Protein AF-A0A7G6YKD0-F1 (afdb_monomer)

Foldseek 3Di:
DDEAAEQELPDFQALVNVVVVLVDLHAHDYPDDFDQPDDQPPPLDLVLLVVQLPADDDWDPLQLQLQLLVNLLNQCSNVRAGPLQSRVSSVCSSQSFGFGAHLPRAQLNRLSSSCQLLQQQHWTQHPNDIDRSVVVCVVVVHHRDDSSRGPSVSSSADHSNLLSLLSLLLLQLVLLQVLLQLLVQLLVCLLVVNQDGDRDSPLVQLVVLSVQLSVLSRCRRPPRDDDPPDDPDPSFDDPSLLSNLVSLLSNLVSLLVSLVVLLVSLVSLLVPDDPLCVVVNVLSVVLNVLSVVLNVPQDDCPAPPGGSSSVSSVSSSSNSLSSLLSSLSSLLSSLVSDDPDHDPSNQLSVVLPVQADHDDPPDDCVSRSVSSSVCSSPDDDPPDDD

Secondary structure (DSSP, 8-state):
-PPPEEE-TTS---HHHHHHHHHS-PPEEE-------S---TT--SHHHHHH---EEEEPPHHHHHHHHHHHHHHHHHTT--HHHHHHHHHHHHHT-EE--EEESHHHHHHHHHHGGGGT-SEEEETTEEEEHHHHHHHTTPPPPPGGGS-HHHHH-S-HHHHHHHHHHHHHHHHHHHHHHHHHHHHHHHHHT-S--------HHHHHHHHHHHHHHHHHHHPPPPPTTS----TT--HHHHHHHHHHHHHHHHHHHHHHHHHHHHHHHTTSS-GGGGGGHHHHHHHHHHHHHHHHTPPPS--SSS-THHHHHHHHHHHHHHHHHHHHHHHHHHHHHS-SS--GGGHHHHHHHHHSPPP-TTS-SHHHHHHHHHHHHH---TT---

Radius of gyration: 23.03 Å; Cα contacts (8 Å, |Δi|>4): 558; chains: 1; bounding box: 63×35×62 Å

pLDDT: mean 83.5, std 16.26, range [29.84, 98.44]

Structure (mmCIF, N/CA/C/O backbone):
data_AF-A0A7G6YKD0-F1
#
_entry.id   AF-A0A7G6YKD0-F1
#
loop_
_atom_site.group_PDB
_atom_site.id
_atom_site.type_symbol
_atom_site.label_atom_id
_atom_site.label_alt_id
_atom_site.label_comp_id
_atom_site.label_asym_id
_atom_site.label_entity_id
_atom_site.label_seq_id
_atom_site.pdbx_PDB_ins_code
_atom_site.Cartn_x
_atom_site.Cartn_y
_atom_site.Cartn_z
_atom_site.occupancy
_atom_site.B_iso_or_equiv
_atom_site.auth_seq_id
_atom_site.auth_comp_id
_atom_site.auth_asym_id
_atom_site.auth_atom_id
_atom_site.pdbx_PDB_model_num
ATOM 1 N N . MET A 1 1 ? -12.327 16.069 -19.522 1.00 48.56 1 MET A N 1
ATOM 2 C CA . MET A 1 1 ? -11.137 15.218 -19.723 1.00 48.56 1 MET A CA 1
ATOM 3 C C . MET A 1 1 ? -10.046 15.844 -18.882 1.00 48.56 1 MET A C 1
ATOM 5 O O . MET A 1 1 ? -9.895 17.054 -18.992 1.00 48.56 1 MET A O 1
ATOM 9 N N . ALA A 1 2 ? -9.425 15.097 -17.969 1.00 61.38 2 ALA A N 1
ATOM 10 C CA . ALA A 1 2 ? -8.309 15.627 -17.186 1.00 61.38 2 ALA A CA 1
ATOM 11 C C . ALA A 1 2 ? -7.170 16.009 -18.145 1.00 61.38 2 ALA A C 1
ATOM 13 O O . ALA A 1 2 ? -6.974 15.318 -19.145 1.00 61.38 2 ALA A O 1
ATOM 14 N N . GLU A 1 3 ? -6.488 17.124 -17.890 1.00 78.88 3 GLU A N 1
ATOM 15 C CA . GLU A 1 3 ? -5.301 17.497 -18.663 1.00 78.88 3 GLU A CA 1
ATOM 16 C C . GLU A 1 3 ? -4.190 16.463 -18.437 1.00 78.88 3 GLU A C 1
ATOM 18 O O . GLU A 1 3 ? -4.022 15.954 -17.326 1.00 78.88 3 GLU A O 1
ATOM 23 N N . ASP A 1 4 ? -3.453 16.136 -19.500 1.00 86.81 4 ASP A N 1
ATOM 24 C CA . ASP A 1 4 ? -2.315 15.225 -19.411 1.00 86.81 4 ASP A CA 1
ATOM 25 C C . ASP A 1 4 ? -1.205 15.869 -18.564 1.00 86.81 4 ASP A C 1
ATOM 27 O O . ASP A 1 4 ? -0.845 17.034 -18.753 1.00 86.81 4 ASP A O 1
ATOM 31 N N . PHE A 1 5 ? -0.626 15.105 -17.640 1.00 89.62 5 PHE A N 1
ATOM 32 C CA . PHE A 1 5 ? 0.506 15.552 -16.839 1.00 89.62 5 PHE A CA 1
ATOM 33 C C . PHE A 1 5 ? 1.813 15.346 -17.606 1.00 89.62 5 PHE A C 1
ATOM 35 O O . PHE A 1 5 ? 2.155 14.223 -17.984 1.00 89.62 5 PHE A O 1
ATOM 42 N N . LEU A 1 6 ? 2.569 16.426 -17.803 1.00 89.94 6 LEU A N 1
ATOM 43 C CA . LEU A 1 6 ? 3.853 16.384 -18.492 1.00 89.94 6 LEU A CA 1
ATOM 44 C C . LEU A 1 6 ? 5.003 16.118 -17.511 1.00 89.94 6 LEU A C 1
ATOM 46 O O . LEU A 1 6 ? 5.374 16.976 -16.712 1.00 89.94 6 LEU A O 1
ATOM 50 N N . LEU A 1 7 ? 5.605 14.937 -17.616 1.00 88.19 7 LEU A N 1
ATOM 51 C CA . LEU A 1 7 ? 6.843 14.578 -16.940 1.00 88.19 7 LEU A CA 1
ATOM 52 C C . LEU A 1 7 ? 8.030 15.195 -17.691 1.00 88.19 7 LEU A C 1
ATOM 54 O O . LEU A 1 7 ? 8.284 14.841 -18.845 1.00 88.19 7 LEU A O 1
ATOM 58 N N . THR A 1 8 ? 8.766 16.093 -17.032 1.00 84.44 8 THR A N 1
ATOM 59 C CA . THR A 1 8 ? 9.942 16.775 -17.598 1.00 84.44 8 THR A CA 1
ATOM 60 C C . THR A 1 8 ? 11.226 16.371 -16.861 1.00 84.44 8 THR A C 1
ATOM 62 O O . THR A 1 8 ? 11.172 16.020 -15.680 1.00 84.44 8 THR A O 1
ATOM 65 N N . PRO A 1 9 ? 12.413 16.424 -17.501 1.00 76.56 9 PRO A N 1
ATOM 66 C CA . PRO A 1 9 ? 13.666 16.008 -16.860 1.00 76.56 9 PRO A CA 1
ATOM 67 C C . PRO A 1 9 ? 14.081 16.919 -15.698 1.00 76.56 9 PRO A C 1
ATOM 69 O O . PRO A 1 9 ? 14.801 16.499 -14.797 1.00 76.56 9 PRO A O 1
ATOM 72 N N . THR A 1 10 ? 13.641 18.177 -15.726 1.00 74.00 10 THR A N 1
ATOM 73 C CA . THR A 1 10 ? 14.023 19.222 -14.769 1.00 74.00 10 THR A CA 1
ATOM 74 C C . THR A 1 10 ? 13.069 19.335 -13.585 1.00 74.00 10 THR A C 1
ATOM 76 O O . THR A 1 10 ? 13.417 19.973 -12.594 1.00 74.00 10 THR A O 1
ATOM 79 N N . THR A 1 11 ? 11.886 18.717 -13.663 1.00 75.94 11 THR A N 1
ATOM 80 C CA . THR A 1 11 ? 10.864 18.809 -12.615 1.00 75.94 11 THR A CA 1
ATOM 81 C C . THR A 1 11 ? 10.668 17.437 -11.971 1.00 75.94 11 THR A C 1
ATOM 83 O O . THR A 1 11 ? 10.076 16.551 -12.590 1.00 75.94 11 THR A O 1
ATOM 86 N N . PRO A 1 12 ? 11.169 17.212 -10.742 1.00 75.75 12 PRO A N 1
ATOM 87 C CA . PRO A 1 12 ? 10.992 15.936 -10.065 1.00 75.75 12 PRO A CA 1
ATOM 88 C C . PRO A 1 12 ? 9.520 15.712 -9.699 1.00 75.75 12 PRO A C 1
ATOM 90 O O . PRO A 1 12 ? 8.773 16.655 -9.432 1.00 75.75 12 PRO A O 1
ATOM 93 N N . LEU A 1 13 ? 9.112 14.443 -9.645 1.00 87.31 13 LEU A N 1
ATOM 94 C CA . LEU A 1 13 ? 7.823 14.069 -9.067 1.00 87.31 13 LEU A CA 1
ATOM 95 C C . LEU A 1 13 ? 7.823 14.451 -7.583 1.00 87.31 13 LEU A C 1
ATOM 97 O O . LEU A 1 13 ? 8.719 14.058 -6.841 1.00 87.31 13 LEU A O 1
ATOM 101 N N . THR A 1 14 ? 6.820 15.212 -7.154 1.00 90.19 14 THR A N 1
ATOM 102 C CA . THR A 1 14 ? 6.641 15.624 -5.756 1.00 90.19 14 THR A CA 1
ATOM 103 C C . THR A 1 14 ? 5.464 14.882 -5.130 1.00 90.19 14 THR A C 1
ATOM 105 O O . THR A 1 14 ? 4.611 14.341 -5.836 1.00 90.19 14 THR A O 1
ATOM 108 N N . LEU A 1 15 ? 5.381 14.865 -3.798 1.00 90.56 15 LEU A N 1
ATOM 109 C CA . LEU A 1 15 ? 4.252 14.244 -3.099 1.00 90.56 15 LEU A CA 1
ATOM 110 C C . LEU A 1 15 ? 2.886 14.856 -3.465 1.00 90.56 15 LEU A C 1
ATOM 112 O O . LEU A 1 15 ? 1.966 14.071 -3.706 1.00 90.56 15 LEU A O 1
ATOM 116 N N . PRO A 1 16 ? 2.726 16.193 -3.586 1.00 90.38 16 PRO A N 1
ATOM 117 C CA . PRO A 1 16 ? 1.488 16.784 -4.094 1.00 90.38 16 PRO A CA 1
ATOM 118 C C . PRO A 1 16 ? 1.128 16.288 -5.498 1.00 90.38 16 PRO A C 1
ATOM 120 O O . PRO A 1 16 ? 0.006 15.846 -5.724 1.00 90.38 16 PRO A O 1
ATOM 123 N N . THR A 1 17 ? 2.096 16.259 -6.419 1.00 90.06 17 THR A N 1
ATOM 124 C CA . THR A 1 17 ? 1.874 15.753 -7.781 1.00 90.06 17 THR A CA 1
ATOM 125 C C . THR A 1 17 ? 1.440 14.288 -7.773 1.00 90.06 17 THR A C 1
ATOM 127 O O . THR A 1 17 ? 0.480 13.918 -8.447 1.00 90.06 17 THR A O 1
ATOM 130 N N . LEU A 1 18 ? 2.118 13.443 -6.991 1.00 92.25 18 LEU A N 1
ATOM 131 C CA . LEU A 1 18 ? 1.768 12.030 -6.860 1.00 92.25 18 LEU A CA 1
ATOM 132 C C . LEU A 1 18 ? 0.367 11.849 -6.266 1.00 92.25 18 LEU A C 1
ATOM 134 O O . LEU A 1 18 ? -0.373 10.993 -6.738 1.00 92.25 18 LEU A O 1
ATOM 138 N N . ARG A 1 19 ? -0.026 12.664 -5.280 1.00 90.00 19 ARG A N 1
ATOM 139 C CA . ARG A 1 19 ? -1.382 12.648 -4.712 1.00 90.00 19 ARG A CA 1
ATOM 140 C C . ARG A 1 19 ? -2.430 12.921 -5.788 1.00 90.00 19 ARG A C 1
ATOM 142 O O . ARG A 1 19 ? -3.342 12.115 -5.955 1.00 90.00 19 ARG A O 1
ATOM 149 N N . THR A 1 20 ? -2.257 13.993 -6.561 1.00 89.50 20 THR A N 1
ATOM 150 C CA . THR A 1 20 ? -3.180 14.365 -7.642 1.00 89.50 20 THR A CA 1
ATOM 151 C C . THR A 1 20 ? -3.257 13.287 -8.726 1.00 89.50 20 THR A C 1
ATOM 153 O O . THR A 1 20 ? -4.349 12.925 -9.163 1.00 89.50 20 THR A O 1
ATOM 156 N N . LEU A 1 21 ? -2.120 12.720 -9.140 1.00 90.12 21 LEU A N 1
ATOM 157 C CA . LEU A 1 21 ? -2.075 11.659 -10.154 1.00 90.12 21 LEU A CA 1
ATOM 158 C C . LEU A 1 21 ? -2.687 10.340 -9.673 1.00 90.12 21 LEU A C 1
ATOM 160 O O . LEU A 1 21 ? -3.289 9.616 -10.455 1.00 90.12 21 LEU A O 1
ATOM 164 N N . LEU A 1 22 ? -2.547 10.007 -8.390 1.00 87.12 22 LEU A N 1
ATOM 165 C CA . LEU A 1 22 ? -3.155 8.801 -7.822 1.00 87.12 22 LEU A CA 1
ATOM 166 C C . LEU A 1 22 ? -4.663 8.956 -7.582 1.00 87.12 22 LEU A C 1
ATOM 168 O O . LEU A 1 22 ? -5.360 7.946 -7.507 1.00 87.12 22 LEU A O 1
ATOM 172 N N . ALA A 1 23 ? -5.154 10.190 -7.454 1.00 85.19 23 ALA A N 1
ATOM 173 C CA . ALA A 1 23 ? -6.570 10.504 -7.282 1.00 85.19 23 ALA A CA 1
ATOM 174 C C . ALA A 1 23 ? -7.311 10.778 -8.605 1.00 85.19 23 ALA A C 1
ATOM 176 O O . ALA A 1 23 ? -8.533 10.927 -8.593 1.00 85.19 23 ALA A O 1
ATOM 177 N N . SER A 1 24 ? -6.599 10.858 -9.732 1.00 86.00 24 SER A N 1
ATOM 178 C CA . SER A 1 24 ? -7.167 11.172 -11.044 1.00 86.00 24 SER A CA 1
ATOM 179 C C . SER A 1 24 ? -6.846 10.104 -12.089 1.00 86.00 24 SER A C 1
ATOM 181 O O . SER A 1 24 ? -5.888 9.345 -11.962 1.00 86.00 24 SER A O 1
ATOM 183 N N . ASP A 1 25 ? -7.624 10.101 -13.171 1.00 81.69 25 ASP A N 1
ATOM 184 C CA . ASP A 1 25 ? -7.345 9.315 -14.380 1.00 81.69 25 ASP A CA 1
ATOM 185 C C . ASP A 1 25 ? -6.466 10.097 -15.378 1.00 81.69 25 ASP A C 1
ATOM 187 O O . ASP A 1 25 ? -6.505 9.857 -16.588 1.00 81.69 25 ASP A O 1
ATOM 191 N N . ALA A 1 26 ? -5.712 11.092 -14.894 1.00 87.12 26 ALA A N 1
ATOM 192 C CA . ALA A 1 26 ? -4.827 11.886 -15.734 1.00 87.12 26 ALA A CA 1
ATOM 193 C C . ALA A 1 26 ? -3.726 10.995 -16.317 1.00 87.12 26 ALA A C 1
ATOM 195 O O . ALA A 1 26 ? -3.064 10.233 -15.605 1.00 87.12 26 ALA A O 1
ATOM 196 N N . ARG A 1 27 ? -3.513 11.100 -17.630 1.00 90.81 27 ARG A N 1
ATOM 197 C CA . ARG A 1 27 ? -2.414 10.393 -18.284 1.00 90.81 27 ARG A CA 1
ATOM 198 C C . ARG A 1 27 ? -1.118 11.135 -18.017 1.00 90.81 27 ARG A C 1
ATOM 200 O O . ARG A 1 27 ? -1.093 12.361 -17.998 1.00 90.81 27 ARG A O 1
ATOM 207 N N . VAL A 1 28 ? -0.034 10.388 -17.865 1.00 91.94 28 VAL A N 1
ATOM 208 C CA . VAL A 1 28 ? 1.311 10.953 -17.748 1.00 91.94 28 VAL A CA 1
ATOM 209 C C . VAL A 1 28 ? 2.028 10.791 -19.080 1.00 91.94 28 VAL A C 1
ATOM 211 O O . VAL A 1 28 ? 2.142 9.683 -19.606 1.00 91.94 28 VAL A O 1
ATOM 214 N N . VAL A 1 29 ? 2.509 11.898 -19.631 1.00 91.31 29 VAL A N 1
ATOM 215 C CA . VAL A 1 29 ? 3.249 11.963 -20.897 1.00 91.31 29 VAL A CA 1
ATOM 216 C C . VAL A 1 29 ? 4.632 12.560 -20.654 1.00 91.31 29 VAL A C 1
ATOM 218 O O . VAL A 1 29 ? 4.867 13.180 -19.626 1.00 91.31 29 VAL A O 1
ATOM 221 N N . THR A 1 30 ? 5.568 12.368 -21.580 1.00 88.25 30 THR A N 1
ATOM 222 C CA . THR A 1 30 ? 6.936 12.905 -21.473 1.00 88.25 30 THR A CA 1
ATOM 223 C C . THR A 1 30 ? 7.279 13.728 -22.709 1.00 88.25 30 THR A C 1
ATOM 225 O O . THR A 1 30 ? 6.933 13.341 -23.828 1.00 88.25 30 THR A O 1
ATOM 228 N N . ASP A 1 31 ? 7.967 14.853 -22.511 1.00 80.62 31 ASP A N 1
ATOM 229 C CA . ASP A 1 31 ? 8.511 15.698 -23.581 1.00 80.62 31 ASP A CA 1
ATOM 230 C C . ASP A 1 31 ? 9.888 15.239 -24.065 1.00 80.62 31 ASP A C 1
ATOM 232 O O . ASP A 1 31 ? 10.434 15.872 -24.968 1.00 80.62 31 ASP A O 1
ATOM 236 N N . ALA A 1 32 ? 10.444 14.158 -23.494 1.00 65.25 32 ALA A N 1
ATOM 237 C CA . ALA A 1 32 ? 11.788 13.676 -23.788 1.00 65.25 32 ALA A CA 1
ATOM 238 C C . ALA A 1 32 ? 12.030 13.615 -25.309 1.00 65.25 32 ALA A C 1
ATOM 240 O O . ALA A 1 32 ? 11.539 12.725 -26.019 1.00 65.25 32 ALA A O 1
ATOM 241 N N . GLY A 1 33 ? 12.758 14.619 -25.807 1.00 55.47 33 GLY A N 1
ATOM 242 C CA . GLY A 1 33 ? 13.236 14.716 -27.176 1.00 55.47 33 GLY A CA 1
ATOM 243 C C . GLY A 1 33 ? 14.372 13.722 -27.355 1.00 55.47 33 GLY A C 1
ATOM 244 O O . GLY A 1 33 ? 15.272 13.650 -26.524 1.00 55.47 33 GLY A O 1
ATOM 245 N N . GLY A 1 34 ? 14.302 12.909 -28.407 1.00 48.50 34 GLY A N 1
ATOM 246 C CA . GLY A 1 34 ? 15.271 11.848 -28.647 1.00 48.50 34 GLY A CA 1
ATOM 247 C C . GLY A 1 34 ? 16.663 12.406 -28.920 1.00 48.50 34 GLY A C 1
ATOM 248 O O . GLY A 1 34 ? 16.960 12.780 -30.049 1.00 48.50 34 GLY A O 1
ATOM 249 N N . VAL A 1 35 ? 17.523 12.407 -27.906 1.00 40.72 35 VAL A N 1
ATOM 250 C CA . VAL A 1 35 ? 18.971 12.332 -28.094 1.00 40.72 35 VAL A CA 1
ATOM 251 C C . VAL A 1 35 ? 19.488 11.285 -27.107 1.00 40.72 35 VAL A C 1
ATOM 253 O O . VAL A 1 35 ? 19.464 11.541 -25.905 1.00 40.72 35 VAL A O 1
ATOM 256 N N . PRO A 1 36 ? 19.897 10.090 -27.567 1.00 45.00 36 PRO A N 1
ATOM 257 C CA . PRO A 1 36 ? 20.584 9.137 -26.705 1.00 45.00 36 PRO A CA 1
ATOM 258 C C . PRO A 1 36 ? 21.924 9.749 -26.277 1.00 45.00 36 PRO A C 1
ATOM 260 O O . PRO A 1 36 ? 22.740 10.118 -27.121 1.00 45.00 36 PRO A O 1
ATOM 263 N N . THR A 1 37 ? 22.134 9.914 -24.971 1.00 43.75 37 THR A N 1
ATOM 264 C CA . THR A 1 37 ? 23.365 10.497 -24.410 1.00 43.75 37 THR A CA 1
ATOM 265 C C . THR A 1 37 ? 24.449 9.468 -24.095 1.00 43.75 37 THR A C 1
ATOM 267 O O . THR A 1 37 ? 25.536 9.857 -23.679 1.00 43.75 37 THR A O 1
ATOM 270 N N . SER A 1 38 ? 24.212 8.178 -24.335 1.00 46.53 38 SER A N 1
ATOM 271 C CA . SER A 1 38 ? 25.247 7.145 -24.273 1.00 46.53 38 SER A CA 1
ATOM 272 C C . SER A 1 38 ? 25.600 6.650 -25.676 1.00 46.53 38 SER A C 1
ATOM 274 O O . SER A 1 38 ? 24.738 6.438 -26.531 1.00 46.53 38 SER A O 1
ATOM 276 N N . SER A 1 39 ? 26.899 6.493 -25.936 1.00 40.84 39 SER A N 1
ATOM 277 C CA . SER A 1 39 ? 27.377 5.734 -27.090 1.00 40.84 39 SER A CA 1
ATOM 278 C C . SER A 1 39 ? 26.784 4.321 -27.029 1.00 40.84 39 SER A C 1
ATOM 280 O O . SER A 1 39 ? 26.802 3.736 -25.947 1.00 40.84 39 SER A O 1
ATOM 282 N N . PRO A 1 40 ? 26.273 3.758 -28.139 1.00 42.41 40 PRO A N 1
ATOM 283 C CA . PRO A 1 40 ? 25.706 2.417 -28.132 1.00 42.41 40 PRO A CA 1
ATOM 284 C C . PRO A 1 40 ? 26.811 1.404 -27.823 1.00 42.41 40 PRO A C 1
ATOM 286 O O . PRO A 1 40 ? 27.604 1.048 -28.698 1.00 42.41 40 PRO A O 1
ATOM 289 N N . ASP A 1 41 ? 26.867 0.940 -26.577 1.00 42.66 41 ASP A N 1
ATOM 290 C CA . ASP A 1 41 ? 27.654 -0.234 -26.233 1.00 42.66 41 ASP A CA 1
ATOM 291 C C . ASP A 1 41 ? 26.999 -1.441 -26.907 1.00 42.66 41 ASP A C 1
ATOM 293 O O . ASP A 1 41 ? 25.866 -1.840 -26.634 1.00 42.66 41 ASP A O 1
ATOM 297 N N . THR A 1 42 ? 27.732 -2.021 -27.852 1.00 42.34 42 THR A N 1
ATOM 298 C CA . THR A 1 42 ? 27.298 -3.093 -28.763 1.00 42.34 42 THR A CA 1
ATOM 299 C C . THR A 1 42 ? 27.133 -4.458 -28.075 1.00 42.34 42 THR A C 1
ATOM 301 O O . THR A 1 42 ? 26.986 -5.481 -28.739 1.00 42.34 42 THR A O 1
ATOM 304 N N . THR A 1 43 ? 27.120 -4.484 -26.741 1.00 48.38 43 THR A N 1
ATOM 305 C CA . THR A 1 43 ? 26.997 -5.672 -25.883 1.00 48.38 43 THR A CA 1
ATOM 306 C C . THR A 1 43 ? 25.784 -5.612 -24.950 1.00 48.38 43 THR A C 1
ATOM 308 O O . THR A 1 43 ? 25.713 -6.382 -23.990 1.00 48.38 43 THR A O 1
ATOM 311 N N . ALA A 1 44 ? 24.819 -4.723 -25.207 1.00 58.81 44 ALA A N 1
ATOM 312 C CA . ALA A 1 44 ? 23.602 -4.639 -24.408 1.00 58.81 44 ALA A CA 1
ATOM 313 C C . ALA A 1 44 ? 22.825 -5.968 -24.464 1.00 58.81 44 ALA A C 1
ATOM 315 O O . ALA A 1 44 ? 22.318 -6.372 -25.508 1.00 58.81 44 ALA A O 1
ATOM 316 N N . SER A 1 45 ? 22.775 -6.662 -23.328 1.00 71.88 45 SER A N 1
ATOM 317 C CA . SER A 1 45 ? 22.132 -7.963 -23.145 1.00 71.88 45 SER A CA 1
ATOM 318 C C . SER A 1 45 ? 21.134 -7.871 -21.999 1.00 71.88 45 SER A C 1
ATOM 320 O O . SER A 1 45 ? 21.428 -7.269 -20.969 1.00 71.88 45 SER A O 1
ATOM 322 N N . ALA A 1 46 ? 19.977 -8.524 -22.130 1.00 79.31 46 ALA A N 1
ATOM 323 C CA . ALA A 1 46 ? 19.005 -8.652 -21.039 1.00 79.31 46 ALA A CA 1
ATOM 324 C C . ALA A 1 46 ? 19.450 -9.633 -19.928 1.00 79.31 46 ALA A C 1
ATOM 326 O O . ALA A 1 46 ? 18.745 -9.798 -18.932 1.00 79.31 46 ALA A O 1
ATOM 327 N N . ALA A 1 47 ? 20.610 -10.288 -20.064 1.00 85.81 47 ALA A N 1
ATOM 328 C CA . ALA A 1 47 ? 21.109 -11.265 -19.094 1.00 85.81 47 ALA A CA 1
ATOM 329 C C . ALA A 1 47 ? 21.204 -10.743 -17.641 1.00 85.81 47 ALA A C 1
ATOM 331 O O . ALA A 1 47 ? 20.810 -11.489 -16.742 1.00 85.81 47 ALA A O 1
ATOM 332 N N . PRO A 1 48 ? 21.643 -9.495 -17.362 1.00 88.00 48 PRO A N 1
ATOM 333 C CA . PRO A 1 48 ? 21.657 -8.964 -16.000 1.00 88.00 48 PRO A CA 1
ATOM 334 C C . PRO A 1 48 ? 20.255 -8.835 -15.394 1.00 88.00 48 PRO A C 1
ATOM 336 O O . PRO A 1 48 ? 20.084 -9.123 -14.214 1.00 88.00 48 PRO A O 1
ATOM 339 N N . LEU A 1 49 ? 19.241 -8.468 -16.193 1.00 88.00 49 LEU A N 1
ATOM 340 C CA . LEU A 1 49 ? 17.844 -8.424 -15.734 1.00 88.00 49 LEU A CA 1
ATOM 341 C C . LEU A 1 49 ? 17.353 -9.817 -15.364 1.00 88.00 49 LEU A C 1
ATOM 343 O O . LEU A 1 49 ? 16.784 -9.999 -14.295 1.00 88.00 49 LEU A O 1
ATOM 347 N N . LEU A 1 50 ? 17.609 -10.804 -16.226 1.00 91.69 50 LEU A N 1
ATOM 348 C CA . LEU A 1 50 ? 17.220 -12.193 -15.978 1.00 91.69 50 LEU A CA 1
ATOM 349 C C . LEU A 1 50 ? 17.882 -12.749 -14.712 1.00 91.69 50 LEU A C 1
ATOM 351 O O . LEU A 1 50 ? 17.220 -13.404 -13.914 1.00 91.69 50 LEU A O 1
ATOM 355 N N . ALA A 1 51 ? 19.167 -12.457 -14.504 1.00 90.62 51 ALA A N 1
ATOM 356 C CA . ALA A 1 51 ? 19.892 -12.878 -13.309 1.00 90.62 51 ALA A CA 1
ATOM 357 C C . ALA A 1 51 ? 19.396 -12.172 -12.034 1.00 90.62 51 ALA A C 1
ATOM 359 O O . ALA A 1 51 ? 19.376 -12.779 -10.964 1.00 90.62 51 ALA A O 1
ATOM 360 N N . ALA A 1 52 ? 18.993 -10.903 -12.144 1.00 91.25 52 ALA A N 1
ATOM 361 C CA . ALA A 1 52 ? 18.497 -10.103 -11.027 1.00 91.25 52 ALA A CA 1
ATOM 362 C C . ALA A 1 52 ? 17.012 -10.341 -10.705 1.00 91.25 52 ALA A C 1
ATOM 364 O O . ALA A 1 52 ? 16.577 -10.004 -9.607 1.00 91.25 52 ALA A O 1
ATOM 365 N N . ALA A 1 53 ? 16.228 -10.932 -11.612 1.00 92.81 53 ALA A N 1
ATOM 366 C CA . ALA A 1 53 ? 14.803 -11.230 -11.433 1.00 92.81 53 ALA A CA 1
ATOM 367 C C . ALA A 1 53 ? 14.554 -12.433 -10.497 1.00 92.81 53 ALA A C 1
ATOM 369 O O . ALA A 1 53 ? 13.805 -13.358 -10.804 1.00 92.81 53 ALA A O 1
ATOM 370 N N . CYS A 1 54 ? 15.186 -12.417 -9.326 1.00 93.12 54 CYS A N 1
ATOM 371 C CA . CYS A 1 54 ? 15.142 -13.459 -8.303 1.00 93.12 54 CYS A CA 1
ATOM 372 C C . CYS A 1 54 ? 14.204 -13.115 -7.132 1.00 93.12 54 CYS A C 1
ATOM 374 O O . CYS A 1 54 ? 14.338 -13.672 -6.045 1.00 93.12 54 CYS A O 1
ATOM 376 N N . GLY A 1 55 ? 13.259 -12.191 -7.345 1.00 91.62 55 GLY A N 1
ATOM 377 C CA . GLY A 1 55 ? 12.240 -11.847 -6.350 1.00 91.62 55 GLY A CA 1
ATOM 378 C C . GLY A 1 55 ? 11.347 -13.040 -5.989 1.00 91.62 55 GLY A C 1
ATOM 379 O O . GLY A 1 55 ? 11.026 -13.857 -6.851 1.00 91.62 55 GLY A O 1
ATOM 380 N N . VAL A 1 56 ? 10.950 -13.132 -4.718 1.00 94.06 56 VAL A N 1
ATOM 381 C CA . VAL A 1 56 ? 10.180 -14.255 -4.152 1.00 94.06 56 VAL A CA 1
ATOM 382 C C . VAL A 1 56 ? 9.059 -13.774 -3.222 1.00 94.06 56 VAL A C 1
ATOM 384 O O . VAL A 1 56 ? 8.944 -12.590 -2.900 1.00 94.06 56 VAL A O 1
ATOM 387 N N . GLY A 1 57 ? 8.223 -14.707 -2.765 1.00 93.44 57 GLY A N 1
ATOM 388 C CA . GLY A 1 57 ? 7.116 -14.425 -1.853 1.00 93.44 57 GLY A CA 1
ATOM 389 C C . GLY A 1 57 ? 5.838 -14.017 -2.585 1.00 93.44 57 GLY A C 1
ATOM 390 O O . GLY A 1 57 ? 5.582 -14.459 -3.702 1.00 93.44 57 GLY A O 1
ATOM 391 N N . ALA A 1 58 ? 5.003 -13.213 -1.926 1.00 95.06 58 ALA A N 1
ATOM 392 C CA . ALA A 1 58 ? 3.752 -12.729 -2.504 1.00 95.06 58 ALA A CA 1
ATOM 393 C C . ALA A 1 58 ? 4.001 -11.693 -3.611 1.00 95.06 58 ALA A C 1
ATOM 395 O O . ALA A 1 58 ? 5.013 -10.991 -3.596 1.00 95.06 58 ALA A O 1
ATOM 396 N N . GLU A 1 59 ? 3.050 -11.558 -4.535 1.00 96.00 59 GLU A N 1
ATOM 397 C CA . GLU A 1 59 ? 3.053 -10.468 -5.513 1.00 96.00 59 GLU A CA 1
ATOM 398 C C . GLU A 1 59 ? 2.867 -9.109 -4.809 1.00 96.00 59 GLU A C 1
ATOM 400 O O . GLU A 1 59 ? 2.142 -8.970 -3.814 1.00 96.00 59 GLU A O 1
ATOM 405 N N . ALA A 1 60 ? 3.553 -8.085 -5.308 1.00 96.12 60 ALA A N 1
ATOM 406 C CA . ALA A 1 60 ? 3.342 -6.709 -4.898 1.00 96.12 60 ALA A CA 1
ATOM 407 C C . ALA A 1 60 ? 1.950 -6.249 -5.378 1.00 96.12 60 ALA A C 1
ATOM 409 O O . ALA A 1 60 ? 1.582 -6.509 -6.526 1.00 96.12 60 ALA A O 1
ATOM 410 N N . PRO A 1 61 ? 1.163 -5.554 -4.536 1.00 95.62 61 PRO A N 1
ATOM 411 C CA . PRO A 1 61 ? -0.124 -4.997 -4.935 1.00 95.62 61 PRO A CA 1
ATOM 412 C C . PRO A 1 61 ? -0.024 -4.168 -6.220 1.00 95.62 61 PRO A C 1
ATOM 414 O O . PRO A 1 61 ? 0.870 -3.331 -6.351 1.00 95.62 61 PRO A O 1
ATOM 417 N N . GLY A 1 62 ? -0.981 -4.336 -7.137 1.00 96.06 62 GLY A N 1
ATOM 418 C CA . GLY A 1 62 ? -0.976 -3.630 -8.424 1.00 96.06 62 GLY A CA 1
ATOM 419 C C . GLY A 1 62 ? -0.919 -2.102 -8.292 1.00 96.06 62 GLY A C 1
ATOM 420 O O . GLY A 1 62 ? -0.230 -1.445 -9.065 1.00 96.06 62 GLY A O 1
ATOM 421 N N . GLU A 1 63 ? -1.547 -1.534 -7.255 1.00 94.00 63 GLU A N 1
ATOM 422 C CA . GLU A 1 63 ? -1.453 -0.097 -6.945 1.00 94.00 63 GLU A CA 1
ATOM 423 C C . GLU A 1 63 ? -0.011 0.367 -6.678 1.00 94.00 63 GLU A C 1
ATOM 425 O O . GLU A 1 63 ? 0.364 1.478 -7.053 1.00 94.00 63 GLU A O 1
ATOM 430 N N . LEU A 1 64 ? 0.809 -0.492 -6.064 1.00 96.50 64 LEU A N 1
ATOM 431 C CA . LEU A 1 64 ? 2.212 -0.210 -5.790 1.00 96.50 64 LEU A CA 1
ATOM 432 C C . LEU A 1 64 ? 3.046 -0.404 -7.049 1.00 96.50 64 LEU A C 1
ATOM 434 O O . LEU A 1 64 ? 3.864 0.457 -7.339 1.00 96.50 64 LEU A O 1
ATOM 438 N N . VAL A 1 65 ? 2.798 -1.454 -7.840 1.00 97.88 65 VAL A N 1
ATOM 439 C CA . VAL A 1 65 ? 3.473 -1.659 -9.137 1.00 97.88 65 VAL A CA 1
ATOM 440 C C . VAL A 1 65 ? 3.212 -0.485 -10.087 1.00 97.88 65 VAL A C 1
ATOM 442 O O . VAL A 1 65 ? 4.140 0.022 -10.715 1.00 97.88 65 VAL A O 1
ATOM 445 N N . ARG A 1 66 ? 1.971 0.014 -10.147 1.00 96.94 66 ARG A N 1
ATOM 446 C CA . ARG A 1 66 ? 1.621 1.211 -10.924 1.00 96.94 66 ARG A CA 1
ATOM 447 C C . ARG A 1 66 ? 2.439 2.419 -10.461 1.00 96.94 66 ARG A C 1
ATOM 449 O O . ARG A 1 66 ? 3.019 3.122 -11.282 1.00 96.94 66 ARG A O 1
ATOM 456 N N . LEU A 1 67 ? 2.550 2.641 -9.152 1.00 96.38 67 LEU A N 1
ATOM 457 C CA . LEU A 1 67 ? 3.379 3.719 -8.610 1.00 96.38 67 LEU A CA 1
ATOM 458 C C . LEU A 1 67 ? 4.882 3.505 -8.880 1.00 96.38 67 LEU A C 1
ATOM 460 O O . LEU A 1 67 ? 5.579 4.467 -9.199 1.00 96.38 67 LEU A O 1
ATOM 464 N N . MET A 1 68 ? 5.375 2.263 -8.828 1.00 96.94 68 MET A N 1
ATOM 465 C CA . MET A 1 68 ? 6.756 1.913 -9.182 1.00 96.94 68 MET A CA 1
ATOM 466 C C . MET A 1 68 ? 7.072 2.288 -10.630 1.00 96.94 68 MET A C 1
ATOM 468 O O . MET A 1 68 ? 8.127 2.867 -10.866 1.00 96.94 68 MET A O 1
ATOM 472 N N . LEU A 1 69 ? 6.168 2.021 -11.583 1.00 97.50 69 LEU A N 1
ATOM 473 C CA . LEU A 1 69 ? 6.340 2.409 -12.991 1.00 97.50 69 LEU A CA 1
ATOM 474 C C . LEU A 1 69 ? 6.513 3.924 -13.148 1.00 97.50 69 LEU A C 1
ATOM 476 O O . LEU A 1 69 ? 7.429 4.367 -13.838 1.00 97.50 69 LEU A O 1
ATOM 480 N N . LEU A 1 70 ? 5.669 4.717 -12.480 1.00 95.94 70 LEU A N 1
ATOM 481 C CA . LEU A 1 70 ? 5.729 6.179 -12.542 1.00 95.94 70 LEU A CA 1
ATOM 482 C C . LEU A 1 70 ? 7.019 6.729 -11.918 1.00 95.94 70 LEU A C 1
ATOM 484 O O . LEU A 1 70 ? 7.699 7.562 -12.519 1.00 95.94 70 LEU A O 1
ATOM 488 N N . LEU A 1 71 ? 7.377 6.243 -10.727 1.00 94.38 71 LEU A N 1
ATOM 489 C CA . LEU A 1 71 ? 8.612 6.636 -10.047 1.00 94.38 71 LEU A CA 1
ATOM 490 C C . LEU A 1 71 ? 9.844 6.236 -10.864 1.00 94.38 71 LEU A C 1
ATOM 492 O O . LEU A 1 71 ? 10.760 7.045 -11.019 1.00 94.38 71 LEU A O 1
ATOM 496 N N . GLN A 1 72 ? 9.838 5.033 -11.443 1.00 93.69 72 GLN A N 1
ATOM 497 C CA . GLN A 1 72 ? 10.903 4.557 -12.315 1.00 93.69 72 GLN A CA 1
ATOM 498 C C . GLN A 1 72 ? 11.012 5.432 -13.563 1.00 93.69 72 GLN A C 1
ATOM 500 O O . GLN A 1 72 ? 12.112 5.868 -13.878 1.00 93.69 72 GLN A O 1
ATOM 505 N N . ALA A 1 73 ? 9.904 5.768 -14.230 1.00 93.81 73 ALA A N 1
ATOM 506 C CA . ALA A 1 73 ? 9.916 6.667 -15.385 1.00 93.81 73 ALA A CA 1
ATOM 507 C C . ALA A 1 73 ? 10.549 8.028 -15.044 1.00 93.81 73 ALA A C 1
ATOM 509 O O . ALA A 1 73 ? 11.430 8.491 -15.766 1.00 93.81 73 ALA A O 1
ATOM 510 N N . GLY A 1 74 ? 10.177 8.625 -13.905 1.00 91.31 74 GLY A N 1
ATOM 511 C CA . GLY A 1 74 ? 10.769 9.878 -13.426 1.00 91.31 74 GLY A CA 1
ATOM 512 C C . GLY A 1 74 ? 12.261 9.766 -13.099 1.00 91.31 74 GLY A C 1
ATOM 513 O O . GLY A 1 74 ? 13.038 10.660 -13.434 1.00 91.31 74 GLY A O 1
ATOM 514 N N . GLN A 1 75 ? 12.699 8.669 -12.474 1.00 87.75 75 GLN A N 1
ATOM 515 C CA . GLN A 1 75 ? 14.121 8.430 -12.201 1.00 87.75 75 GLN A CA 1
ATOM 516 C C . GLN A 1 75 ? 14.926 8.212 -13.488 1.00 87.75 75 GLN A C 1
ATOM 518 O O . GLN A 1 75 ? 15.995 8.798 -13.636 1.00 87.75 75 GLN A O 1
ATOM 523 N N . GLN A 1 76 ? 14.406 7.420 -14.428 1.00 87.69 76 GLN A N 1
ATOM 524 C CA . GLN A 1 76 ? 15.047 7.159 -15.718 1.00 87.69 76 GLN A CA 1
ATOM 525 C C . GLN A 1 76 ? 15.161 8.433 -16.558 1.00 87.69 76 GLN A C 1
ATOM 527 O O . GLN A 1 76 ? 16.219 8.714 -17.115 1.00 87.69 76 GLN A O 1
ATOM 532 N N . GLN A 1 77 ? 14.112 9.258 -16.586 1.00 87.81 77 GLN A N 1
ATOM 533 C CA . GLN A 1 77 ? 14.138 10.527 -17.309 1.00 87.81 77 GLN A CA 1
ATOM 534 C C . GLN A 1 77 ? 15.187 11.493 -16.739 1.00 87.81 77 GLN A C 1
ATOM 536 O O . GLN A 1 77 ? 15.911 12.126 -17.505 1.00 87.81 77 GLN A O 1
ATOM 541 N N . ARG A 1 78 ? 15.337 11.563 -15.408 1.00 84.88 78 ARG A N 1
ATOM 542 C CA . ARG A 1 78 ? 16.390 12.369 -14.759 1.00 84.88 78 ARG A CA 1
ATOM 543 C C . ARG A 1 78 ? 17.804 11.834 -14.999 1.00 84.88 78 ARG A C 1
ATOM 545 O O . ARG A 1 78 ? 18.740 12.623 -15.034 1.00 84.88 78 ARG A O 1
ATOM 552 N N . ARG A 1 79 ? 17.956 10.519 -15.185 1.00 83.06 79 ARG A N 1
ATOM 553 C CA . ARG A 1 79 ? 19.228 9.869 -15.557 1.00 83.06 79 ARG A CA 1
ATOM 554 C C . ARG A 1 79 ? 19.584 10.022 -17.037 1.00 83.06 79 ARG A C 1
ATOM 556 O O . ARG A 1 79 ? 20.649 9.574 -17.440 1.00 83.06 79 ARG A O 1
ATOM 563 N N . GLY A 1 80 ? 18.716 10.630 -17.848 1.00 82.38 80 GLY A N 1
ATOM 564 C CA . GLY A 1 80 ? 18.945 10.767 -19.287 1.00 82.38 80 GLY A CA 1
ATOM 565 C C . GLY A 1 80 ? 18.750 9.464 -20.065 1.00 82.38 80 GLY A C 1
ATOM 566 O O . GLY A 1 80 ? 19.353 9.285 -21.120 1.00 82.38 80 GLY A O 1
ATOM 567 N N . ALA A 1 81 ? 17.918 8.543 -19.563 1.00 84.56 81 ALA A N 1
ATOM 568 C CA . ALA A 1 81 ? 17.564 7.336 -20.303 1.00 84.56 81 ALA A CA 1
ATOM 569 C C . ALA A 1 81 ? 16.875 7.674 -21.638 1.00 84.56 81 ALA A C 1
ATOM 571 O O . ALA A 1 81 ? 16.254 8.729 -21.797 1.00 84.56 81 ALA A O 1
ATOM 572 N N . SER A 1 82 ? 16.927 6.734 -22.588 1.00 85.94 82 SER A N 1
ATOM 573 C CA . SER A 1 82 ? 16.259 6.874 -23.884 1.00 85.94 82 SER A CA 1
ATOM 574 C C . SER A 1 82 ? 14.777 7.233 -23.729 1.00 85.94 82 SER A C 1
ATOM 576 O O . SER A 1 82 ? 14.046 6.640 -22.928 1.00 85.94 82 SER A O 1
ATOM 578 N N . ALA A 1 83 ? 14.305 8.157 -24.571 1.00 87.69 83 ALA A N 1
ATOM 579 C CA . ALA A 1 83 ? 12.898 8.539 -24.628 1.00 87.69 83 ALA A CA 1
ATOM 580 C C . ALA A 1 83 ? 11.978 7.330 -24.878 1.00 87.69 83 ALA A C 1
ATOM 582 O O . ALA A 1 83 ? 10.848 7.315 -24.396 1.00 87.69 83 ALA A O 1
ATOM 583 N N . ALA A 1 84 ? 12.451 6.303 -25.595 1.00 89.88 84 ALA A N 1
ATOM 584 C CA . ALA A 1 84 ? 11.692 5.073 -25.820 1.00 89.88 84 ALA A CA 1
ATOM 585 C C . ALA A 1 84 ? 11.431 4.309 -24.509 1.00 89.88 84 ALA A C 1
ATOM 587 O O . ALA A 1 84 ? 10.305 3.873 -24.266 1.00 89.88 84 ALA A O 1
ATOM 588 N N . THR A 1 85 ? 12.440 4.218 -23.638 1.00 91.44 85 THR A N 1
ATOM 589 C CA . THR A 1 85 ? 12.347 3.570 -22.322 1.00 91.44 85 THR A CA 1
ATOM 590 C C . THR A 1 85 ? 11.362 4.294 -21.416 1.00 91.44 85 THR A C 1
ATOM 592 O O . THR A 1 85 ? 10.449 3.674 -20.871 1.00 91.44 85 THR A O 1
ATOM 595 N N . VAL A 1 86 ? 11.496 5.619 -21.301 1.00 92.69 86 VAL A N 1
ATOM 596 C CA . VAL A 1 86 ? 10.594 6.435 -20.474 1.00 92.69 86 VAL A CA 1
ATOM 597 C C . VAL A 1 86 ? 9.158 6.349 -20.994 1.00 92.69 86 VAL A C 1
ATOM 599 O O . VAL A 1 86 ? 8.241 6.101 -20.215 1.00 92.69 86 VAL A O 1
ATOM 602 N N . ARG A 1 87 ? 8.948 6.472 -22.313 1.00 93.50 87 ARG A N 1
ATOM 603 C CA . ARG A 1 87 ? 7.612 6.349 -22.918 1.00 93.50 87 ARG A CA 1
ATOM 604 C C . ARG A 1 87 ? 6.992 4.982 -22.662 1.00 93.50 87 ARG A C 1
ATOM 606 O O . ARG A 1 87 ? 5.835 4.941 -22.272 1.00 93.50 87 ARG A O 1
ATOM 613 N N . ARG A 1 88 ? 7.744 3.881 -22.791 1.00 94.75 88 ARG A N 1
ATOM 614 C CA . ARG A 1 88 ? 7.196 2.539 -22.541 1.00 94.75 88 ARG A CA 1
ATOM 615 C C . ARG A 1 88 ? 6.800 2.329 -21.078 1.00 94.75 88 ARG A C 1
ATOM 617 O O . ARG A 1 88 ? 5.752 1.743 -20.821 1.00 94.75 88 ARG A O 1
ATOM 624 N N . LEU A 1 89 ? 7.592 2.828 -20.127 1.00 96.19 89 LEU A N 1
ATOM 625 C CA . LEU A 1 89 ? 7.219 2.807 -18.706 1.00 96.19 89 LEU A CA 1
ATOM 626 C C . LEU A 1 89 ? 5.906 3.570 -18.466 1.00 96.19 89 LEU A C 1
ATOM 628 O O . LEU A 1 89 ? 5.025 3.083 -17.755 1.00 96.19 89 LEU A O 1
ATOM 632 N N . LEU A 1 90 ? 5.749 4.736 -19.101 1.00 96.00 90 LEU A N 1
ATOM 633 C CA . LEU A 1 90 ? 4.522 5.530 -19.021 1.00 96.00 90 LEU A CA 1
ATOM 634 C C . LEU A 1 90 ? 3.342 4.885 -19.760 1.00 96.00 90 LEU A C 1
ATOM 636 O O . LEU A 1 90 ? 2.210 4.995 -19.299 1.00 96.00 90 LEU A O 1
ATOM 640 N N . ASP A 1 91 ? 3.568 4.181 -20.867 1.00 96.50 91 ASP A N 1
ATOM 641 C CA . ASP A 1 91 ? 2.529 3.423 -21.569 1.00 96.50 91 ASP A CA 1
ATOM 642 C C . ASP A 1 91 ? 1.969 2.311 -20.677 1.00 96.50 91 ASP A C 1
ATOM 644 O O . ASP A 1 91 ? 0.749 2.180 -20.556 1.00 96.50 91 ASP A O 1
ATOM 648 N N . PHE A 1 92 ? 2.842 1.565 -19.991 1.00 97.88 92 PHE A N 1
ATOM 649 C CA . PHE A 1 92 ? 2.438 0.569 -18.997 1.00 97.88 92 PHE A CA 1
ATOM 650 C C . PHE A 1 92 ? 1.674 1.197 -17.828 1.00 97.88 92 PHE A C 1
ATOM 652 O O . PHE A 1 92 ? 0.616 0.693 -17.455 1.00 97.88 92 PHE A O 1
ATOM 659 N N . TYR A 1 93 ? 2.145 2.334 -17.306 1.00 97.19 93 TYR A N 1
ATOM 660 C CA . TYR A 1 93 ? 1.455 3.082 -16.250 1.00 97.19 93 TYR A CA 1
ATOM 661 C C . TYR A 1 93 ? 0.049 3.540 -16.675 1.00 97.19 93 TYR A C 1
ATOM 663 O O . TYR A 1 93 ? -0.923 3.326 -15.950 1.00 97.19 93 TYR A O 1
ATOM 671 N N . ASN A 1 94 ? -0.063 4.152 -17.857 1.00 96.50 94 ASN A N 1
ATOM 672 C CA . ASN A 1 94 ? -1.298 4.742 -18.375 1.00 96.50 94 ASN A CA 1
ATOM 673 C C . ASN A 1 94 ? -2.330 3.693 -18.803 1.00 96.50 94 ASN A C 1
ATOM 675 O O . ASN A 1 94 ? -3.522 3.989 -18.843 1.00 96.50 94 ASN A O 1
ATOM 679 N N . ARG A 1 95 ? -1.880 2.498 -19.200 1.00 96.00 95 ARG A N 1
ATOM 680 C CA . ARG A 1 95 ? -2.749 1.390 -19.627 1.00 96.00 95 ARG A CA 1
ATOM 681 C C . ARG A 1 95 ? -2.961 0.341 -18.545 1.00 96.00 95 ARG A C 1
ATOM 683 O O . ARG A 1 95 ? -3.636 -0.644 -18.822 1.00 96.00 95 ARG A O 1
ATOM 690 N N . GLU A 1 96 ? -2.393 0.546 -17.359 1.00 96.25 96 GLU A N 1
ATOM 691 C CA . GLU A 1 96 ? -2.431 -0.410 -16.249 1.00 96.25 96 GLU A CA 1
ATOM 692 C C . GLU A 1 96 ? -1.977 -1.815 -16.677 1.00 96.25 96 GLU A C 1
ATOM 694 O O . GLU A 1 96 ? -2.554 -2.834 -16.300 1.00 96.25 96 GLU A O 1
ATOM 699 N N . VAL A 1 97 ? -0.924 -1.861 -17.495 1.00 98.00 97 VAL A N 1
ATOM 700 C CA . VAL A 1 97 ? -0.181 -3.089 -17.787 1.00 98.00 97 VAL A CA 1
ATOM 701 C C . VAL A 1 97 ? 0.866 -3.213 -16.693 1.00 98.00 97 VAL A C 1
ATOM 703 O O . VAL A 1 97 ? 1.881 -2.521 -16.724 1.00 98.00 97 VAL A O 1
ATOM 706 N N . LEU A 1 98 ? 0.587 -4.023 -15.676 1.00 98.38 98 LEU A N 1
ATOM 707 C CA . LEU A 1 98 ? 1.352 -4.026 -14.432 1.00 98.38 98 LEU A CA 1
ATOM 708 C C . LEU A 1 98 ? 2.311 -5.221 -14.402 1.00 98.38 98 LEU A C 1
ATOM 710 O O . LEU A 1 98 ? 1.835 -6.347 -14.293 1.00 98.38 98 LEU A O 1
ATOM 714 N N . PRO A 1 99 ? 3.641 -5.031 -14.467 1.00 98.44 99 PRO A N 1
ATOM 715 C CA . PRO A 1 99 ? 4.598 -6.123 -14.293 1.00 98.44 99 PRO A CA 1
ATOM 716 C C . PRO A 1 99 ? 4.342 -6.955 -13.033 1.00 98.44 99 PRO A C 1
ATOM 718 O O . PRO A 1 99 ? 4.035 -6.410 -11.971 1.00 98.44 99 PRO A O 1
ATOM 721 N N . VAL A 1 100 ? 4.493 -8.276 -13.131 1.00 98.25 100 VAL A N 1
ATOM 722 C CA . VAL A 1 100 ? 4.419 -9.154 -11.955 1.00 98.25 100 VAL A CA 1
ATOM 723 C C . VAL A 1 100 ? 5.697 -8.979 -11.136 1.00 98.25 100 VAL A C 1
ATOM 725 O O . VAL A 1 100 ? 6.752 -9.498 -11.484 1.00 98.25 100 VAL A O 1
ATOM 728 N N . VAL A 1 101 ? 5.597 -8.227 -10.041 1.00 97.69 101 VAL A N 1
ATOM 729 C CA . VAL A 1 101 ? 6.698 -7.951 -9.108 1.00 97.69 101 VAL A CA 1
ATOM 730 C C . VAL A 1 101 ? 6.435 -8.678 -7.794 1.00 97.69 101 VAL A C 1
ATOM 732 O O . VAL A 1 101 ? 5.297 -8.723 -7.339 1.00 97.69 101 VAL A O 1
ATOM 735 N N . TYR A 1 102 ? 7.474 -9.214 -7.154 1.00 96.38 102 TYR A N 1
ATOM 736 C CA . TYR A 1 102 ? 7.361 -9.908 -5.867 1.00 96.38 102 TYR A CA 1
ATOM 737 C C . TYR A 1 102 ? 7.871 -9.051 -4.706 1.00 96.38 102 TYR A C 1
ATOM 739 O O . TYR A 1 102 ? 8.736 -8.196 -4.884 1.00 96.38 102 TYR A O 1
ATOM 747 N N . GLN A 1 103 ? 7.323 -9.275 -3.512 1.00 92.75 103 GLN A N 1
ATOM 748 C CA . GLN A 1 103 ? 7.600 -8.443 -2.340 1.00 92.75 103 GLN A CA 1
ATOM 749 C C . GLN A 1 103 ? 8.997 -8.667 -1.744 1.00 92.75 103 GLN A C 1
ATOM 751 O O . GLN A 1 103 ? 9.568 -7.741 -1.181 1.00 92.75 103 GLN A O 1
ATOM 756 N N . GLN A 1 104 ? 9.567 -9.871 -1.834 1.00 88.56 104 GLN A N 1
ATOM 757 C CA . GLN A 1 104 ? 10.875 -10.171 -1.243 1.00 88.56 104 GLN A CA 1
ATOM 758 C C . GLN A 1 104 ? 11.968 -10.169 -2.316 1.00 88.56 104 GLN A C 1
ATOM 760 O O . GLN A 1 104 ? 11.745 -10.637 -3.430 1.00 88.56 104 GLN A O 1
ATOM 765 N N . GLY A 1 105 ? 13.160 -9.669 -1.972 1.00 84.38 105 GLY A N 1
ATOM 766 C CA . GLY A 1 105 ? 14.304 -9.544 -2.892 1.00 84.38 105 GLY A CA 1
ATOM 767 C C . GLY A 1 105 ? 14.858 -8.120 -3.038 1.00 84.38 105 GLY A C 1
ATOM 768 O O . GLY A 1 105 ? 15.883 -7.925 -3.686 1.00 84.38 105 GLY A O 1
ATOM 769 N N . GLY A 1 106 ? 14.217 -7.129 -2.410 1.00 85.50 106 GLY A N 1
ATOM 770 C CA . GLY A 1 106 ? 14.681 -5.739 -2.392 1.00 85.50 106 GLY A CA 1
ATOM 771 C C . GLY A 1 106 ? 14.476 -4.992 -3.713 1.00 85.50 106 GLY A C 1
ATOM 772 O O . GLY A 1 106 ? 13.876 -5.507 -4.657 1.00 85.50 106 GLY A O 1
ATOM 773 N N . ASP A 1 107 ? 14.983 -3.756 -3.775 1.00 88.31 107 ASP A N 1
ATOM 774 C CA . ASP A 1 107 ? 14.787 -2.873 -4.931 1.00 88.31 107 ASP A CA 1
ATOM 775 C C . ASP A 1 107 ? 15.323 -3.481 -6.232 1.00 88.31 107 ASP A C 1
ATOM 777 O O . ASP A 1 107 ? 14.634 -3.443 -7.244 1.00 88.31 107 ASP A O 1
ATOM 781 N N . GLN A 1 108 ? 16.505 -4.103 -6.215 1.00 88.38 108 GLN A N 1
ATOM 782 C CA . GLN A 1 108 ? 17.114 -4.652 -7.430 1.00 88.38 108 GLN A CA 1
ATOM 783 C C . GLN A 1 108 ? 16.251 -5.752 -8.066 1.00 88.38 108 GLN A C 1
ATOM 785 O O . GLN A 1 108 ? 15.995 -5.711 -9.270 1.00 88.38 108 GLN A O 1
ATOM 790 N N . ALA A 1 109 ? 15.768 -6.711 -7.269 1.00 91.75 109 ALA A N 1
ATOM 791 C CA . ALA A 1 109 ? 14.898 -7.767 -7.777 1.00 91.75 109 ALA A CA 1
ATOM 792 C C . ALA A 1 109 ? 13.542 -7.212 -8.228 1.00 91.75 109 ALA A C 1
ATOM 794 O O . ALA A 1 109 ? 13.021 -7.616 -9.269 1.00 91.75 109 ALA A O 1
ATOM 795 N N . GLY A 1 110 ? 12.992 -6.252 -7.477 1.00 94.06 110 GLY A N 1
ATOM 796 C CA . GLY A 1 110 ? 11.752 -5.574 -7.839 1.00 94.06 110 GLY A CA 1
ATOM 797 C C . GLY A 1 110 ? 11.857 -4.832 -9.174 1.00 94.06 110 GLY A C 1
ATOM 798 O O . GLY A 1 110 ? 11.001 -4.992 -10.039 1.00 94.06 110 GLY A O 1
ATOM 799 N N . LEU A 1 111 ? 12.938 -4.076 -9.375 1.00 93.88 111 LEU A N 1
ATOM 800 C CA . LEU A 1 111 ? 13.222 -3.336 -10.605 1.00 93.88 111 LEU A CA 1
ATOM 801 C C . LEU A 1 111 ? 13.522 -4.254 -11.793 1.00 93.88 111 LEU A C 1
ATOM 803 O O . LEU A 1 111 ? 13.134 -3.932 -12.917 1.00 93.88 111 LEU A O 1
ATOM 807 N N . ALA A 1 112 ? 14.162 -5.403 -11.560 1.00 94.62 112 ALA A N 1
ATOM 808 C CA . ALA A 1 112 ? 14.367 -6.418 -12.587 1.00 94.62 112 ALA A CA 1
ATOM 809 C C . ALA A 1 112 ? 13.023 -6.952 -13.102 1.00 94.62 112 ALA A C 1
ATOM 811 O O . ALA A 1 112 ? 12.753 -6.874 -14.301 1.00 94.62 112 ALA A O 1
ATOM 812 N N . HIS A 1 113 ? 12.148 -7.399 -12.193 1.00 97.06 113 HIS A N 1
ATOM 813 C CA . HIS A 1 113 ? 10.788 -7.844 -12.525 1.00 97.06 113 HIS A CA 1
ATOM 814 C C . HIS A 1 113 ? 9.963 -6.741 -13.201 1.00 97.06 113 HIS A C 1
ATOM 816 O O . HIS A 1 113 ? 9.278 -7.003 -14.185 1.00 97.06 113 HIS A O 1
ATOM 822 N N . LEU A 1 114 ? 10.089 -5.492 -12.740 1.00 97.31 114 LEU A N 1
ATOM 823 C CA . LEU A 1 114 ? 9.429 -4.326 -13.336 1.00 97.31 114 LEU A CA 1
ATOM 824 C C . LEU A 1 114 ? 9.883 -4.061 -14.784 1.00 97.31 114 LEU A C 1
ATOM 826 O O . LEU A 1 114 ? 9.099 -3.582 -15.601 1.00 97.31 114 LEU A O 1
ATOM 830 N N . SER A 1 115 ? 11.148 -4.354 -15.097 1.00 95.69 115 SER A N 1
ATOM 831 C CA . SER A 1 115 ? 11.788 -3.976 -16.363 1.00 95.69 115 SER A CA 1
ATOM 832 C C . SER A 1 115 ? 11.790 -5.086 -17.416 1.00 95.69 115 SER A C 1
ATOM 834 O O . SER A 1 115 ? 11.854 -4.776 -18.604 1.00 95.69 115 SER A O 1
ATOM 836 N N . LEU A 1 116 ? 11.696 -6.367 -17.031 1.00 95.38 116 LEU A N 1
ATOM 837 C CA . LEU A 1 116 ? 11.618 -7.490 -17.981 1.00 95.38 116 LEU A CA 1
ATOM 838 C C . LEU A 1 116 ? 10.527 -7.292 -19.055 1.00 95.38 116 LEU A C 1
ATOM 840 O O . LEU A 1 116 ? 10.830 -7.498 -20.239 1.00 95.38 116 LEU A O 1
ATOM 844 N N . PRO A 1 117 ? 9.315 -6.803 -18.712 1.00 96.81 117 PRO A N 1
ATOM 845 C CA . PRO A 1 117 ? 8.269 -6.599 -19.705 1.00 96.81 117 PRO A CA 1
ATOM 846 C C . PRO A 1 117 ? 8.591 -5.558 -20.788 1.00 96.81 117 PRO A C 1
ATOM 848 O O . PRO A 1 117 ? 8.037 -5.608 -21.887 1.00 96.81 117 PRO A O 1
ATOM 851 N N . LEU A 1 118 ? 9.537 -4.646 -20.541 1.00 95.00 118 LEU A N 1
ATOM 852 C CA . LEU A 1 118 ? 9.993 -3.685 -21.553 1.00 95.00 118 LEU A CA 1
ATOM 853 C C . LEU A 1 118 ? 10.631 -4.383 -22.767 1.00 95.00 118 LEU A C 1
ATOM 855 O O . LEU A 1 118 ? 10.561 -3.874 -23.886 1.00 95.00 118 LEU A O 1
ATOM 859 N N . PHE A 1 119 ? 11.197 -5.572 -22.550 1.00 93.94 119 PHE A N 1
ATOM 860 C CA . PHE A 1 119 ? 11.877 -6.388 -23.557 1.00 93.94 119 PHE A CA 1
ATOM 861 C C . PHE A 1 119 ? 11.025 -7.561 -24.055 1.00 93.94 119 PHE A C 1
ATOM 863 O O . PHE A 1 119 ? 11.544 -8.450 -24.725 1.00 93.94 119 PHE A O 1
ATOM 870 N N . GLY A 1 120 ? 9.726 -7.590 -23.737 1.00 94.31 120 GLY A N 1
ATOM 871 C CA . GLY A 1 120 ? 8.854 -8.704 -24.120 1.00 94.31 120 GLY A CA 1
ATOM 872 C C . GLY A 1 120 ? 9.020 -9.955 -23.256 1.00 94.31 120 GLY A C 1
ATOM 873 O O . GLY A 1 120 ? 8.552 -11.020 -23.646 1.00 94.31 120 GLY A O 1
ATOM 874 N N . LEU A 1 121 ? 9.688 -9.845 -22.104 1.00 95.06 121 LEU A N 1
ATOM 875 C CA . LEU A 1 121 ? 9.976 -10.964 -21.209 1.00 95.06 121 LEU A CA 1
ATOM 876 C C . LEU A 1 121 ? 9.104 -10.915 -19.951 1.00 95.06 121 LEU A C 1
ATOM 878 O O . LEU A 1 121 ? 8.586 -9.865 -19.571 1.00 95.06 121 LEU A O 1
ATOM 882 N N . GLY A 1 122 ? 8.985 -12.054 -19.273 1.00 95.31 122 GLY A N 1
ATOM 883 C CA . GLY A 1 122 ? 8.234 -12.162 -18.026 1.00 95.31 122 GLY A CA 1
ATOM 884 C C . GLY A 1 122 ? 6.726 -12.024 -18.220 1.00 95.31 122 GLY A C 1
ATOM 885 O O . GLY A 1 122 ? 6.186 -12.291 -19.295 1.00 95.31 122 GLY A O 1
ATOM 886 N N . GLU A 1 123 ? 6.053 -11.615 -17.152 1.00 97.69 123 GLU A N 1
ATOM 887 C CA . GLU A 1 123 ? 4.597 -11.585 -17.074 1.00 97.69 123 GLU A CA 1
ATOM 888 C C . GLU A 1 123 ? 4.100 -10.237 -16.563 1.00 97.69 123 GLU A C 1
ATOM 890 O O . GLU A 1 123 ? 4.773 -9.533 -15.803 1.00 97.69 123 GLU A O 1
ATOM 895 N N . VAL A 1 124 ? 2.877 -9.907 -16.961 1.00 98.38 124 VAL A N 1
ATOM 896 C CA . VAL A 1 124 ? 2.160 -8.710 -16.536 1.00 98.38 124 VAL A CA 1
ATOM 897 C C . VAL A 1 124 ? 0.748 -9.093 -16.103 1.00 98.38 124 VAL A C 1
ATOM 899 O O . VAL A 1 124 ? 0.120 -9.984 -16.670 1.00 98.38 124 VAL A O 1
ATOM 902 N N . ASN A 1 125 ? 0.230 -8.392 -15.107 1.00 98.00 125 ASN A N 1
ATOM 903 C CA . ASN A 1 125 ? -1.175 -8.380 -14.755 1.00 98.00 125 ASN A CA 1
ATOM 904 C C . ASN A 1 125 ? -1.867 -7.273 -15.563 1.00 98.00 125 ASN A C 1
ATOM 906 O O . ASN A 1 125 ? -1.525 -6.096 -15.439 1.00 98.00 125 ASN A O 1
ATOM 910 N N . TYR A 1 126 ? -2.849 -7.646 -16.380 1.00 97.19 126 TYR A N 1
ATOM 911 C CA . TYR A 1 126 ? -3.669 -6.725 -17.164 1.00 97.19 126 TYR A CA 1
ATOM 912 C C . TYR A 1 126 ? -5.150 -7.059 -16.965 1.00 97.19 126 TYR A C 1
ATOM 914 O O . TYR A 1 126 ? -5.571 -8.197 -17.163 1.00 97.19 126 TYR A O 1
ATOM 922 N N . GLN A 1 127 ? -5.941 -6.076 -16.522 1.00 93.62 127 GLN A N 1
ATOM 923 C CA . GLN A 1 127 ? -7.378 -6.238 -16.228 1.00 93.62 127 GLN A CA 1
ATOM 924 C C . GLN A 1 127 ? -7.706 -7.416 -15.285 1.00 93.62 127 GLN A C 1
ATOM 926 O O . GLN A 1 127 ? -8.748 -8.056 -15.404 1.00 93.62 127 GLN A O 1
ATOM 931 N N . GLY A 1 128 ? -6.809 -7.710 -14.339 1.00 92.94 128 GLY A N 1
ATOM 932 C CA . GLY A 1 128 ? -6.962 -8.810 -13.381 1.00 92.94 128 GLY A CA 1
ATOM 933 C C . GLY A 1 128 ? -6.511 -10.184 -13.890 1.00 92.94 128 GLY A C 1
ATOM 934 O O . GLY A 1 128 ? -6.591 -11.150 -13.135 1.00 92.94 128 GLY A O 1
ATOM 935 N N . TYR A 1 129 ? -6.005 -10.279 -15.122 1.00 95.69 129 TYR A N 1
ATOM 936 C CA . TYR A 1 129 ? -5.458 -11.510 -15.687 1.00 95.69 129 TYR A CA 1
ATOM 937 C C . TYR A 1 129 ? -3.937 -11.441 -15.779 1.00 95.69 129 TYR A C 1
ATOM 939 O O . TYR A 1 129 ? -3.382 -10.454 -16.263 1.00 95.69 129 TYR A O 1
ATOM 947 N N . ARG A 1 130 ? -3.272 -12.515 -15.351 1.00 97.12 130 ARG A N 1
ATOM 948 C CA . ARG A 1 130 ? -1.833 -12.704 -15.536 1.00 97.12 130 ARG A CA 1
ATOM 949 C C . ARG A 1 130 ? -1.576 -13.225 -16.944 1.00 97.12 130 ARG A C 1
ATOM 951 O O . ARG A 1 130 ? -2.093 -14.278 -17.312 1.00 97.12 130 ARG A O 1
ATOM 958 N N . LEU A 1 131 ? -0.805 -12.475 -17.718 1.00 97.62 131 LEU A N 1
ATOM 959 C CA . LEU A 1 131 ? -0.523 -12.736 -19.125 1.00 97.62 131 LEU A CA 1
ATOM 960 C C . LEU A 1 131 ? 0.987 -12.723 -19.366 1.00 97.62 131 LEU A C 1
ATOM 962 O O . LEU A 1 131 ? 1.731 -12.020 -18.675 1.00 97.62 131 LEU A O 1
ATOM 966 N N . GLN A 1 132 ? 1.439 -13.469 -20.375 1.00 98.06 132 GLN A N 1
ATOM 967 C CA . GLN A 1 132 ? 2.805 -13.324 -20.868 1.00 98.06 132 GLN A CA 1
ATOM 968 C C . GLN A 1 132 ? 2.963 -11.934 -21.479 1.00 98.06 132 GLN A C 1
ATOM 970 O O . GLN A 1 132 ? 2.078 -11.446 -22.186 1.00 98.06 132 GLN A O 1
ATOM 975 N N . THR A 1 133 ? 4.102 -11.291 -21.224 1.00 97.31 133 THR A N 1
ATOM 976 C CA . THR A 1 133 ? 4.360 -9.953 -21.762 1.00 97.31 133 THR A CA 1
ATOM 977 C C . THR A 1 133 ? 4.238 -9.929 -23.287 1.00 97.31 133 THR A C 1
ATOM 979 O O . THR A 1 133 ? 3.688 -8.972 -23.828 1.00 97.31 133 THR A O 1
ATOM 982 N N . 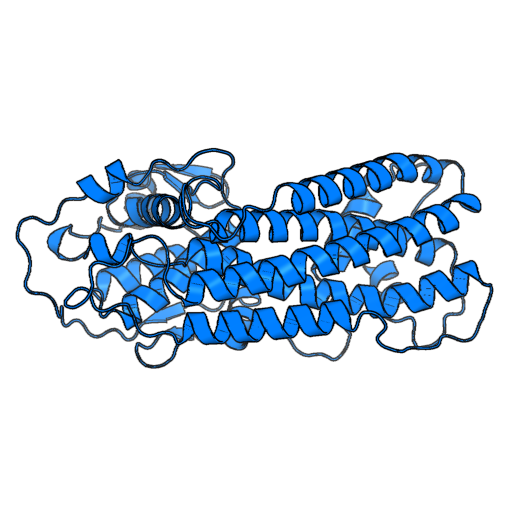SER A 1 134 ? 4.722 -10.965 -23.984 1.00 96.56 134 SER A N 1
ATOM 983 C CA . SER A 1 134 ? 4.649 -11.076 -25.449 1.00 96.56 134 SER A CA 1
ATOM 984 C C . SER A 1 134 ? 3.238 -10.847 -25.985 1.00 96.56 134 SER A C 1
ATOM 986 O O . SER A 1 134 ? 3.055 -10.067 -26.917 1.00 96.56 134 SER A O 1
ATOM 988 N N . ASP A 1 135 ? 2.251 -11.461 -25.340 1.00 96.75 135 ASP A N 1
ATOM 989 C CA . ASP A 1 135 ? 0.856 -11.447 -25.775 1.00 96.75 135 ASP A CA 1
ATOM 990 C C . ASP A 1 135 ? 0.245 -10.059 -25.557 1.00 96.75 135 ASP A C 1
ATOM 992 O O . ASP A 1 135 ? -0.525 -9.561 -26.376 1.00 96.75 135 ASP A O 1
ATOM 996 N N . VAL A 1 136 ? 0.630 -9.391 -24.465 1.00 96.94 136 VAL A N 1
ATOM 997 C CA . VAL A 1 136 ? 0.182 -8.026 -24.168 1.00 96.94 136 VAL A CA 1
ATOM 998 C C . VAL A 1 136 ? 0.824 -7.011 -25.108 1.00 96.94 136 VAL A C 1
ATOM 1000 O O . VAL A 1 136 ? 0.155 -6.081 -25.557 1.00 96.94 136 VAL A O 1
ATOM 1003 N N . LEU A 1 137 ? 2.101 -7.184 -25.450 1.00 95.69 137 LEU A N 1
ATOM 1004 C CA . LEU A 1 137 ? 2.746 -6.344 -26.454 1.00 95.69 137 LEU A CA 1
ATOM 1005 C C . LEU A 1 137 ? 2.063 -6.498 -27.819 1.00 95.69 137 LEU A C 1
ATOM 1007 O O . LEU A 1 137 ? 1.762 -5.487 -28.452 1.00 95.69 137 LEU A O 1
ATOM 1011 N N . GLU A 1 138 ? 1.743 -7.725 -28.234 1.00 96.25 138 GLU A N 1
ATOM 1012 C CA . GLU A 1 138 ? 0.985 -7.982 -29.463 1.00 96.25 138 GLU A CA 1
ATOM 1013 C C . GLU A 1 138 ? -0.413 -7.345 -29.415 1.00 96.25 138 GLU A C 1
ATOM 1015 O O . GLU A 1 138 ? -0.790 -6.632 -30.348 1.00 96.25 138 GLU A O 1
ATOM 1020 N N . LEU A 1 139 ? -1.138 -7.501 -28.299 1.00 95.88 139 LEU A N 1
ATOM 1021 C CA . LEU A 1 139 ? -2.468 -6.918 -28.082 1.00 95.88 139 LEU A CA 1
ATOM 1022 C C . LEU A 1 139 ? -2.489 -5.396 -28.288 1.00 95.88 139 LEU A C 1
ATOM 1024 O O . LEU A 1 139 ? -3.449 -4.855 -28.838 1.00 95.88 139 LEU A O 1
ATOM 1028 N N . PHE A 1 140 ? -1.438 -4.698 -27.855 1.00 95.19 140 PHE A N 1
ATOM 1029 C CA . PHE A 1 140 ? -1.317 -3.246 -28.009 1.00 95.19 140 PHE A CA 1
ATOM 1030 C C . PHE A 1 140 ? -0.575 -2.805 -29.280 1.00 95.19 140 PHE A C 1
ATOM 1032 O O . PHE A 1 140 ? -0.427 -1.601 -29.504 1.00 95.19 140 PHE A O 1
ATOM 1039 N N . GLY A 1 141 ? -0.120 -3.743 -30.118 1.00 95.50 141 GLY A N 1
ATOM 1040 C CA . GLY A 1 141 ? 0.685 -3.448 -31.305 1.00 95.50 141 GLY A CA 1
ATOM 1041 C C . GLY A 1 141 ? 2.049 -2.834 -30.969 1.00 95.50 141 GLY A C 1
ATOM 1042 O O . GLY A 1 141 ? 2.579 -2.022 -31.729 1.00 95.50 141 GLY A O 1
ATOM 1043 N N . TRP A 1 142 ? 2.605 -3.168 -29.806 1.00 95.44 142 TRP A N 1
ATOM 1044 C CA . TRP A 1 142 ? 3.885 -2.670 -29.320 1.00 95.44 142 TRP A CA 1
ATOM 1045 C C . TRP A 1 142 ? 5.020 -3.634 -29.660 1.00 95.44 142 TRP A C 1
ATOM 1047 O O . TRP A 1 142 ? 4.939 -4.830 -29.411 1.00 95.44 142 TRP A O 1
ATOM 1057 N N . ALA A 1 143 ? 6.136 -3.103 -30.157 1.00 92.69 143 ALA A N 1
ATOM 1058 C CA . ALA A 1 143 ? 7.372 -3.874 -30.262 1.00 92.69 143 ALA A CA 1
ATOM 1059 C C . ALA A 1 143 ? 8.110 -3.904 -28.906 1.00 92.69 143 ALA A C 1
ATOM 1061 O O . ALA A 1 143 ? 8.054 -2.910 -28.169 1.00 92.69 143 ALA A O 1
ATOM 1062 N N . PRO A 1 144 ? 8.829 -4.986 -28.560 1.00 92.94 144 PRO A N 1
ATOM 1063 C CA . PRO A 1 144 ? 9.825 -4.960 -27.489 1.00 92.94 144 PRO A CA 1
ATOM 1064 C C . PRO A 1 144 ? 10.845 -3.834 -27.700 1.00 92.94 144 PRO A C 1
ATOM 1066 O O . PRO A 1 144 ? 11.178 -3.512 -28.843 1.00 92.94 144 PRO A O 1
ATOM 1069 N N . LEU A 1 145 ? 11.350 -3.234 -26.618 1.00 89.69 145 LEU A N 1
ATOM 1070 C CA . LEU A 1 145 ? 12.417 -2.242 -26.739 1.00 89.69 145 LEU A CA 1
ATOM 1071 C C . LEU A 1 145 ? 13.707 -2.901 -27.256 1.00 89.69 145 LEU A C 1
ATOM 1073 O O . LEU A 1 145 ? 14.069 -3.984 -26.779 1.00 89.69 145 LEU A O 1
ATOM 1077 N N . PRO A 1 146 ? 14.430 -2.265 -28.196 1.00 82.06 146 PRO A N 1
ATOM 1078 C CA . PRO A 1 146 ? 15.745 -2.738 -28.601 1.00 82.06 146 PRO A CA 1
ATOM 1079 C C . PRO A 1 146 ? 16.693 -2.728 -27.402 1.00 82.06 146 PRO A C 1
ATOM 1081 O O . PRO A 1 146 ? 16.771 -1.741 -26.676 1.00 82.06 146 PRO A O 1
ATOM 1084 N N . GLN A 1 147 ? 17.448 -3.811 -27.203 1.00 72.38 147 GLN A N 1
ATOM 1085 C CA . GLN A 1 147 ? 18.388 -3.897 -26.077 1.00 72.38 147 GLN A CA 1
ATOM 1086 C C . GLN A 1 147 ? 19.456 -2.795 -26.142 1.00 72.38 147 GLN A C 1
ATOM 1088 O O . GLN A 1 147 ? 19.828 -2.262 -25.108 1.00 72.38 147 GLN A O 1
ATOM 1093 N N . ALA A 1 148 ? 19.868 -2.390 -27.347 1.00 65.06 148 ALA A N 1
ATOM 1094 C CA . ALA A 1 148 ? 20.808 -1.289 -27.563 1.00 65.06 148 ALA A CA 1
ATOM 1095 C C . ALA A 1 148 ? 20.280 0.090 -27.115 1.00 65.06 148 ALA A C 1
ATOM 1097 O O . ALA A 1 148 ? 21.080 0.978 -26.840 1.00 65.06 148 ALA A O 1
ATOM 1098 N N . ASP A 1 149 ? 18.957 0.267 -27.026 1.00 61.59 149 ASP A N 1
ATOM 1099 C CA . ASP A 1 149 ? 18.328 1.541 -26.649 1.00 61.59 149 ASP A CA 1
ATOM 1100 C C . ASP A 1 149 ? 18.055 1.640 -25.141 1.00 61.59 149 ASP A C 1
ATOM 1102 O O . ASP A 1 149 ? 17.645 2.695 -24.646 1.00 61.59 149 ASP A O 1
ATOM 1106 N N . ALA A 1 150 ? 18.246 0.541 -24.407 1.00 65.50 150 ALA A N 1
ATOM 1107 C CA . ALA A 1 150 ? 17.964 0.463 -22.989 1.00 65.50 150 ALA A CA 1
ATOM 1108 C C . ALA A 1 150 ? 19.252 0.248 -22.199 1.00 65.50 150 ALA A C 1
ATOM 1110 O O . ALA A 1 150 ? 19.889 -0.802 -22.271 1.00 65.50 150 ALA A O 1
ATOM 1111 N N . ASP A 1 151 ? 19.592 1.231 -21.376 1.00 77.06 151 ASP A N 1
ATOM 1112 C CA . ASP A 1 151 ? 20.651 1.081 -20.394 1.00 77.06 151 ASP A CA 1
ATOM 1113 C C . ASP A 1 151 ? 20.152 0.182 -19.246 1.00 77.06 151 ASP A C 1
ATOM 1115 O O . ASP A 1 151 ? 19.519 0.620 -18.283 1.00 77.06 151 ASP A O 1
ATOM 1119 N N . VAL A 1 152 ? 20.386 -1.124 -19.390 1.00 81.19 152 VAL A N 1
ATOM 1120 C CA . VAL A 1 152 ? 19.969 -2.157 -18.431 1.00 81.19 152 VAL A CA 1
ATOM 1121 C C . VAL A 1 152 ? 20.507 -1.883 -17.021 1.00 81.19 152 VAL A C 1
ATOM 1123 O O . VAL A 1 152 ? 19.802 -2.143 -16.042 1.00 81.19 152 VAL A O 1
ATOM 1126 N N . ALA A 1 153 ? 21.720 -1.337 -16.900 1.00 81.00 153 ALA A N 1
ATOM 1127 C CA . ALA A 1 153 ? 22.304 -1.004 -15.606 1.00 81.00 153 ALA A CA 1
ATOM 1128 C C . ALA A 1 153 ? 21.506 0.114 -14.921 1.00 81.00 153 ALA A C 1
ATOM 1130 O O . ALA A 1 153 ? 21.167 0.005 -13.736 1.00 81.00 153 ALA A O 1
ATOM 1131 N N . THR A 1 154 ? 21.090 1.133 -15.679 1.00 83.88 154 THR A N 1
ATOM 1132 C CA . THR A 1 154 ? 20.238 2.200 -15.131 1.00 83.88 154 THR A CA 1
ATOM 1133 C C . THR A 1 154 ? 18.856 1.697 -14.725 1.00 83.88 154 THR A C 1
ATOM 1135 O O . THR A 1 154 ? 18.323 2.169 -13.720 1.00 83.88 154 THR A O 1
ATOM 1138 N N . LEU A 1 155 ? 18.275 0.729 -15.447 1.00 88.12 155 LEU A N 1
ATOM 1139 C CA . LEU A 1 155 ? 16.972 0.134 -15.117 1.00 88.12 155 LEU A CA 1
ATOM 1140 C C . LEU A 1 155 ? 17.004 -0.660 -13.805 1.00 88.12 155 LEU A C 1
ATOM 1142 O O . LEU A 1 155 ? 16.030 -0.629 -13.054 1.00 88.12 155 LEU A O 1
ATOM 1146 N N . LEU A 1 156 ? 18.125 -1.319 -13.509 1.00 87.88 156 LEU A N 1
ATOM 1147 C CA . LEU A 1 156 ? 18.351 -2.054 -12.260 1.00 87.88 156 LEU A CA 1
ATOM 1148 C C . LEU A 1 156 ? 18.744 -1.160 -11.078 1.00 87.88 156 LEU A C 1
ATOM 1150 O O . LEU A 1 156 ? 18.736 -1.617 -9.935 1.00 87.88 156 LEU A O 1
ATOM 1154 N N . THR A 1 157 ? 19.079 0.102 -11.340 1.00 83.50 157 THR A N 1
ATOM 1155 C CA . THR A 1 157 ? 19.531 1.050 -10.323 1.00 83.50 157 THR A CA 1
ATOM 1156 C C . THR A 1 157 ? 18.384 1.944 -9.871 1.00 83.50 157 THR A C 1
ATOM 1158 O O . THR A 1 157 ? 17.705 2.584 -10.674 1.00 83.50 157 THR A O 1
ATOM 1161 N N . GLY A 1 158 ? 18.185 2.056 -8.560 1.00 81.50 158 GLY A N 1
ATOM 1162 C CA . GLY A 1 158 ? 17.202 2.962 -7.976 1.00 81.50 158 GLY A CA 1
ATOM 1163 C C . GLY A 1 158 ? 16.470 2.356 -6.792 1.00 81.50 158 GLY A C 1
ATOM 1164 O O . GLY A 1 158 ? 16.773 1.257 -6.340 1.00 81.50 158 GLY A O 1
ATOM 1165 N N . THR A 1 159 ? 15.502 3.114 -6.293 1.00 86.94 159 THR A N 1
ATOM 1166 C CA . THR A 1 159 ? 14.729 2.788 -5.086 1.00 86.94 159 THR A CA 1
ATOM 1167 C C . THR A 1 159 ? 13.224 2.866 -5.333 1.00 86.94 159 THR A C 1
ATOM 1169 O O . THR A 1 159 ? 12.446 3.056 -4.402 1.00 86.94 159 THR A O 1
ATOM 1172 N N . SER A 1 160 ? 12.783 2.775 -6.595 1.00 91.19 160 SER A N 1
ATOM 1173 C CA . SER A 1 160 ? 11.371 2.948 -6.971 1.00 91.19 160 SER A CA 1
ATOM 1174 C C . SER A 1 160 ? 10.447 1.954 -6.262 1.00 91.19 160 SER A C 1
ATOM 1176 O O . SER A 1 160 ? 9.307 2.308 -5.968 1.00 91.19 160 SER A O 1
ATOM 1178 N N . PHE A 1 161 ? 10.933 0.750 -5.929 1.00 92.12 161 PHE A N 1
ATOM 1179 C CA . PHE A 1 161 ? 10.179 -0.226 -5.142 1.00 92.12 161 PHE A CA 1
ATOM 1180 C C . PHE A 1 161 ? 9.971 0.275 -3.707 1.00 92.12 161 PHE A C 1
ATOM 1182 O O . PHE A 1 161 ? 8.829 0.437 -3.275 1.00 92.12 161 PHE A O 1
ATOM 1189 N N . THR A 1 162 ? 11.053 0.601 -2.992 1.00 91.31 162 THR A N 1
ATOM 1190 C CA . THR A 1 162 ? 10.997 1.149 -1.628 1.00 91.31 162 THR A CA 1
ATOM 1191 C C . THR A 1 162 ? 10.154 2.429 -1.586 1.00 91.31 162 THR A C 1
ATOM 1193 O O . THR A 1 162 ? 9.280 2.574 -0.731 1.00 91.31 162 THR A O 1
ATOM 1196 N N . LEU A 1 163 ? 10.368 3.348 -2.532 1.00 92.44 163 LEU A N 1
ATOM 1197 C CA . LEU A 1 163 ? 9.658 4.624 -2.606 1.00 92.44 163 LEU A CA 1
ATOM 1198 C C . LEU A 1 163 ? 8.162 4.445 -2.871 1.00 92.44 163 LEU A C 1
ATOM 1200 O O . LEU A 1 163 ? 7.367 5.164 -2.275 1.00 92.44 163 LEU A O 1
ATOM 1204 N N . ALA A 1 164 ? 7.751 3.483 -3.702 1.00 94.94 164 ALA A N 1
ATOM 1205 C CA . ALA A 1 164 ? 6.331 3.226 -3.935 1.00 94.94 164 ALA A CA 1
ATOM 1206 C C . ALA A 1 164 ? 5.614 2.815 -2.640 1.00 94.94 164 ALA A C 1
ATOM 1208 O O . ALA A 1 164 ? 4.569 3.376 -2.300 1.00 94.94 164 ALA A O 1
ATOM 1209 N N . TYR A 1 165 ? 6.203 1.891 -1.875 1.00 95.06 165 TYR A N 1
ATOM 1210 C CA . TYR A 1 165 ? 5.685 1.517 -0.558 1.00 95.06 165 TYR A CA 1
ATOM 1211 C C . TYR A 1 165 ? 5.684 2.705 0.409 1.00 95.06 165 TYR A C 1
ATOM 1213 O O . TYR A 1 165 ? 4.694 2.929 1.102 1.00 95.06 165 TYR A O 1
ATOM 1221 N N . ALA A 1 166 ? 6.760 3.491 0.428 1.00 93.75 166 ALA A N 1
ATOM 1222 C CA . ALA A 1 166 ? 6.921 4.620 1.334 1.00 93.75 166 ALA A CA 1
ATOM 1223 C C . ALA A 1 166 ? 5.899 5.743 1.083 1.00 93.75 166 ALA A C 1
ATOM 1225 O O . ALA A 1 166 ? 5.250 6.208 2.017 1.00 93.75 166 ALA A O 1
ATOM 1226 N N . VAL A 1 167 ? 5.696 6.133 -0.179 1.00 94.81 167 VAL A N 1
ATOM 1227 C CA . VAL A 1 167 ? 4.680 7.118 -0.587 1.00 94.81 167 VAL A CA 1
ATOM 1228 C C . VAL A 1 167 ? 3.287 6.633 -0.219 1.00 94.81 167 VAL A C 1
ATOM 1230 O O . VAL A 1 167 ? 2.486 7.390 0.327 1.00 94.81 167 VAL A O 1
ATOM 1233 N N . ARG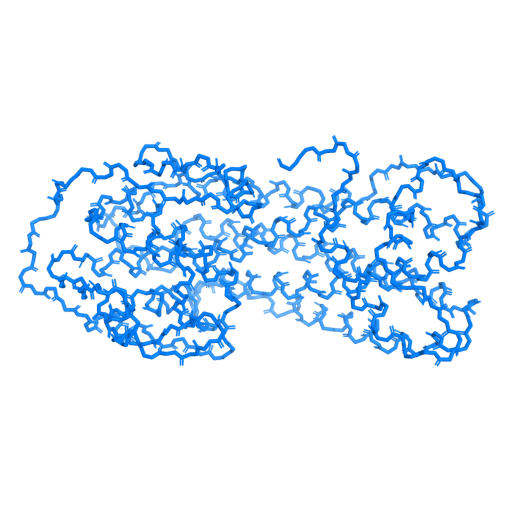 A 1 168 ? 2.985 5.359 -0.496 1.00 94.44 168 ARG A N 1
ATOM 1234 C CA . ARG A 1 168 ? 1.677 4.793 -0.168 1.00 94.44 168 ARG A CA 1
ATOM 1235 C C . ARG A 1 168 ? 1.456 4.727 1.340 1.00 94.44 168 ARG A C 1
ATOM 1237 O O . ARG A 1 168 ? 0.354 5.026 1.789 1.00 94.44 168 ARG A O 1
ATOM 1244 N N . ALA A 1 169 ? 2.483 4.374 2.110 1.00 94.25 169 ALA A N 1
ATOM 1245 C CA . ALA A 1 169 ? 2.436 4.386 3.566 1.00 94.25 169 ALA A CA 1
ATOM 1246 C C . ALA A 1 169 ? 2.201 5.803 4.108 1.00 94.25 169 ALA A C 1
ATOM 1248 O O . ALA A 1 169 ? 1.342 5.985 4.964 1.00 94.25 169 ALA A O 1
ATOM 1249 N N . TRP A 1 170 ? 2.891 6.808 3.563 1.00 94.62 170 TRP A N 1
ATOM 1250 C CA . TRP A 1 170 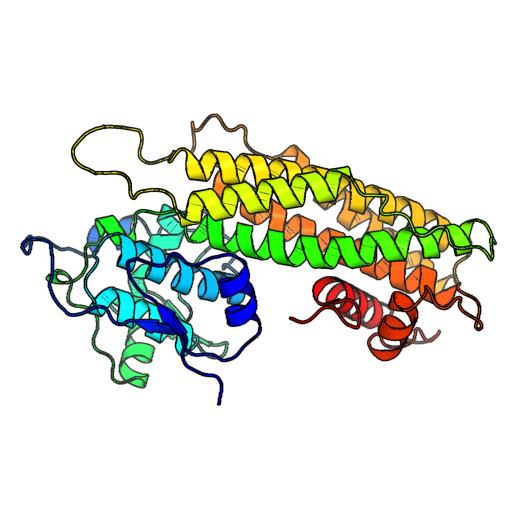? 2.711 8.213 3.934 1.00 94.62 170 TRP A CA 1
ATOM 1251 C C . TRP A 1 170 ? 1.281 8.710 3.669 1.00 94.62 170 TRP A C 1
ATOM 1253 O O . TRP A 1 170 ? 0.628 9.187 4.594 1.00 94.62 170 TRP A O 1
ATOM 1263 N N . LEU A 1 171 ? 0.748 8.508 2.455 1.00 93.00 171 LEU A N 1
ATOM 1264 C CA . LEU A 1 171 ? -0.630 8.898 2.107 1.00 93.00 171 LEU A CA 1
ATOM 1265 C C . LEU A 1 171 ? -1.668 8.231 3.021 1.00 93.00 171 LEU A C 1
ATOM 1267 O O . LEU A 1 171 ? -2.620 8.860 3.473 1.00 93.00 171 LEU A O 1
ATOM 1271 N N . ARG A 1 172 ? -1.489 6.939 3.312 1.00 93.44 172 ARG A N 1
ATOM 1272 C CA . ARG A 1 172 ? -2.411 6.198 4.183 1.00 93.44 172 ARG A CA 1
ATOM 1273 C C . ARG A 1 172 ? -2.311 6.642 5.638 1.00 93.44 172 ARG A C 1
ATOM 1275 O O . ARG A 1 172 ? -3.335 6.755 6.303 1.00 93.44 172 ARG A O 1
ATOM 1282 N N . ALA A 1 173 ? -1.103 6.908 6.130 1.00 93.94 173 ALA A N 1
ATOM 1283 C CA . ALA A 1 173 ? -0.884 7.384 7.490 1.00 93.94 173 ALA A CA 1
ATOM 1284 C C . ALA A 1 173 ? -1.492 8.776 7.723 1.00 93.94 173 ALA A C 1
ATOM 1286 O O . ALA A 1 173 ? -2.007 9.035 8.806 1.00 93.94 173 ALA A O 1
ATOM 1287 N N . GLU A 1 174 ? -1.496 9.649 6.715 1.00 91.62 174 GLU A N 1
ATOM 1288 C CA . GLU A 1 174 ? -2.175 10.946 6.786 1.00 91.62 174 GLU A CA 1
ATOM 1289 C C . GLU A 1 174 ? -3.688 10.784 7.014 1.00 91.62 174 GLU A C 1
ATOM 1291 O O . GLU A 1 174 ? -4.224 11.320 7.985 1.00 91.62 174 GLU A O 1
ATOM 1296 N N . HIS A 1 175 ? -4.370 9.975 6.192 1.00 91.06 175 HIS A N 1
ATOM 1297 C CA . HIS A 1 175 ? -5.798 9.679 6.382 1.00 91.06 175 HIS A CA 1
ATOM 1298 C C . HIS A 1 175 ? -6.069 9.003 7.732 1.00 91.06 175 HIS A C 1
ATOM 1300 O O . HIS A 1 175 ? -7.006 9.367 8.446 1.00 91.06 175 HIS A O 1
ATOM 1306 N N . LEU A 1 176 ? -5.216 8.046 8.113 1.00 94.25 176 LEU A N 1
ATOM 1307 C CA . LEU A 1 176 ? -5.299 7.355 9.395 1.00 94.25 176 LEU A CA 1
ATOM 1308 C C . LEU A 1 176 ? -5.262 8.346 10.568 1.00 94.25 176 LEU A C 1
ATOM 1310 O O . LEU A 1 176 ? -6.052 8.204 11.500 1.00 94.25 176 LEU A O 1
ATOM 1314 N N . LEU A 1 177 ? -4.377 9.349 10.532 1.00 91.94 177 LEU A N 1
ATOM 1315 C CA . LEU A 1 177 ? -4.249 10.334 11.610 1.00 91.94 177 LEU A CA 1
ATOM 1316 C C . LEU A 1 177 ? -5.440 11.287 11.694 1.00 91.94 177 LEU A C 1
ATOM 1318 O O . LEU A 1 177 ? -5.884 11.583 12.804 1.00 91.94 177 LEU A O 1
ATOM 1322 N N . LEU A 1 178 ? -6.016 11.689 10.556 1.00 88.62 178 LEU A N 1
ATOM 1323 C CA . LEU A 1 178 ? -7.255 12.478 10.536 1.00 88.62 178 LEU A CA 1
ATOM 1324 C C . LEU A 1 178 ? -8.397 11.753 11.261 1.00 88.62 178 LEU A C 1
ATOM 1326 O O . LEU A 1 178 ? -9.136 12.356 12.049 1.00 88.62 178 LEU A O 1
ATOM 1330 N N . VAL A 1 179 ? -8.522 10.445 11.021 1.00 91.31 179 VAL A N 1
ATOM 1331 C CA . VAL A 1 179 ? -9.492 9.599 11.721 1.00 91.31 179 VAL A CA 1
ATOM 1332 C C . VAL A 1 179 ? -9.111 9.449 13.188 1.00 91.31 179 VAL A C 1
ATOM 1334 O O . VAL A 1 179 ? -9.966 9.645 14.044 1.00 91.31 179 VAL A O 1
ATOM 1337 N N . ALA A 1 180 ? -7.852 9.130 13.494 1.00 92.25 180 ALA A N 1
ATOM 1338 C CA . ALA A 1 180 ? -7.377 8.872 14.852 1.00 92.25 180 ALA A CA 1
ATOM 1339 C C . ALA A 1 180 ? -7.630 10.043 15.810 1.00 92.25 180 ALA A C 1
ATOM 1341 O O . ALA A 1 180 ? -8.138 9.836 16.914 1.00 92.25 180 ALA A O 1
ATOM 1342 N N . ASP A 1 181 ? -7.286 11.264 15.390 1.00 89.19 181 ASP A N 1
ATOM 1343 C CA . ASP A 1 181 ? -7.443 12.477 16.200 1.00 89.19 181 ASP A CA 1
ATOM 1344 C C . ASP A 1 181 ? -8.914 12.818 16.453 1.00 89.19 181 ASP A C 1
ATOM 1346 O O . ASP A 1 181 ? -9.273 13.282 17.535 1.00 89.19 181 ASP A O 1
ATOM 1350 N N . SER A 1 182 ? -9.786 12.537 15.487 1.00 86.25 182 SER A N 1
ATOM 1351 C CA . SER A 1 182 ? -11.226 12.734 15.660 1.00 86.25 182 SER A CA 1
ATOM 1352 C C . SER A 1 182 ? -11.818 11.633 16.552 1.00 86.25 182 SER A C 1
ATOM 1354 O O . SER A 1 182 ? -12.549 11.907 17.505 1.00 86.25 182 SER A O 1
ATOM 1356 N N . LEU A 1 183 ? -11.457 10.377 16.285 1.00 89.56 183 LEU A N 1
ATOM 1357 C CA . LEU A 1 183 ? -12.013 9.192 16.930 1.00 89.56 183 LEU A CA 1
ATOM 1358 C C . LEU A 1 183 ? -11.668 9.102 18.416 1.00 89.56 183 LEU A C 1
ATOM 1360 O O . LEU A 1 183 ? -12.527 8.709 19.197 1.00 89.56 183 LEU A O 1
ATOM 1364 N N . ILE A 1 184 ? -10.460 9.500 18.830 1.00 88.50 184 ILE A N 1
ATOM 1365 C CA . ILE A 1 184 ? -10.068 9.456 20.247 1.00 88.50 184 ILE A CA 1
ATOM 1366 C C . ILE A 1 184 ? -10.959 10.340 21.127 1.00 88.50 184 ILE A C 1
ATOM 1368 O O . ILE A 1 184 ? -11.318 9.937 22.231 1.00 88.50 184 ILE A O 1
ATOM 1372 N N . SER A 1 185 ? -11.346 11.526 20.648 1.00 84.62 185 SER A N 1
ATOM 1373 C CA . SER A 1 185 ? -12.234 12.417 21.405 1.00 84.62 185 SER A CA 1
ATOM 1374 C C . SER A 1 185 ? -13.619 11.786 21.589 1.00 84.62 185 SER A C 1
ATOM 1376 O O . SER A 1 185 ? -14.154 11.759 22.697 1.00 84.62 185 SER A O 1
ATOM 1378 N N . LEU A 1 186 ? -14.147 11.181 20.522 1.00 86.88 186 LEU A N 1
ATOM 1379 C CA . LEU A 1 186 ? -15.453 10.530 20.496 1.00 86.88 186 LEU A CA 1
ATOM 1380 C C . LEU A 1 186 ? -15.487 9.268 21.363 1.00 86.88 186 LEU A C 1
ATOM 1382 O O . LEU A 1 186 ? -16.426 9.071 22.132 1.00 86.88 186 LEU A O 1
ATOM 1386 N N . SER A 1 187 ? -14.463 8.417 21.269 1.00 89.25 187 SER A N 1
ATOM 1387 C CA . SER A 1 187 ? -14.389 7.190 22.061 1.00 89.25 187 SER A CA 1
ATOM 1388 C C . SER A 1 187 ? -14.222 7.488 23.548 1.00 89.25 187 SER A C 1
ATOM 1390 O O . SER A 1 187 ? -14.846 6.823 24.373 1.00 89.25 187 SER A O 1
ATOM 1392 N N . LEU A 1 188 ? -13.453 8.519 23.912 1.00 87.31 188 LEU A N 1
ATOM 1393 C CA . LEU A 1 188 ? -13.336 8.959 25.302 1.00 87.31 188 LEU A CA 1
ATOM 1394 C C . LEU A 1 188 ? -14.636 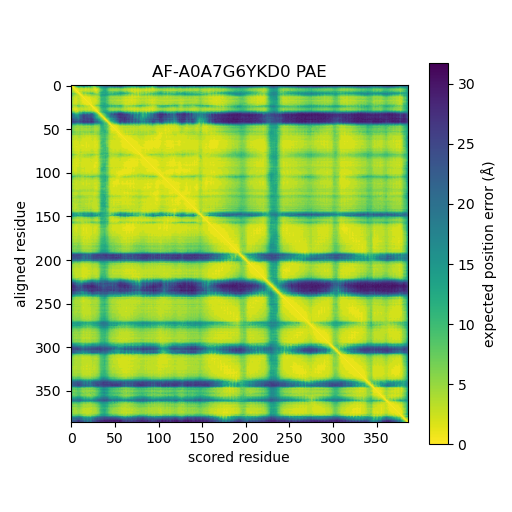9.557 25.844 1.00 87.31 188 LEU A C 1
ATOM 1396 O O . LEU A 1 188 ? -14.977 9.254 26.985 1.00 87.31 188 LEU A O 1
ATOM 1400 N N . ALA A 1 189 ? -15.369 10.342 25.050 1.00 84.44 189 ALA A N 1
ATOM 1401 C CA . ALA A 1 189 ? -16.677 10.864 25.448 1.00 84.44 189 ALA A CA 1
ATOM 1402 C C . ALA A 1 189 ? -17.653 9.724 25.780 1.00 84.44 189 ALA A C 1
ATOM 1404 O O . ALA A 1 189 ? -18.241 9.711 26.860 1.00 84.44 189 ALA A O 1
ATOM 1405 N N . VAL A 1 190 ? -17.729 8.700 24.919 1.00 86.81 190 VAL A N 1
ATOM 1406 C CA . VAL A 1 190 ? -18.529 7.488 25.177 1.00 86.81 190 VAL A CA 1
ATOM 1407 C C . VAL A 1 190 ? -18.086 6.778 26.459 1.00 86.81 190 VAL A C 1
ATOM 1409 O O . VAL A 1 190 ? -18.920 6.389 27.271 1.00 86.81 190 VAL A O 1
ATOM 1412 N N . LEU A 1 191 ? -16.777 6.604 26.658 1.00 87.69 191 LEU A N 1
ATOM 1413 C CA . LEU A 1 191 ? -16.240 5.869 27.808 1.00 87.69 191 LEU A CA 1
ATOM 1414 C C . LEU A 1 191 ? -16.402 6.609 29.142 1.00 87.69 191 LEU A C 1
ATOM 1416 O O . LEU A 1 191 ? -16.493 5.957 30.183 1.00 87.69 191 LEU A O 1
ATOM 1420 N N . ARG A 1 192 ? -16.399 7.945 29.131 1.00 85.38 192 ARG A N 1
ATOM 1421 C CA . ARG A 1 192 ? -16.545 8.782 30.333 1.00 85.38 192 ARG A CA 1
ATOM 1422 C C . ARG A 1 192 ? -17.989 9.186 30.616 1.00 85.38 192 ARG A C 1
ATOM 1424 O O . ARG A 1 192 ? -18.303 9.491 31.761 1.00 85.38 192 ARG A O 1
ATOM 1431 N N . GLY A 1 193 ? -18.854 9.151 29.603 1.00 77.44 193 GLY A N 1
ATOM 1432 C CA . GLY A 1 193 ? -20.196 9.726 29.676 1.00 77.44 193 GLY A CA 1
ATOM 1433 C C . GLY A 1 193 ? -20.192 11.258 29.633 1.00 77.44 193 GLY A C 1
ATOM 1434 O O . GLY A 1 193 ? -21.142 11.872 30.111 1.00 77.44 193 GLY A O 1
ATOM 1435 N N . ASP A 1 194 ? -19.131 11.865 29.093 1.00 70.31 194 ASP A N 1
ATOM 1436 C CA . ASP A 1 194 ? -18.986 13.320 28.991 1.00 70.31 194 ASP A CA 1
ATOM 1437 C C . ASP A 1 194 ? -19.680 13.834 27.713 1.00 70.31 194 ASP A C 1
ATOM 1439 O O . ASP A 1 194 ? -19.489 13.276 26.631 1.00 70.31 194 ASP A O 1
ATOM 1443 N N . GLU A 1 195 ? -20.448 14.925 27.812 1.00 59.59 195 GLU A N 1
ATOM 1444 C CA . GLU A 1 195 ? -21.067 15.592 26.648 1.00 59.59 195 GLU A CA 1
ATOM 1445 C C . GLU A 1 195 ? -20.114 16.583 25.946 1.00 59.59 195 GLU A C 1
ATOM 1447 O O . GLU A 1 195 ? -20.348 16.975 24.800 1.00 59.59 195 GLU A O 1
ATOM 1452 N N . GLU A 1 196 ? -19.021 16.983 26.607 1.00 57.56 196 GLU A N 1
ATOM 1453 C CA . GLU A 1 196 ? -18.088 18.002 26.116 1.00 57.56 196 GLU A CA 1
ATOM 1454 C C . GLU A 1 196 ? -16.862 17.371 25.432 1.00 57.56 196 GLU A C 1
ATOM 1456 O O . GLU A 1 196 ? -16.013 16.734 26.059 1.00 57.56 196 GLU A O 1
ATOM 1461 N N . LEU A 1 197 ? -16.762 17.552 24.111 1.00 60.75 197 LEU A N 1
ATOM 1462 C CA . LEU A 1 197 ? -15.641 17.069 23.303 1.00 60.75 197 LEU A CA 1
ATOM 1463 C C . LEU A 1 197 ? -14.489 18.079 23.326 1.00 60.75 197 LEU A C 1
ATOM 1465 O O . LEU A 1 197 ? -14.590 19.162 22.750 1.00 60.75 197 LEU A O 1
ATOM 1469 N N . VAL A 1 198 ? -13.351 17.699 23.909 1.00 55.50 198 VAL A N 1
ATOM 1470 C CA . VAL A 1 198 ? -12.103 18.462 23.761 1.00 55.50 198 VAL A CA 1
ATOM 1471 C C . VAL A 1 198 ? -11.380 17.981 22.504 1.00 55.50 198 VAL A C 1
ATOM 1473 O O . VAL A 1 198 ? -10.752 16.922 22.497 1.00 55.50 198 VAL A O 1
ATOM 1476 N N . ALA A 1 199 ? -11.476 18.762 21.429 1.00 54.72 199 ALA A N 1
ATOM 1477 C CA . ALA A 1 199 ? -10.752 18.518 20.189 1.00 54.72 199 ALA A CA 1
ATOM 1478 C C . ALA A 1 199 ? -9.340 19.117 20.285 1.00 54.72 199 ALA A C 1
ATOM 1480 O O . ALA A 1 199 ? -9.141 20.313 20.081 1.00 54.72 199 ALA A O 1
ATOM 1481 N N . SER A 1 200 ? -8.345 18.291 20.599 1.00 56.56 200 SER A N 1
ATOM 1482 C CA . SER A 1 200 ? -6.943 18.641 20.374 1.00 56.56 200 SER A CA 1
ATOM 1483 C C . SER A 1 200 ? -6.223 17.484 19.681 1.00 56.56 200 SER A C 1
ATOM 1485 O O . SER A 1 200 ? -6.501 16.321 19.990 1.00 56.56 200 SER A O 1
ATOM 1487 N N . PRO A 1 201 ? -5.317 17.766 18.724 1.00 61.78 201 PRO A N 1
ATOM 1488 C CA . PRO A 1 201 ? -4.509 16.722 18.110 1.00 61.78 201 PRO A CA 1
ATOM 1489 C C . PRO A 1 201 ? -3.634 16.094 19.197 1.00 61.78 201 PRO A C 1
ATOM 1491 O O . PRO A 1 201 ? -2.754 16.736 19.772 1.00 61.78 201 PRO A O 1
ATOM 1494 N N . THR A 1 202 ? -3.914 14.834 19.517 1.00 73.38 202 THR A N 1
ATOM 1495 C CA . THR A 1 202 ? -3.283 14.118 20.639 1.00 73.38 202 THR A CA 1
ATOM 1496 C C . THR A 1 202 ? -2.154 13.206 20.169 1.00 73.38 202 THR A C 1
ATOM 1498 O O . THR A 1 202 ? -1.283 12.841 20.960 1.00 73.38 202 THR A O 1
ATOM 1501 N N . HIS A 1 203 ? -2.095 12.885 18.873 1.00 83.50 203 HIS A N 1
ATOM 1502 C CA . HIS A 1 203 ? -1.092 11.991 18.290 1.00 83.50 203 HIS A CA 1
ATOM 1503 C C . HIS A 1 203 ? 0.143 12.736 17.751 1.00 83.50 203 HIS A C 1
ATOM 1505 O O . HIS A 1 203 ? 0.634 12.447 16.660 1.00 83.50 203 HIS A O 1
ATOM 1511 N N . THR A 1 204 ? 0.685 13.683 18.525 1.00 85.25 204 THR A N 1
ATOM 1512 C CA . THR A 1 204 ? 1.806 14.560 18.115 1.00 85.25 204 THR A CA 1
ATOM 1513 C C . THR A 1 204 ? 3.043 13.801 17.625 1.00 85.25 204 THR A C 1
ATOM 1515 O O . THR A 1 204 ? 3.662 14.206 16.645 1.00 85.25 204 THR A O 1
ATOM 1518 N N . ALA A 1 205 ? 3.378 12.668 18.251 1.00 87.88 205 ALA A N 1
ATOM 1519 C CA . ALA A 1 205 ? 4.498 11.824 17.829 1.00 87.88 205 ALA A CA 1
ATOM 1520 C C . ALA A 1 205 ? 4.291 11.210 16.432 1.00 87.88 205 ALA A C 1
ATOM 1522 O O . ALA A 1 205 ? 5.240 11.133 15.656 1.00 87.88 205 ALA A O 1
ATOM 1523 N N . CYS A 1 206 ? 3.060 10.808 16.093 1.00 89.94 206 CYS A N 1
ATOM 1524 C CA . CYS A 1 206 ? 2.754 10.283 14.761 1.00 89.94 206 CYS A CA 1
ATOM 1525 C C . CYS A 1 206 ? 2.800 11.392 13.705 1.00 89.94 206 CYS A C 1
ATOM 1527 O O . CYS A 1 206 ? 3.355 11.179 12.633 1.00 89.94 206 CYS A O 1
ATOM 1529 N N . HIS A 1 207 ? 2.282 12.586 14.020 1.00 90.56 207 HIS A N 1
ATOM 1530 C CA . HIS A 1 207 ? 2.384 13.758 13.139 1.00 90.56 207 HIS A CA 1
ATOM 1531 C C . HIS A 1 207 ? 3.841 14.134 12.851 1.00 90.56 207 HIS A C 1
ATOM 1533 O O . HIS A 1 207 ? 4.207 14.360 11.701 1.00 90.56 207 HIS A O 1
ATOM 1539 N N . ALA A 1 208 ? 4.700 14.127 13.876 1.00 91.19 208 ALA A N 1
ATOM 1540 C CA . ALA A 1 208 ? 6.132 14.364 13.704 1.00 91.19 208 ALA A CA 1
ATOM 1541 C C . ALA A 1 208 ? 6.799 13.286 12.831 1.00 91.19 208 ALA A C 1
ATOM 1543 O O . ALA A 1 208 ? 7.604 13.608 11.958 1.00 91.19 208 ALA A O 1
ATOM 1544 N N . ALA A 1 209 ? 6.441 12.012 13.023 1.00 91.38 209 ALA A N 1
ATOM 1545 C CA . ALA A 1 209 ? 6.945 10.919 12.195 1.00 91.38 209 ALA A CA 1
ATOM 1546 C C . ALA A 1 209 ? 6.482 11.031 10.732 1.00 91.38 209 ALA A C 1
ATOM 1548 O O . ALA A 1 209 ? 7.275 10.804 9.821 1.00 91.38 209 ALA A O 1
ATOM 1549 N N . LEU A 1 210 ? 5.227 11.429 10.498 1.00 91.94 210 LEU A N 1
ATOM 1550 C CA . LEU A 1 210 ? 4.687 11.658 9.158 1.00 91.94 210 LEU A CA 1
ATOM 1551 C C . LEU A 1 210 ? 5.436 12.789 8.438 1.00 91.94 210 LEU A C 1
ATOM 1553 O O . LEU A 1 210 ? 5.815 12.627 7.279 1.00 91.94 210 LEU A O 1
ATOM 1557 N N . ALA A 1 211 ? 5.699 13.898 9.136 1.00 91.88 211 ALA A N 1
ATOM 1558 C CA . ALA A 1 211 ? 6.488 15.010 8.608 1.00 91.88 211 ALA A CA 1
ATOM 1559 C C . ALA A 1 211 ? 7.934 14.590 8.292 1.00 91.88 211 ALA A C 1
ATOM 1561 O O . ALA A 1 211 ? 8.482 14.979 7.262 1.00 91.88 211 ALA A O 1
ATOM 1562 N N . TYR A 1 212 ? 8.540 13.744 9.131 1.00 92.19 212 TYR A N 1
ATOM 1563 C CA . TYR A 1 212 ? 9.878 13.216 8.867 1.00 92.19 212 TYR A CA 1
ATOM 1564 C C . TYR A 1 212 ? 9.912 12.326 7.613 1.00 92.19 212 TYR A C 1
ATOM 1566 O O . TYR A 1 212 ? 10.804 12.469 6.778 1.00 92.19 212 TYR A O 1
ATOM 1574 N N . VAL A 1 213 ? 8.909 11.460 7.425 1.00 91.38 213 VAL A N 1
ATOM 1575 C CA . VAL A 1 213 ? 8.768 10.659 6.196 1.00 91.38 213 VAL A CA 1
ATOM 1576 C C . VAL A 1 213 ? 8.575 11.549 4.973 1.00 91.38 213 VAL A C 1
ATOM 1578 O O . VAL A 1 213 ? 9.207 11.301 3.949 1.00 91.38 213 VAL A O 1
ATOM 1581 N N . GLN A 1 214 ? 7.756 12.599 5.076 1.00 92.62 214 GLN A N 1
ATOM 1582 C CA . GLN A 1 214 ? 7.571 13.565 3.993 1.00 92.62 214 GLN A CA 1
ATOM 1583 C C . GLN A 1 214 ? 8.911 14.173 3.559 1.00 92.62 214 GLN A C 1
ATOM 1585 O O . GLN A 1 214 ? 9.257 14.123 2.380 1.00 92.62 214 GLN A O 1
ATOM 1590 N N . GLN A 1 215 ? 9.690 14.675 4.520 1.00 89.94 215 GLN A N 1
ATOM 1591 C CA . GLN A 1 215 ? 10.995 15.278 4.260 1.00 89.94 215 GLN A CA 1
ATOM 1592 C C . GLN A 1 215 ? 11.970 14.280 3.617 1.00 89.94 215 GLN A C 1
ATOM 1594 O O . GLN A 1 215 ? 12.664 14.624 2.660 1.00 89.94 215 GLN A O 1
ATOM 1599 N N . ALA A 1 216 ? 12.004 13.037 4.106 1.00 89.19 216 ALA A N 1
ATOM 1600 C CA . ALA A 1 216 ? 12.854 11.990 3.545 1.00 89.19 216 ALA A CA 1
ATOM 1601 C C . ALA A 1 216 ? 12.457 11.628 2.100 1.00 89.19 216 ALA A C 1
ATOM 1603 O O . ALA A 1 216 ? 13.324 11.417 1.254 1.00 89.19 216 ALA A O 1
ATOM 1604 N N . LEU A 1 217 ? 11.156 11.593 1.790 1.00 90.94 217 LEU A N 1
ATOM 1605 C CA . LEU A 1 217 ? 10.662 11.325 0.437 1.00 90.94 217 LEU A CA 1
ATOM 1606 C C . LEU A 1 217 ? 10.980 12.465 -0.532 1.00 90.94 217 LEU A C 1
ATOM 1608 O O . LEU A 1 217 ? 11.452 12.210 -1.637 1.00 90.94 217 LEU A O 1
ATOM 1612 N N . GLU A 1 218 ? 10.770 13.715 -0.121 1.00 88.94 218 GLU A N 1
ATOM 1613 C CA . GLU A 1 218 ? 11.100 14.893 -0.932 1.00 88.94 218 GLU A CA 1
ATOM 1614 C C . GLU A 1 218 ? 12.607 14.975 -1.230 1.00 88.94 218 GLU A C 1
ATOM 1616 O O . GLU A 1 218 ? 13.007 15.271 -2.362 1.00 88.94 218 GLU A O 1
ATOM 1621 N N . ALA A 1 219 ? 13.450 14.629 -0.251 1.00 85.94 219 ALA A N 1
ATOM 1622 C CA . ALA A 1 219 ? 14.889 14.493 -0.451 1.00 85.94 219 ALA A CA 1
ATOM 1623 C C . ALA A 1 219 ? 15.213 13.372 -1.453 1.00 85.94 219 ALA A C 1
ATOM 1625 O O . ALA A 1 219 ? 15.928 13.602 -2.426 1.00 85.94 219 ALA A O 1
ATOM 1626 N N . ALA A 1 220 ? 14.619 12.185 -1.301 1.00 85.50 220 ALA A N 1
ATOM 1627 C CA . ALA A 1 220 ? 14.869 11.059 -2.202 1.00 85.50 220 ALA A CA 1
ATOM 1628 C C . ALA A 1 220 ? 14.401 11.325 -3.648 1.00 85.50 220 ALA A C 1
ATOM 1630 O O . ALA A 1 220 ? 15.021 10.864 -4.610 1.00 85.50 220 ALA A O 1
ATOM 1631 N N . PHE A 1 221 ? 13.327 12.095 -3.835 1.00 84.94 221 PHE A N 1
ATOM 1632 C CA . PHE A 1 221 ? 12.861 12.495 -5.165 1.00 84.94 221 PHE A CA 1
ATOM 1633 C C . PHE A 1 221 ? 13.746 13.530 -5.842 1.00 84.94 221 PHE A C 1
ATOM 1635 O O . PHE A 1 221 ? 13.743 13.598 -7.068 1.00 84.94 221 PHE A O 1
ATOM 1642 N N . THR A 1 222 ? 14.495 14.322 -5.080 1.00 78.56 222 THR A N 1
ATOM 1643 C CA . THR A 1 222 ? 15.371 15.379 -5.606 1.00 78.56 222 THR A CA 1
ATOM 1644 C C . THR A 1 222 ? 16.840 14.969 -5.638 1.00 78.56 222 THR A C 1
ATOM 1646 O O . THR A 1 222 ? 17.622 15.605 -6.344 1.00 78.56 222 THR A O 1
ATOM 1649 N N . ALA A 1 223 ? 17.200 13.880 -4.953 1.00 72.56 223 ALA A N 1
ATOM 1650 C CA . ALA A 1 223 ? 18.565 13.393 -4.846 1.00 72.56 223 ALA A CA 1
ATOM 1651 C C . ALA A 1 223 ? 19.240 13.225 -6.221 1.00 72.56 223 ALA A C 1
ATOM 1653 O O . ALA A 1 223 ? 18.606 12.726 -7.168 1.00 72.56 223 ALA A O 1
ATOM 1654 N N . PRO A 1 224 ? 20.516 13.646 -6.342 1.00 63.62 224 PRO A N 1
ATOM 1655 C CA . PRO A 1 224 ? 21.292 13.461 -7.555 1.00 63.62 224 PRO A CA 1
ATOM 1656 C C . PRO A 1 224 ? 21.513 11.972 -7.806 1.00 63.62 224 PRO A C 1
ATOM 1658 O O . PRO A 1 224 ? 21.688 11.168 -6.890 1.00 63.62 224 PRO A O 1
ATOM 1661 N N . THR A 1 225 ? 21.509 11.595 -9.076 1.00 54.66 225 THR A N 1
ATOM 1662 C CA . THR A 1 225 ? 21.765 10.218 -9.487 1.00 54.66 225 THR A CA 1
ATOM 1663 C C . THR A 1 225 ? 23.223 9.881 -9.168 1.00 54.66 225 THR A C 1
ATOM 1665 O O . THR A 1 225 ? 24.090 10.680 -9.528 1.00 54.66 225 THR A O 1
ATOM 1668 N N . PRO A 1 226 ? 23.519 8.764 -8.476 1.00 51.25 226 PRO A N 1
ATOM 1669 C CA . PRO A 1 226 ? 24.896 8.415 -8.150 1.00 51.25 226 PRO A CA 1
ATOM 1670 C C . PRO A 1 226 ? 25.712 8.301 -9.441 1.00 51.25 226 PRO A C 1
ATOM 1672 O O . PRO A 1 226 ? 25.332 7.577 -10.357 1.00 51.25 226 PRO A O 1
ATOM 1675 N N . ASP A 1 227 ? 26.797 9.067 -9.508 1.00 40.22 227 ASP A N 1
ATOM 1676 C CA . ASP A 1 227 ? 27.704 9.125 -10.649 1.00 40.22 227 ASP A CA 1
ATOM 1677 C C . ASP A 1 227 ? 28.575 7.857 -10.656 1.00 40.22 227 ASP A C 1
ATOM 1679 O O . ASP A 1 227 ? 29.310 7.594 -9.697 1.00 40.22 227 ASP A O 1
ATOM 1683 N N . GLU A 1 228 ? 28.472 7.037 -11.706 1.00 43.94 228 GLU A N 1
ATOM 1684 C CA . GLU A 1 228 ? 29.158 5.736 -11.792 1.00 43.94 228 GLU A CA 1
ATOM 1685 C C . GLU A 1 228 ? 30.691 5.869 -11.806 1.00 43.94 228 GLU A C 1
ATOM 1687 O O . GLU A 1 228 ? 31.405 4.914 -11.501 1.00 43.94 228 GLU A O 1
ATOM 1692 N N . GLN A 1 229 ? 31.232 7.053 -12.114 1.00 37.00 229 GLN A N 1
ATOM 1693 C CA . GLN A 1 229 ? 32.654 7.193 -12.428 1.00 37.00 229 GLN A CA 1
ATOM 1694 C C . GLN A 1 229 ? 33.594 7.378 -11.223 1.00 37.00 229 GLN A C 1
ATOM 1696 O O . GLN A 1 229 ? 34.805 7.297 -11.421 1.00 37.00 229 GLN A O 1
ATOM 1701 N N . HIS A 1 230 ? 33.114 7.602 -9.988 1.00 35.34 230 HIS A N 1
ATOM 1702 C CA . HIS A 1 230 ? 34.020 8.072 -8.916 1.00 35.34 230 HIS A CA 1
ATOM 1703 C C . HIS A 1 230 ? 33.932 7.442 -7.522 1.00 35.34 230 HIS A C 1
ATOM 1705 O O . HIS A 1 230 ? 34.695 7.859 -6.651 1.00 35.34 230 HIS A O 1
ATOM 1711 N N . THR A 1 231 ? 33.147 6.391 -7.269 1.00 29.84 231 THR A N 1
ATOM 1712 C CA . THR A 1 231 ? 33.334 5.637 -6.011 1.00 29.84 231 THR A CA 1
ATOM 1713 C C . THR A 1 231 ? 32.873 4.185 -6.101 1.00 29.84 231 THR A C 1
ATOM 1715 O O . THR A 1 231 ? 31.689 3.958 -6.336 1.00 29.84 231 THR A O 1
ATOM 1718 N N . PRO A 1 232 ? 33.729 3.193 -5.775 1.00 30.08 232 PRO A N 1
ATOM 1719 C CA . PRO A 1 232 ? 33.271 1.852 -5.445 1.00 30.08 232 PRO A CA 1
ATOM 1720 C C . PRO A 1 232 ? 32.661 1.901 -4.037 1.00 30.08 232 PRO A C 1
ATOM 1722 O O . PRO A 1 232 ? 33.280 1.520 -3.044 1.00 30.08 232 PRO A O 1
ATOM 1725 N N . ARG A 1 233 ? 31.454 2.457 -3.923 1.00 34.16 233 ARG A N 1
ATOM 1726 C CA . ARG A 1 233 ? 30.602 2.260 -2.750 1.00 34.16 233 ARG A CA 1
ATOM 1727 C C . ARG A 1 233 ? 29.780 1.003 -2.993 1.00 34.16 233 ARG A C 1
ATOM 1729 O O . ARG A 1 233 ? 29.342 0.761 -4.111 1.00 34.16 233 ARG A O 1
ATOM 1736 N N . SER A 1 234 ? 29.614 0.189 -1.951 1.00 37.03 234 SER A N 1
ATOM 1737 C CA . SER A 1 234 ? 28.758 -0.999 -2.003 1.00 37.03 234 SER A CA 1
ATOM 1738 C C . SER A 1 234 ? 27.413 -0.620 -2.650 1.00 37.03 234 SER A C 1
ATOM 1740 O O . SER A 1 234 ? 26.820 0.363 -2.197 1.00 37.03 234 SER A O 1
ATOM 1742 N N . PRO A 1 235 ? 26.918 -1.343 -3.673 1.00 38.00 235 PRO A N 1
ATOM 1743 C CA . PRO A 1 235 ? 25.720 -0.981 -4.449 1.00 38.00 235 PRO A CA 1
ATOM 1744 C C . PRO A 1 235 ? 24.407 -0.969 -3.636 1.00 38.00 235 PRO A C 1
ATOM 1746 O O . PRO A 1 235 ? 23.323 -0.845 -4.192 1.00 38.00 235 PRO A O 1
ATOM 1749 N N . LEU A 1 236 ? 24.484 -1.105 -2.311 1.00 40.62 236 LEU A N 1
ATOM 1750 C CA . LEU A 1 236 ? 23.373 -1.401 -1.411 1.00 40.62 236 LEU A CA 1
ATOM 1751 C C . LEU A 1 236 ? 23.060 -0.288 -0.402 1.00 40.62 236 LEU A C 1
ATOM 1753 O O . LEU A 1 236 ? 22.261 -0.500 0.507 1.00 40.62 236 LEU A O 1
ATOM 1757 N N . SER A 1 237 ? 23.648 0.903 -0.526 1.00 43.66 237 SER A N 1
ATOM 1758 C CA . SER A 1 237 ? 23.256 2.047 0.310 1.00 43.66 237 SER A CA 1
ATOM 1759 C C . SER A 1 237 ? 23.494 3.369 -0.415 1.00 43.66 237 SER A C 1
ATOM 1761 O O . SER A 1 237 ? 24.579 3.946 -0.333 1.00 43.66 237 SER A O 1
ATOM 1763 N N . THR A 1 238 ? 22.475 3.876 -1.112 1.00 47.59 238 THR A N 1
ATOM 1764 C CA . THR A 1 238 ? 22.391 5.324 -1.329 1.00 47.59 238 THR A CA 1
ATOM 1765 C C . THR A 1 238 ? 22.001 5.968 0.008 1.00 47.59 238 THR A C 1
ATOM 1767 O O . THR A 1 238 ? 21.161 5.406 0.718 1.00 47.59 238 THR A O 1
ATOM 1770 N N . PRO A 1 239 ? 22.610 7.102 0.399 1.00 45.00 239 PRO A N 1
ATOM 1771 C CA . PRO A 1 239 ? 22.279 7.781 1.656 1.00 45.00 239 PRO A CA 1
ATOM 1772 C C . PRO A 1 239 ? 20.767 8.046 1.785 1.00 45.00 239 PRO A C 1
ATOM 1774 O O . PRO A 1 239 ? 20.195 7.848 2.852 1.00 45.00 239 PRO A O 1
ATOM 1777 N N . ASP A 1 240 ? 20.096 8.320 0.666 1.00 60.81 240 ASP A N 1
ATOM 1778 C CA . ASP A 1 240 ? 18.664 8.635 0.629 1.00 60.81 240 ASP A CA 1
ATOM 1779 C C . ASP A 1 240 ? 17.762 7.436 0.979 1.00 60.81 240 ASP A C 1
ATOM 1781 O O . ASP A 1 240 ? 16.703 7.598 1.585 1.00 60.81 240 ASP A O 1
ATOM 1785 N N . ALA A 1 241 ? 18.169 6.206 0.641 1.00 59.94 241 ALA A N 1
ATOM 1786 C CA . ALA A 1 241 ? 17.397 5.006 0.982 1.00 59.94 241 ALA A CA 1
ATOM 1787 C C . ALA A 1 241 ? 17.469 4.685 2.482 1.00 59.94 241 ALA A C 1
ATOM 1789 O O . ALA A 1 241 ? 16.503 4.181 3.063 1.00 59.94 241 ALA A O 1
ATOM 1790 N N . ALA A 1 242 ? 18.612 4.984 3.106 1.00 65.12 242 ALA A N 1
ATOM 1791 C CA . ALA A 1 242 ? 18.806 4.823 4.540 1.00 65.12 242 ALA A CA 1
ATOM 1792 C C . ALA A 1 242 ? 17.947 5.825 5.328 1.00 65.12 242 ALA A C 1
ATOM 1794 O O . ALA A 1 242 ? 17.304 5.432 6.304 1.00 65.12 242 ALA A O 1
ATOM 1795 N N . ASP A 1 243 ? 17.855 7.070 4.852 1.00 76.94 243 ASP A N 1
ATOM 1796 C CA . ASP A 1 243 ? 17.024 8.108 5.468 1.00 76.94 243 ASP A CA 1
ATOM 1797 C C . ASP A 1 243 ? 15.526 7.791 5.351 1.00 76.94 243 ASP A C 1
ATOM 1799 O O . ASP A 1 243 ? 14.801 7.859 6.347 1.00 76.94 243 ASP A O 1
ATOM 1803 N N . VAL A 1 244 ? 15.059 7.345 4.176 1.00 84.06 244 VAL A N 1
ATOM 1804 C CA . VAL A 1 244 ? 13.666 6.886 3.996 1.00 84.06 244 VAL A CA 1
ATOM 1805 C C . VAL A 1 244 ? 13.365 5.683 4.893 1.00 84.06 244 VAL A C 1
ATOM 1807 O O . VAL A 1 244 ? 12.317 5.642 5.536 1.00 84.06 244 VAL A O 1
ATOM 1810 N N . SER A 1 245 ? 14.286 4.721 4.993 1.00 83.31 245 SER A N 1
ATOM 1811 C CA . SER A 1 245 ? 14.134 3.562 5.880 1.00 83.31 245 SER A CA 1
ATOM 1812 C C . SER A 1 245 ? 14.000 3.986 7.345 1.00 83.31 245 SER A C 1
ATOM 1814 O O . SER A 1 245 ? 13.070 3.562 8.034 1.00 83.31 245 SER A O 1
ATOM 1816 N N . LEU A 1 246 ? 14.873 4.872 7.831 1.00 84.31 246 LEU A N 1
ATOM 1817 C CA . LEU A 1 246 ? 14.823 5.367 9.207 1.00 84.31 246 LEU A CA 1
ATOM 1818 C C . LEU A 1 246 ? 13.525 6.134 9.500 1.00 84.31 246 LEU A C 1
ATOM 1820 O O . LEU A 1 246 ? 12.893 5.921 10.544 1.00 84.31 246 LEU A O 1
ATOM 1824 N N . ALA A 1 247 ? 13.092 6.980 8.566 1.00 88.94 247 ALA A N 1
ATOM 1825 C CA . ALA A 1 247 ? 11.835 7.704 8.686 1.00 88.94 247 ALA A CA 1
ATOM 1826 C C . ALA A 1 247 ? 10.636 6.743 8.749 1.00 88.94 247 ALA A C 1
ATOM 1828 O O . ALA A 1 247 ? 9.795 6.856 9.644 1.00 88.94 247 ALA A O 1
ATOM 1829 N N . LEU A 1 248 ? 10.597 5.726 7.881 1.00 90.62 248 LEU A N 1
ATOM 1830 C CA . LEU A 1 248 ? 9.541 4.710 7.883 1.00 90.62 248 LEU A CA 1
ATOM 1831 C C . LEU A 1 248 ? 9.520 3.873 9.159 1.00 90.62 248 LEU A C 1
ATOM 1833 O O . LEU A 1 248 ? 8.440 3.554 9.646 1.00 90.62 248 LEU A O 1
ATOM 1837 N N . ARG A 1 249 ? 10.676 3.546 9.748 1.00 91.00 249 ARG A N 1
ATOM 1838 C CA . ARG A 1 249 ? 10.721 2.864 11.055 1.00 91.00 249 ARG A CA 1
ATOM 1839 C C . ARG A 1 249 ? 10.074 3.705 12.144 1.00 91.00 249 ARG A C 1
ATOM 1841 O O . ARG A 1 249 ? 9.316 3.181 12.956 1.00 91.00 249 ARG A O 1
ATOM 1848 N N . THR A 1 250 ? 10.364 5.002 12.152 1.00 91.19 250 THR A N 1
ATOM 1849 C CA . THR A 1 250 ? 9.781 5.941 13.117 1.00 91.19 250 THR A CA 1
ATOM 1850 C C . THR A 1 250 ? 8.263 6.011 12.949 1.00 91.19 250 THR A C 1
ATOM 1852 O O . THR A 1 250 ? 7.520 5.919 13.930 1.00 91.19 250 THR A O 1
ATOM 1855 N N . LEU A 1 251 ? 7.785 6.090 11.703 1.00 92.44 251 LEU A N 1
ATOM 1856 C CA . LEU A 1 251 ? 6.356 6.038 11.400 1.00 92.44 251 LEU A CA 1
ATOM 1857 C C . LEU A 1 251 ? 5.732 4.714 11.861 1.00 92.44 251 LEU A C 1
ATOM 1859 O O . LEU A 1 251 ? 4.730 4.720 12.563 1.00 92.44 251 LEU A O 1
ATOM 1863 N N . LEU A 1 252 ? 6.352 3.582 11.539 1.00 93.31 252 LEU A N 1
ATOM 1864 C CA . LEU A 1 252 ? 5.863 2.255 11.899 1.00 93.31 252 LEU A CA 1
ATOM 1865 C C . LEU A 1 252 ? 5.699 2.106 13.420 1.00 93.31 252 LEU A C 1
ATOM 1867 O O . LEU A 1 252 ? 4.640 1.683 13.877 1.00 93.31 252 LEU A O 1
ATOM 1871 N N . LEU A 1 253 ? 6.700 2.502 14.212 1.00 92.81 253 LEU A N 1
ATOM 1872 C CA . LEU A 1 253 ? 6.640 2.415 15.677 1.00 92.81 253 LEU A CA 1
ATOM 1873 C C . LEU A 1 253 ? 5.548 3.313 16.273 1.00 92.81 253 LEU A C 1
ATOM 1875 O O . LEU A 1 253 ? 4.830 2.900 17.184 1.00 92.81 253 LEU A O 1
ATOM 1879 N N . THR A 1 254 ? 5.399 4.533 15.755 1.00 94.56 254 THR A N 1
ATOM 1880 C CA . THR A 1 254 ? 4.380 5.472 16.247 1.00 94.56 254 THR A CA 1
ATOM 1881 C C . THR A 1 254 ? 2.964 5.031 15.866 1.00 94.56 254 THR A C 1
ATOM 1883 O O . THR A 1 254 ? 2.064 5.082 16.705 1.00 94.56 254 THR A O 1
ATOM 1886 N N . VAL A 1 255 ? 2.770 4.493 14.658 1.00 95.75 255 VAL A N 1
ATOM 1887 C CA . VAL A 1 255 ? 1.494 3.904 14.220 1.00 95.75 255 VAL A CA 1
ATOM 1888 C C . VAL A 1 255 ? 1.167 2.627 15.009 1.00 95.75 255 VAL A C 1
ATOM 1890 O O . VAL A 1 255 ? 0.010 2.407 15.366 1.00 95.75 255 VAL A O 1
ATOM 1893 N N . ALA A 1 256 ? 2.161 1.808 15.364 1.00 95.44 256 ALA A N 1
ATOM 1894 C CA . ALA A 1 256 ? 1.954 0.624 16.203 1.00 95.44 256 ALA A CA 1
ATOM 1895 C C . ALA A 1 256 ? 1.433 0.991 17.604 1.00 95.44 256 ALA A C 1
ATOM 1897 O O . ALA A 1 256 ? 0.516 0.350 18.130 1.00 95.44 256 ALA A O 1
ATOM 1898 N N . GLU A 1 257 ? 1.989 2.050 18.195 1.00 95.25 257 GLU A N 1
ATOM 1899 C CA . GLU A 1 257 ? 1.534 2.603 19.472 1.00 95.25 257 GLU A CA 1
ATOM 1900 C C . GLU A 1 257 ? 0.113 3.179 19.356 1.00 95.25 257 GLU A C 1
ATOM 1902 O O . GLU A 1 257 ? -0.736 2.924 20.214 1.00 95.25 257 GLU A O 1
ATOM 1907 N N . LEU A 1 258 ? -0.188 3.894 18.266 1.00 95.19 258 LEU A N 1
ATOM 1908 C CA . LEU A 1 258 ? -1.540 4.369 17.962 1.00 95.19 258 LEU A CA 1
ATOM 1909 C C . LEU A 1 258 ? -2.548 3.205 17.908 1.00 95.19 258 LEU A C 1
ATOM 1911 O O . LEU A 1 258 ? -3.588 3.262 18.571 1.00 95.19 258 LEU A O 1
ATOM 1915 N N . GLY A 1 259 ? -2.224 2.134 17.178 1.00 96.31 259 GLY A N 1
ATOM 1916 C CA . GLY A 1 259 ? -3.051 0.927 17.101 1.00 96.31 259 GLY A CA 1
ATOM 1917 C C . GLY A 1 259 ? -3.238 0.252 18.463 1.00 96.31 259 GLY A C 1
ATOM 1918 O O . GLY A 1 259 ? -4.350 -0.143 18.811 1.00 96.31 259 GLY A O 1
ATOM 1919 N N . SER A 1 260 ? -2.185 0.196 19.283 1.00 96.31 260 SER A N 1
ATOM 1920 C CA . SER A 1 260 ? -2.243 -0.342 20.651 1.00 96.31 260 SER A CA 1
ATOM 1921 C C . SER A 1 260 ? -3.198 0.447 21.549 1.00 96.31 260 SER A C 1
ATOM 1923 O O . SER A 1 260 ? -4.011 -0.141 22.267 1.00 96.31 260 SER A O 1
ATOM 1925 N N . ARG A 1 261 ? -3.174 1.782 21.465 1.00 95.19 261 ARG A N 1
ATOM 1926 C CA . ARG A 1 261 ? -4.107 2.650 22.202 1.00 95.19 261 ARG A CA 1
ATOM 1927 C C . ARG A 1 261 ? -5.547 2.499 21.716 1.00 95.19 261 ARG A C 1
ATOM 1929 O O . ARG A 1 261 ? -6.455 2.417 22.542 1.00 95.19 261 ARG A O 1
ATOM 1936 N N . SER A 1 262 ? -5.748 2.430 20.400 1.00 95.88 262 SER A N 1
ATOM 1937 C CA . SER A 1 262 ? -7.058 2.186 19.782 1.00 95.88 262 SER A CA 1
ATOM 1938 C C . SER A 1 262 ? -7.671 0.863 20.238 1.00 95.88 262 SER A C 1
ATOM 1940 O O . SER A 1 262 ? -8.816 0.811 20.699 1.00 95.88 262 SER A O 1
ATOM 1942 N N . ALA A 1 263 ? -6.877 -0.205 20.235 1.00 96.38 263 ALA A N 1
ATOM 1943 C CA . ALA A 1 263 ? -7.303 -1.504 20.730 1.00 96.38 263 ALA A CA 1
ATOM 1944 C C . ALA A 1 263 ? -7.621 -1.489 22.234 1.00 96.38 263 ALA A C 1
ATOM 1946 O O . ALA A 1 263 ? -8.612 -2.083 22.654 1.00 96.38 263 ALA A O 1
ATOM 1947 N N . GLY A 1 264 ? -6.836 -0.770 23.045 1.00 95.38 264 GLY A N 1
ATOM 1948 C CA . GLY A 1 264 ? -7.111 -0.593 24.473 1.00 95.38 264 GLY A CA 1
ATOM 1949 C C . GLY A 1 264 ? -8.469 0.066 24.742 1.00 95.38 264 GLY A C 1
ATOM 1950 O O . GLY A 1 264 ? -9.214 -0.393 25.608 1.00 95.38 264 GLY A O 1
ATOM 1951 N N . ARG A 1 265 ? -8.831 1.098 23.968 1.00 94.50 265 ARG A N 1
ATOM 1952 C CA . ARG A 1 265 ? -10.160 1.733 24.045 1.00 94.50 265 ARG A CA 1
ATOM 1953 C C . ARG A 1 265 ? -11.263 0.812 23.533 1.00 94.50 265 ARG A C 1
ATOM 1955 O O . ARG A 1 265 ? -12.296 0.681 24.183 1.00 94.50 265 ARG A O 1
ATOM 1962 N N . THR A 1 266 ? -11.021 0.109 22.430 1.00 95.31 266 THR A N 1
ATOM 1963 C CA . THR A 1 266 ? -11.949 -0.895 21.885 1.00 95.31 266 THR A CA 1
ATOM 1964 C C . THR A 1 266 ? -12.285 -1.967 22.923 1.00 95.31 266 THR A C 1
ATOM 1966 O O . THR A 1 266 ? -13.448 -2.312 23.114 1.00 95.31 266 THR A O 1
ATOM 1969 N N . GLU A 1 267 ? -11.285 -2.448 23.661 1.00 94.25 267 GLU A N 1
ATOM 1970 C CA . GLU A 1 267 ? -11.461 -3.448 24.715 1.00 94.25 267 GLU A CA 1
ATOM 1971 C C . GLU A 1 267 ? -12.337 -2.941 25.872 1.00 94.25 267 GLU A C 1
ATOM 1973 O O . GLU A 1 267 ? -13.098 -3.720 26.456 1.00 94.25 267 GLU A O 1
ATOM 1978 N N . GLN A 1 268 ? -12.252 -1.645 26.196 1.00 93.31 268 GLN A N 1
ATOM 1979 C CA . GLN A 1 268 ? -13.120 -0.992 27.179 1.00 93.31 268 GLN A CA 1
ATOM 1980 C C . GLN A 1 268 ? -14.553 -0.858 26.651 1.00 93.31 268 GLN A C 1
ATOM 1982 O O . GLN A 1 268 ? -15.480 -1.276 27.343 1.00 93.31 268 GLN A O 1
ATOM 1987 N N . LEU A 1 269 ? -14.730 -0.385 25.411 1.00 92.00 269 LEU A N 1
ATOM 1988 C CA . LEU A 1 269 ? -16.038 -0.266 24.747 1.00 92.00 269 LEU A CA 1
ATOM 1989 C C . LEU A 1 269 ? -16.751 -1.619 24.622 1.00 92.00 269 LEU A C 1
ATOM 1991 O O . LEU A 1 269 ? -17.973 -1.697 24.710 1.00 92.00 269 LEU A O 1
ATOM 1995 N N . LEU A 1 270 ? -15.999 -2.707 24.445 1.00 92.38 270 LEU A N 1
ATOM 1996 C CA . LEU A 1 270 ? -16.547 -4.060 24.362 1.00 92.38 270 LEU A CA 1
ATOM 1997 C C . LEU A 1 270 ? -17.069 -4.599 25.702 1.00 92.38 270 LEU A C 1
ATOM 1999 O O . LEU A 1 270 ? -17.753 -5.621 25.706 1.00 92.38 270 LEU A O 1
ATOM 2003 N N . ARG A 1 271 ? -16.742 -3.984 26.850 1.00 91.06 271 ARG A N 1
ATOM 2004 C CA . ARG A 1 271 ? -17.248 -4.431 28.168 1.00 91.06 271 ARG A CA 1
ATOM 2005 C C . ARG A 1 271 ? -18.729 -4.115 28.364 1.00 91.06 271 ARG A C 1
ATOM 2007 O O . ARG A 1 271 ? -19.407 -4.871 29.048 1.00 91.06 271 ARG A O 1
ATOM 2014 N N . SER A 1 272 ? -19.207 -3.028 27.767 1.00 84.44 272 SER A N 1
ATOM 2015 C CA . SER A 1 272 ? -20.608 -2.587 27.777 1.00 84.44 272 SER A CA 1
ATOM 2016 C C . SER A 1 272 ? -21.373 -2.990 26.510 1.00 84.44 272 SER A C 1
ATOM 2018 O O . SER A 1 272 ? -22.557 -2.687 26.386 1.00 84.44 272 SER A O 1
ATOM 2020 N N . ALA A 1 273 ? -20.712 -3.649 25.555 1.00 8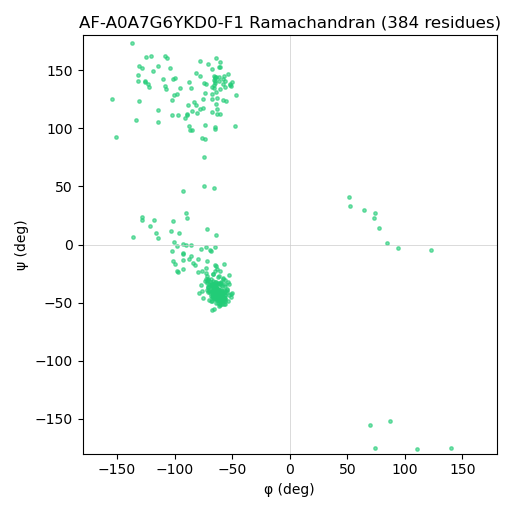3.00 273 ALA A N 1
ATOM 2021 C CA . ALA A 1 273 ? -21.279 -3.965 24.252 1.00 83.00 273 ALA A CA 1
ATOM 2022 C C . ALA A 1 273 ? -22.251 -5.154 24.272 1.00 83.00 273 ALA A C 1
ATOM 2024 O O . ALA A 1 273 ? -22.173 -6.042 25.123 1.00 83.00 273 ALA A O 1
ATOM 2025 N N . ALA A 1 274 ? -23.121 -5.208 23.260 1.00 80.94 274 ALA A N 1
ATOM 2026 C CA . ALA A 1 274 ? -23.996 -6.350 23.023 1.00 80.94 274 ALA A CA 1
ATOM 2027 C C . ALA A 1 274 ? -23.188 -7.659 22.847 1.00 80.94 274 ALA A C 1
ATOM 2029 O O . ALA A 1 274 ? -22.126 -7.638 22.214 1.00 80.94 274 ALA A O 1
ATOM 2030 N N . PRO A 1 275 ? -23.696 -8.820 23.313 1.00 82.00 275 PRO A N 1
ATOM 2031 C CA . PRO A 1 275 ? -22.978 -10.098 23.251 1.00 82.00 275 PRO A CA 1
ATOM 2032 C C . PRO A 1 275 ? -22.481 -10.489 21.853 1.00 82.00 275 PRO A C 1
ATOM 2034 O O . PRO A 1 275 ? -21.410 -11.079 21.727 1.00 82.00 275 PRO A O 1
ATOM 2037 N N . MET A 1 276 ? -23.209 -10.115 20.795 1.00 82.38 276 MET A N 1
ATOM 2038 C CA . MET A 1 276 ? -22.815 -10.392 19.405 1.00 82.38 276 MET A CA 1
ATOM 2039 C C . MET A 1 276 ? -21.478 -9.745 19.004 1.00 82.38 276 MET A C 1
ATOM 2041 O O . MET A 1 276 ? -20.783 -10.255 18.130 1.00 82.38 276 MET A O 1
ATOM 2045 N N . LEU A 1 277 ? -21.100 -8.636 19.649 1.00 85.81 277 LEU A N 1
ATOM 2046 C CA . LEU A 1 277 ? -19.865 -7.902 19.371 1.00 85.81 277 LEU A CA 1
ATOM 2047 C C . LEU A 1 277 ? -18.675 -8.433 20.176 1.00 85.81 277 LEU A C 1
ATOM 2049 O O . LEU A 1 277 ? -17.533 -8.120 19.848 1.00 85.81 277 LEU A O 1
ATOM 2053 N N . ALA A 1 278 ? -18.904 -9.284 21.183 1.00 85.25 278 ALA A N 1
ATOM 2054 C CA . ALA A 1 278 ? -17.839 -9.836 22.021 1.00 85.25 278 ALA A CA 1
ATOM 2055 C C . ALA A 1 278 ? -16.782 -10.609 21.209 1.00 85.25 278 ALA A C 1
ATOM 2057 O O . ALA A 1 278 ? -15.606 -10.616 21.575 1.00 85.25 278 ALA A O 1
ATOM 2058 N N . GLY A 1 279 ? -17.178 -11.196 20.073 1.00 88.19 279 GLY A N 1
ATOM 2059 C CA . GLY A 1 279 ? -16.272 -11.885 19.153 1.00 88.19 279 GLY A CA 1
ATOM 2060 C C . GLY A 1 279 ? -15.173 -10.991 18.566 1.00 88.19 279 GLY A C 1
ATOM 2061 O O . GLY A 1 279 ? -14.116 -11.506 18.207 1.00 88.19 279 GLY A O 1
ATOM 2062 N N . LEU A 1 280 ? -15.361 -9.663 18.535 1.00 91.88 280 LEU A N 1
ATOM 2063 C CA . LEU A 1 280 ? -14.375 -8.702 18.023 1.00 91.88 280 LEU A CA 1
ATOM 2064 C C . LEU A 1 280 ? -13.083 -8.647 18.855 1.00 91.88 280 LEU A C 1
ATOM 2066 O O . LEU A 1 280 ? -12.052 -8.219 18.338 1.00 91.88 280 LEU A O 1
ATOM 2070 N N . ARG A 1 281 ? -13.082 -9.152 20.098 1.00 93.31 281 ARG A N 1
ATOM 2071 C CA . ARG A 1 281 ? -11.856 -9.254 20.914 1.00 93.31 281 ARG A CA 1
ATOM 2072 C C . ARG A 1 281 ? -10.775 -10.101 20.234 1.00 93.31 281 ARG A C 1
ATOM 2074 O O . ARG A 1 281 ? -9.589 -9.791 20.331 1.00 93.31 281 ARG A O 1
ATOM 2081 N N . HIS A 1 282 ? -11.172 -11.156 19.518 1.00 94.12 282 HIS A N 1
ATOM 2082 C CA . HIS A 1 282 ? -10.239 -12.054 18.834 1.00 94.12 282 HIS A CA 1
ATOM 2083 C C . HIS A 1 282 ? -9.470 -11.377 17.687 1.00 94.12 282 HIS A C 1
ATOM 2085 O O . HIS A 1 282 ? -8.235 -11.407 17.738 1.00 94.12 282 HIS A O 1
ATOM 2091 N N . PRO A 1 283 ? -10.125 -10.754 16.682 1.00 95.31 283 PRO A N 1
ATOM 2092 C CA . PRO A 1 283 ? -9.409 -10.044 15.629 1.00 95.31 283 PRO A CA 1
ATOM 2093 C C . PRO A 1 283 ? -8.594 -8.869 16.179 1.00 95.31 283 PRO A C 1
ATOM 2095 O O . PRO A 1 283 ? -7.437 -8.739 15.794 1.00 95.31 283 PRO A O 1
ATOM 2098 N N . VAL A 1 284 ? -9.110 -8.094 17.145 1.00 96.44 284 VAL A N 1
ATOM 2099 C CA . VAL A 1 284 ? -8.350 -7.001 17.788 1.00 96.44 284 VAL A CA 1
ATOM 2100 C C . VAL A 1 284 ? -7.049 -7.520 18.409 1.00 96.44 284 VAL A C 1
ATOM 2102 O O . VAL A 1 284 ? -5.965 -7.020 18.108 1.00 96.44 284 VAL A O 1
ATOM 2105 N N . GLY A 1 285 ? -7.122 -8.579 19.222 1.00 95.88 285 GLY A N 1
ATOM 2106 C CA . GLY A 1 285 ? -5.934 -9.179 19.831 1.00 95.88 285 GLY A CA 1
ATOM 2107 C C . GLY A 1 285 ? -4.975 -9.810 18.814 1.00 95.88 285 GLY A C 1
ATOM 2108 O O . GLY A 1 285 ? -3.763 -9.804 19.029 1.00 95.88 285 GLY A O 1
ATOM 2109 N N . SER A 1 286 ? -5.493 -10.353 17.708 1.00 96.81 286 SER A N 1
ATOM 2110 C CA . SER A 1 286 ? -4.672 -10.914 16.627 1.00 96.81 286 SER A CA 1
ATOM 2111 C C . SER A 1 286 ? -3.882 -9.834 15.890 1.00 96.81 286 SER A C 1
ATOM 2113 O O . SER A 1 286 ? -2.669 -9.975 15.738 1.00 96.81 286 SER A O 1
ATOM 2115 N N . LEU A 1 287 ? -4.545 -8.742 15.501 1.00 96.81 287 LEU A N 1
ATOM 2116 C CA . LEU A 1 287 ? -3.931 -7.607 14.807 1.00 96.81 287 LEU A CA 1
ATOM 2117 C C . LEU A 1 287 ? -2.836 -6.952 15.660 1.00 96.81 287 LEU A C 1
ATOM 2119 O O . LEU A 1 287 ? -1.754 -6.662 15.155 1.00 96.81 287 LEU A O 1
ATOM 2123 N N . LEU A 1 288 ? -3.060 -6.800 16.971 1.00 95.75 288 LEU A N 1
ATOM 2124 C CA . LEU A 1 288 ? -2.032 -6.292 17.886 1.00 95.75 288 LEU A CA 1
ATOM 2125 C C . LEU A 1 288 ? -0.794 -7.187 17.953 1.00 95.75 288 LEU A C 1
ATOM 2127 O O . LEU A 1 288 ? 0.331 -6.693 17.905 1.00 95.75 288 LEU A O 1
ATOM 2131 N N . ARG A 1 289 ? -0.982 -8.508 18.067 1.00 96.06 289 ARG A N 1
ATOM 2132 C CA . ARG A 1 289 ? 0.151 -9.444 18.080 1.00 96.06 289 ARG A CA 1
ATOM 2133 C C . ARG A 1 289 ? 0.936 -9.374 16.777 1.00 96.06 289 ARG A C 1
ATOM 2135 O O . ARG A 1 289 ? 2.162 -9.379 16.829 1.00 96.06 289 ARG A O 1
ATOM 2142 N N . GLN A 1 290 ? 0.247 -9.268 15.644 1.00 95.62 290 GLN A N 1
ATOM 2143 C CA . GLN A 1 290 ? 0.889 -9.120 14.343 1.00 95.62 290 GLN A CA 1
ATOM 2144 C C . GLN A 1 290 ? 1.675 -7.804 14.246 1.00 95.62 290 GLN A C 1
ATOM 2146 O O . GLN A 1 290 ? 2.831 -7.827 13.837 1.00 95.62 290 GLN A O 1
ATOM 2151 N N . ASN A 1 291 ? 1.111 -6.679 14.698 1.00 95.81 291 ASN A N 1
ATOM 2152 C CA . ASN A 1 291 ? 1.830 -5.400 14.749 1.00 95.81 291 ASN A CA 1
ATOM 2153 C C . ASN A 1 291 ? 3.092 -5.487 15.615 1.00 95.81 291 ASN A C 1
ATOM 2155 O O . ASN A 1 291 ? 4.162 -5.067 15.185 1.00 95.81 291 ASN A O 1
ATOM 2159 N N . ASN A 1 292 ? 2.999 -6.100 16.796 1.00 93.38 292 ASN A N 1
ATOM 2160 C CA . ASN A 1 292 ? 4.157 -6.293 17.668 1.00 93.38 292 ASN A CA 1
ATOM 2161 C C . ASN A 1 292 ? 5.237 -7.170 17.017 1.00 93.38 292 ASN A C 1
ATOM 2163 O O . ASN A 1 292 ? 6.423 -6.881 17.162 1.00 93.38 292 ASN A O 1
ATOM 2167 N N . GLN A 1 293 ? 4.844 -8.215 16.282 1.00 93.38 293 GLN A N 1
ATOM 2168 C CA . GLN A 1 293 ? 5.779 -9.056 15.531 1.00 93.38 293 GLN A CA 1
ATOM 2169 C C . GLN A 1 293 ? 6.484 -8.268 14.425 1.00 93.38 293 GLN A C 1
ATOM 2171 O O . GLN A 1 293 ? 7.705 -8.347 14.335 1.00 93.38 293 GLN A O 1
ATOM 2176 N N . LEU A 1 294 ? 5.743 -7.471 13.645 1.00 91.88 294 LEU A N 1
ATOM 2177 C CA . LEU A 1 294 ? 6.305 -6.611 12.597 1.00 91.88 294 LEU A CA 1
ATOM 2178 C C . LEU A 1 294 ? 7.326 -5.617 13.167 1.00 91.88 294 LEU A C 1
ATOM 2180 O O . LEU A 1 294 ? 8.402 -5.461 12.599 1.00 91.88 294 LEU A O 1
ATOM 2184 N N . CYS A 1 295 ? 7.036 -4.996 14.315 1.00 89.19 295 CYS A N 1
ATOM 2185 C CA . CYS A 1 295 ? 7.968 -4.090 14.992 1.00 89.19 295 CYS A CA 1
ATOM 2186 C C . CYS A 1 295 ? 9.226 -4.800 15.520 1.00 89.19 295 CYS A C 1
ATOM 2188 O O . CYS A 1 295 ? 10.312 -4.221 15.504 1.00 89.19 295 CYS A O 1
ATOM 2190 N N . ALA A 1 296 ? 9.086 -6.033 16.016 1.00 85.81 296 ALA A N 1
ATOM 2191 C CA . ALA A 1 296 ? 10.167 -6.763 16.679 1.00 85.81 296 ALA A CA 1
ATOM 2192 C C . ALA A 1 296 ? 11.251 -7.262 15.713 1.00 85.81 296 ALA A C 1
ATOM 2194 O O . ALA A 1 296 ? 12.408 -7.386 16.107 1.00 85.81 296 ALA A O 1
ATOM 2195 N N . VAL A 1 297 ? 10.883 -7.554 14.463 1.00 79.50 297 VAL A N 1
ATOM 2196 C CA . VAL A 1 297 ? 11.792 -8.132 13.459 1.00 79.50 297 VAL A CA 1
ATOM 2197 C C . VAL A 1 297 ? 12.417 -7.093 12.532 1.00 79.50 297 VAL A C 1
ATOM 2199 O O . VAL A 1 297 ? 13.055 -7.468 11.552 1.00 79.50 297 VAL A O 1
ATOM 2202 N N . LEU A 1 298 ? 12.257 -5.795 12.818 1.00 75.25 298 LEU A N 1
ATOM 2203 C CA . LEU A 1 298 ? 12.788 -4.755 11.942 1.00 75.25 298 LEU A CA 1
ATOM 2204 C C . LEU A 1 298 ? 14.321 -4.842 11.870 1.00 75.25 298 LEU A C 1
ATOM 2206 O O . LEU A 1 298 ? 14.989 -4.622 12.889 1.00 75.25 298 LEU A O 1
ATOM 2210 N N . PRO A 1 299 ? 14.889 -5.114 10.683 1.00 67.94 299 PRO A N 1
ATOM 2211 C CA . PRO A 1 299 ? 16.324 -5.316 10.516 1.00 67.94 299 PRO A CA 1
ATOM 2212 C C . PRO A 1 299 ? 17.105 -4.094 10.995 1.00 67.94 299 PRO A C 1
ATOM 2214 O O . PRO A 1 299 ? 16.669 -2.956 10.815 1.00 67.94 299 PRO A O 1
ATOM 2217 N N . ALA A 1 300 ? 18.266 -4.295 11.621 1.00 61.00 300 ALA A N 1
ATOM 2218 C CA . ALA A 1 300 ? 19.192 -3.195 11.888 1.00 61.00 300 ALA A CA 1
ATOM 2219 C C . ALA A 1 300 ? 19.648 -2.573 10.556 1.00 61.00 300 ALA A C 1
ATOM 2221 O O . ALA A 1 300 ? 19.691 -3.256 9.536 1.00 61.00 300 ALA A O 1
ATOM 2222 N N . ALA A 1 301 ? 20.017 -1.290 10.558 1.00 57.31 301 ALA A N 1
ATOM 2223 C CA . ALA A 1 301 ? 20.560 -0.628 9.364 1.00 57.31 301 ALA A CA 1
ATOM 2224 C C . ALA A 1 301 ? 21.921 -1.212 8.905 1.00 57.31 301 ALA A C 1
ATOM 2226 O O . ALA A 1 301 ? 22.470 -0.793 7.889 1.00 57.31 301 ALA A O 1
ATOM 2227 N N 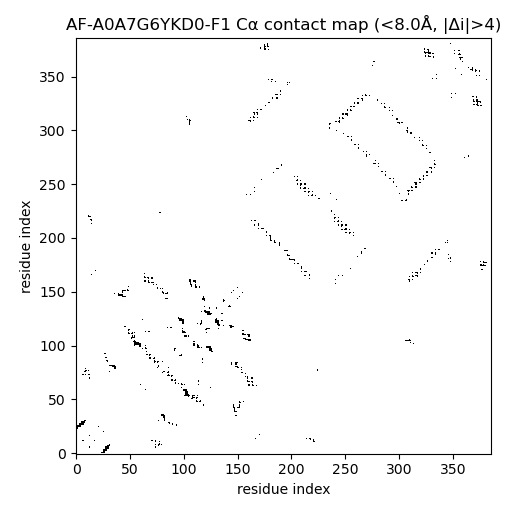. ASP A 1 302 ? 22.462 -2.188 9.639 1.00 50.47 302 ASP A N 1
ATOM 2228 C CA . ASP A 1 302 ? 23.748 -2.825 9.388 1.00 50.47 302 ASP A CA 1
ATOM 2229 C C . ASP A 1 302 ? 23.635 -3.807 8.206 1.00 50.47 302 ASP A C 1
ATOM 2231 O O . ASP A 1 302 ? 23.296 -4.981 8.364 1.00 50.47 302 ASP A O 1
ATOM 2235 N N . GLY A 1 303 ? 23.914 -3.299 7.001 1.00 49.34 303 GLY A N 1
ATOM 2236 C CA . GLY A 1 303 ? 23.702 -3.923 5.685 1.00 49.34 303 GLY A CA 1
ATOM 2237 C C . GLY A 1 303 ? 24.517 -5.181 5.348 1.00 49.34 303 GLY A C 1
ATOM 2238 O O . GLY A 1 303 ? 25.086 -5.272 4.262 1.00 49.34 303 GLY A O 1
ATOM 2239 N N . ARG A 1 304 ? 24.576 -6.181 6.236 1.00 43.66 304 ARG A N 1
ATOM 2240 C CA . ARG A 1 304 ? 25.239 -7.472 5.957 1.00 43.66 304 ARG A CA 1
ATOM 2241 C C . ARG A 1 304 ? 24.467 -8.373 4.981 1.00 43.66 304 ARG A C 1
ATOM 2243 O O . ARG A 1 304 ? 25.088 -9.246 4.388 1.00 43.66 304 ARG A O 1
ATOM 2250 N N . TYR A 1 305 ? 23.160 -8.161 4.796 1.00 50.84 305 TYR A N 1
ATOM 2251 C CA . TYR A 1 305 ? 22.291 -9.000 3.949 1.00 50.84 305 TYR A CA 1
ATOM 2252 C C . TYR A 1 305 ? 21.471 -8.210 2.912 1.00 50.84 305 TYR A C 1
ATOM 2254 O O . TYR A 1 305 ? 20.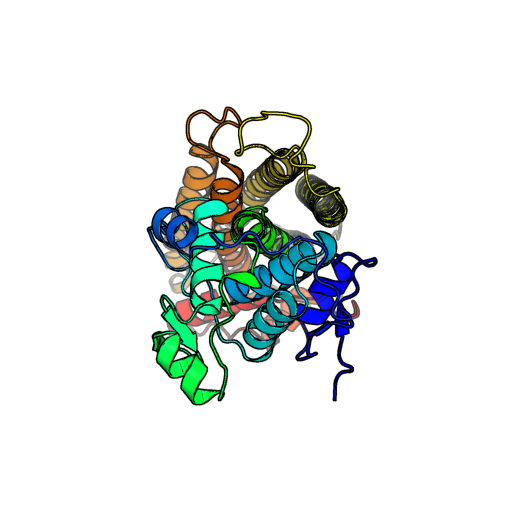451 -8.687 2.431 1.00 50.84 305 TYR A O 1
ATOM 2262 N N . GLY A 1 306 ? 21.932 -7.015 2.540 1.00 55.62 306 GLY A N 1
ATOM 2263 C CA . GLY A 1 306 ? 21.249 -6.136 1.590 1.00 55.62 306 GLY A CA 1
ATOM 2264 C C . GLY A 1 306 ? 20.673 -4.880 2.245 1.00 55.62 306 GLY A C 1
ATOM 2265 O O . GLY A 1 306 ? 20.908 -4.630 3.427 1.00 55.62 306 GLY A O 1
ATOM 2266 N N . ASN A 1 307 ? 19.963 -4.065 1.460 1.00 59.16 307 ASN A N 1
ATOM 2267 C CA . ASN A 1 307 ? 19.332 -2.841 1.944 1.00 59.16 307 ASN A CA 1
ATOM 2268 C C . ASN A 1 307 ? 18.005 -3.183 2.654 1.00 59.16 307 ASN A C 1
ATOM 2270 O O . ASN A 1 307 ? 17.061 -3.603 1.979 1.00 59.16 307 ASN A O 1
ATOM 2274 N N . PRO A 1 308 ? 17.888 -2.984 3.980 1.00 68.75 308 PRO A N 1
ATOM 2275 C CA . PRO A 1 308 ? 16.661 -3.290 4.717 1.00 68.75 308 PRO A CA 1
ATOM 2276 C C . PRO A 1 308 ? 15.481 -2.366 4.376 1.00 68.75 308 PRO A C 1
ATOM 2278 O O . PRO A 1 308 ? 14.378 -2.573 4.881 1.00 68.75 308 PRO A O 1
ATOM 2281 N N . SER A 1 309 ? 15.686 -1.323 3.561 1.00 78.38 309 SER A N 1
ATOM 2282 C CA . SER A 1 309 ? 14.665 -0.314 3.262 1.00 78.38 309 SER A CA 1
ATOM 2283 C C . SER A 1 309 ? 13.379 -0.909 2.687 1.00 78.38 309 SER A C 1
ATOM 2285 O O . SER A 1 309 ? 12.291 -0.516 3.104 1.00 78.38 309 SER A O 1
ATOM 2287 N N . ALA A 1 310 ? 13.493 -1.893 1.793 1.00 83.50 310 ALA A N 1
ATOM 2288 C CA . ALA A 1 310 ? 12.342 -2.555 1.187 1.00 83.50 310 ALA A CA 1
ATOM 2289 C C . ALA A 1 310 ? 11.529 -3.348 2.226 1.00 83.50 310 ALA A C 1
ATOM 2291 O O . ALA A 1 310 ? 10.305 -3.238 2.270 1.00 83.50 310 ALA A O 1
ATOM 2292 N N . GLU A 1 311 ? 12.198 -4.089 3.114 1.00 86.19 311 GLU A N 1
ATOM 2293 C CA . GLU A 1 311 ? 11.549 -4.871 4.176 1.00 86.19 311 GLU A CA 1
ATOM 2294 C C . GLU A 1 311 ? 10.823 -3.976 5.185 1.00 86.19 311 GLU A C 1
ATOM 2296 O O . GLU A 1 311 ? 9.684 -4.257 5.574 1.00 86.19 311 GLU A O 1
ATOM 2301 N N . VAL A 1 312 ? 11.453 -2.862 5.573 1.00 88.50 312 VAL A N 1
ATOM 2302 C CA . VAL A 1 312 ? 10.836 -1.844 6.432 1.00 88.50 312 VAL A CA 1
ATOM 2303 C C . VAL A 1 312 ? 9.605 -1.245 5.751 1.00 88.50 312 VAL A C 1
ATOM 2305 O O . VAL A 1 312 ? 8.564 -1.108 6.391 1.00 88.50 312 VAL A O 1
ATOM 2308 N N . ALA A 1 313 ? 9.691 -0.916 4.460 1.00 90.38 313 ALA A N 1
ATOM 2309 C CA . ALA A 1 313 ? 8.589 -0.304 3.723 1.00 90.38 313 ALA A CA 1
ATOM 2310 C C . ALA A 1 313 ? 7.387 -1.252 3.563 1.00 90.38 313 ALA A C 1
ATOM 2312 O O . ALA A 1 313 ? 6.241 -0.837 3.753 1.00 90.38 313 ALA A O 1
ATOM 2313 N N . ILE A 1 314 ? 7.636 -2.540 3.309 1.00 92.12 314 ILE A N 1
ATOM 2314 C CA . ILE A 1 314 ? 6.594 -3.579 3.283 1.00 92.12 314 ILE A CA 1
ATOM 2315 C C . ILE A 1 314 ? 5.956 -3.735 4.665 1.00 92.12 314 ILE A C 1
ATOM 2317 O O . ILE A 1 314 ? 4.730 -3.757 4.781 1.00 92.12 314 ILE A O 1
ATOM 2321 N N . SER A 1 315 ? 6.774 -3.789 5.719 1.00 93.00 315 SER A N 1
ATOM 2322 C CA . SER A 1 315 ? 6.290 -3.914 7.099 1.00 93.00 315 SER A CA 1
ATOM 2323 C C . SER A 1 315 ? 5.439 -2.711 7.510 1.00 93.00 315 SER A C 1
ATOM 2325 O O . SER A 1 315 ? 4.402 -2.882 8.146 1.00 93.00 315 SER A O 1
ATOM 2327 N N . ALA A 1 316 ? 5.826 -1.498 7.103 1.00 92.44 316 ALA A N 1
ATOM 2328 C CA . ALA A 1 316 ? 5.054 -0.282 7.350 1.00 92.44 316 ALA A CA 1
ATOM 2329 C C . ALA A 1 316 ? 3.690 -0.328 6.645 1.00 92.44 316 ALA A C 1
ATOM 2331 O O . ALA A 1 316 ? 2.673 0.002 7.254 1.00 92.44 316 ALA A O 1
ATOM 2332 N N . TYR A 1 317 ? 3.647 -0.797 5.394 1.00 93.25 317 TYR A N 1
ATOM 2333 C CA . TYR A 1 317 ? 2.397 -0.969 4.650 1.00 93.25 317 TYR A CA 1
ATOM 2334 C C . TYR A 1 317 ? 1.454 -1.979 5.325 1.00 93.25 317 TYR A C 1
ATOM 2336 O O . TYR A 1 317 ? 0.277 -1.678 5.525 1.00 93.25 317 TYR A O 1
ATOM 2344 N N . GLN A 1 318 ? 1.973 -3.138 5.746 1.00 94.25 318 GLN A N 1
ATOM 2345 C CA . GLN A 1 318 ? 1.189 -4.161 6.452 1.00 94.25 318 GLN A CA 1
ATOM 2346 C C . GLN A 1 318 ? 0.710 -3.684 7.833 1.00 94.25 318 GLN A C 1
ATOM 2348 O O . GLN A 1 318 ? -0.416 -3.963 8.244 1.00 94.25 318 GLN A O 1
ATOM 2353 N N . LEU A 1 319 ? 1.540 -2.935 8.561 1.00 95.94 319 LEU A N 1
ATOM 2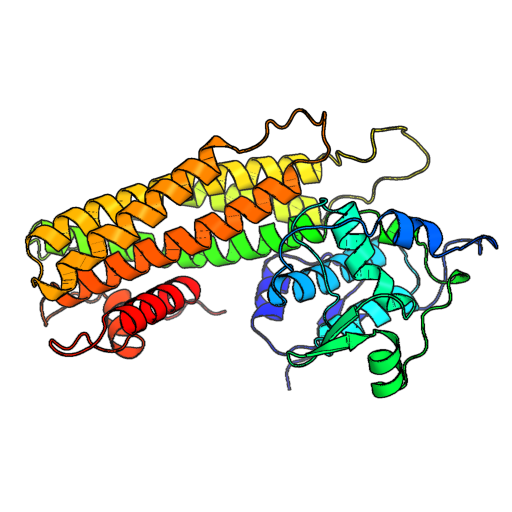354 C CA . LEU A 1 319 ? 1.161 -2.395 9.864 1.00 95.94 319 LEU A CA 1
ATOM 2355 C C . LEU A 1 319 ? 0.067 -1.323 9.748 1.00 95.94 319 LEU A C 1
ATOM 2357 O O . LEU A 1 319 ? -0.816 -1.246 10.609 1.00 95.94 319 LEU A O 1
ATOM 2361 N N . LEU A 1 320 ? 0.089 -0.525 8.678 1.00 95.81 320 LEU A N 1
ATOM 2362 C CA . LEU A 1 320 ? -0.990 0.409 8.359 1.00 95.81 320 LEU A CA 1
ATOM 2363 C C . LEU A 1 320 ? -2.292 -0.331 8.036 1.00 95.81 320 LEU A C 1
ATOM 2365 O O . LEU A 1 320 ? -3.327 0.058 8.569 1.00 95.81 320 LEU A O 1
ATOM 2369 N N . ASP A 1 321 ? -2.252 -1.430 7.266 1.00 95.44 321 ASP A N 1
ATOM 2370 C CA . ASP A 1 321 ? -3.433 -2.283 7.036 1.00 95.44 321 ASP A CA 1
ATOM 2371 C C . ASP A 1 321 ? -4.061 -2.737 8.359 1.00 95.44 321 ASP A C 1
ATOM 2373 O O . ASP A 1 321 ? -5.266 -2.591 8.563 1.00 95.44 321 ASP A O 1
ATOM 2377 N N . ASN A 1 322 ? -3.245 -3.239 9.285 1.00 97.31 322 ASN A N 1
ATOM 2378 C CA . ASN A 1 322 ? -3.733 -3.705 10.580 1.00 97.31 322 ASN A CA 1
ATOM 2379 C C . ASN A 1 322 ? -4.287 -2.564 11.438 1.00 97.31 322 ASN A C 1
ATOM 2381 O O . ASN A 1 322 ? -5.306 -2.720 12.108 1.00 97.31 322 ASN A O 1
ATOM 2385 N N . THR A 1 323 ? -3.620 -1.411 11.431 1.00 97.50 323 THR A N 1
ATOM 2386 C CA . THR A 1 323 ? -4.020 -0.262 12.251 1.00 97.50 323 THR A CA 1
ATOM 2387 C C . THR A 1 323 ? -5.306 0.380 11.732 1.00 97.50 323 THR A C 1
ATOM 2389 O O . THR A 1 323 ? -6.166 0.734 12.532 1.00 97.50 323 THR A O 1
ATOM 2392 N N . GLU A 1 324 ? -5.517 0.432 10.416 1.00 97.12 324 GLU A N 1
ATOM 2393 C CA . GLU A 1 324 ? -6.802 0.835 9.824 1.00 97.12 324 GLU A CA 1
ATOM 2394 C C . GLU A 1 324 ? -7.952 -0.085 10.254 1.00 97.12 324 GLU A C 1
ATOM 2396 O O . GLU A 1 324 ? -9.046 0.398 10.539 1.00 97.12 324 GLU A O 1
ATOM 2401 N N . GLN A 1 325 ? -7.712 -1.399 10.346 1.00 96.94 325 GLN A N 1
ATOM 2402 C CA . GLN A 1 325 ? -8.704 -2.348 10.867 1.00 96.94 325 GLN A CA 1
ATOM 2403 C C . GLN A 1 325 ? -9.013 -2.080 12.344 1.00 96.94 325 GLN A C 1
ATOM 2405 O O . GLN A 1 325 ? -10.180 -2.056 12.729 1.00 96.94 325 GLN A O 1
ATOM 2410 N N . LEU A 1 326 ? -7.989 -1.842 13.172 1.00 97.62 326 LEU A N 1
ATOM 2411 C CA . LEU A 1 326 ? -8.167 -1.522 14.594 1.00 97.62 326 LEU A CA 1
ATOM 2412 C C . LEU A 1 326 ? -8.999 -0.246 14.789 1.00 97.62 326 LEU A C 1
ATOM 2414 O O . LEU A 1 326 ? -9.986 -0.275 15.524 1.00 97.62 326 LEU A O 1
ATOM 2418 N N . LEU A 1 327 ? -8.659 0.834 14.078 1.00 96.56 327 LEU A N 1
ATOM 2419 C CA . LEU A 1 327 ? -9.419 2.086 14.125 1.00 96.56 327 LEU A CA 1
ATOM 2420 C C . LEU A 1 327 ? -10.832 1.917 13.558 1.00 96.56 327 LEU A C 1
ATOM 2422 O O . LEU A 1 327 ? -11.773 2.498 14.091 1.00 96.56 327 LEU A O 1
ATOM 2426 N N . GLY A 1 328 ? -11.005 1.112 12.508 1.00 95.94 328 GLY A N 1
ATOM 2427 C CA . GLY A 1 328 ? -12.319 0.793 11.953 1.00 95.94 328 GLY A CA 1
ATOM 2428 C C . GLY A 1 328 ? -13.218 0.086 12.971 1.00 95.94 328 GLY A C 1
ATOM 2429 O O . GLY A 1 328 ? -14.382 0.450 13.127 1.00 95.94 328 GLY A O 1
ATOM 2430 N N . ILE A 1 329 ? -12.675 -0.880 13.719 1.00 95.69 329 ILE A N 1
ATOM 2431 C CA . ILE A 1 329 ? -13.404 -1.555 14.801 1.00 95.69 329 ILE A CA 1
ATOM 2432 C C . ILE A 1 329 ? -13.743 -0.562 15.921 1.00 95.69 329 ILE A C 1
ATOM 2434 O O . ILE A 1 329 ? -14.893 -0.528 16.359 1.00 95.69 329 ILE A O 1
ATOM 2438 N N . GLU A 1 330 ? -12.789 0.267 16.359 1.00 95.25 330 GLU A N 1
ATOM 2439 C CA . GLU A 1 330 ? -13.042 1.315 17.359 1.00 95.25 330 GLU A CA 1
ATOM 2440 C C . GLU A 1 330 ? -14.174 2.249 16.900 1.00 95.25 330 GLU A C 1
ATOM 2442 O O . GLU A 1 330 ? -15.116 2.479 17.654 1.00 95.25 330 GLU A O 1
ATOM 2447 N N . LEU A 1 331 ? -14.140 2.711 15.646 1.00 93.81 331 LEU A N 1
ATOM 2448 C CA . LEU A 1 331 ? -15.157 3.583 15.055 1.00 93.81 331 LEU A CA 1
ATOM 2449 C C . LEU A 1 331 ? -16.549 2.948 15.076 1.00 93.81 331 LEU A C 1
ATOM 2451 O O . LEU A 1 331 ? -17.517 3.612 15.450 1.00 93.81 331 LEU A O 1
ATOM 2455 N N . VAL A 1 332 ? -16.664 1.666 14.717 1.00 92.19 332 VAL A N 1
ATOM 2456 C CA . VAL A 1 332 ? -17.937 0.932 14.790 1.00 92.19 332 VAL A CA 1
ATOM 2457 C C . VAL A 1 332 ? -18.433 0.875 16.234 1.00 92.19 332 VAL A C 1
ATOM 2459 O O . VAL A 1 332 ? -19.591 1.201 16.497 1.00 92.19 332 VAL A O 1
ATOM 2462 N N . MET A 1 333 ? -17.557 0.524 17.178 1.00 91.44 333 MET A N 1
ATOM 2463 C CA . MET A 1 333 ? -17.908 0.434 18.597 1.00 91.44 333 MET A CA 1
ATOM 2464 C C . MET A 1 333 ? -18.344 1.781 19.178 1.00 91.44 333 MET A C 1
ATOM 2466 O O . MET A 1 333 ? -19.335 1.846 19.905 1.00 91.44 333 MET A O 1
ATOM 2470 N N . THR A 1 334 ? -17.634 2.856 18.841 1.00 90.44 334 THR A N 1
ATOM 2471 C CA . THR A 1 334 ? -17.960 4.219 19.264 1.00 90.44 334 THR A CA 1
ATOM 2472 C C . THR A 1 334 ? -19.274 4.692 18.640 1.00 90.44 334 THR A C 1
ATOM 2474 O O . THR A 1 334 ? -20.138 5.192 19.353 1.00 90.44 334 THR A O 1
ATOM 2477 N N . SER A 1 335 ? -19.487 4.474 17.338 1.00 87.56 335 SER A N 1
ATOM 2478 C CA . SER A 1 335 ? -20.700 4.912 16.627 1.00 87.56 335 SER A CA 1
ATOM 2479 C C . SER A 1 335 ? -21.987 4.277 17.170 1.00 87.56 335 SER A C 1
ATOM 2481 O O . SER A 1 335 ? -23.028 4.940 17.197 1.00 87.56 335 SER A O 1
ATOM 2483 N N . GLN A 1 336 ? -21.910 3.024 17.635 1.00 84.38 336 GLN A N 1
ATOM 2484 C CA . GLN A 1 336 ? -23.030 2.294 18.247 1.00 84.38 336 GLN A CA 1
ATOM 2485 C C . GLN A 1 336 ? -23.423 2.824 19.630 1.00 84.38 336 GLN A C 1
ATOM 2487 O O . GLN A 1 336 ? -24.581 2.714 20.021 1.00 84.38 336 GLN A O 1
ATOM 2492 N N . GLN A 1 337 ? -22.466 3.368 20.380 1.00 85.00 337 GLN A N 1
ATOM 2493 C CA . GLN A 1 337 ? -22.670 3.797 21.768 1.00 85.00 337 GLN A CA 1
ATOM 2494 C C . GLN A 1 337 ? -22.833 5.319 21.907 1.00 85.00 337 GLN A C 1
ATOM 2496 O O . GLN A 1 337 ? -23.125 5.811 22.993 1.00 85.00 337 GLN A O 1
ATOM 2501 N N . LEU A 1 338 ? -22.664 6.070 20.815 1.00 80.31 338 LEU A N 1
ATOM 2502 C CA . LEU A 1 338 ? -22.893 7.511 20.786 1.00 80.31 338 LEU A CA 1
ATOM 2503 C C . LEU A 1 338 ? -24.396 7.853 20.800 1.00 80.31 338 LEU A C 1
ATOM 2505 O O . LEU A 1 338 ? -25.170 7.230 20.063 1.00 80.31 338 LEU A O 1
ATOM 2509 N N . PRO A 1 339 ? -24.814 8.888 21.555 1.00 72.25 339 PRO A N 1
ATOM 2510 C CA . PRO A 1 339 ? -26.199 9.348 21.574 1.00 72.25 339 PRO A CA 1
ATOM 2511 C C . PRO A 1 339 ? -26.653 9.885 20.205 1.00 72.25 339 PRO A C 1
ATOM 2513 O O . PRO A 1 339 ? -25.853 10.226 19.332 1.00 72.25 339 PRO A O 1
ATOM 2516 N N . ALA A 1 340 ? -27.974 9.957 20.005 1.00 66.00 340 ALA A N 1
ATOM 2517 C CA . ALA A 1 340 ? -28.572 10.403 18.742 1.00 66.00 340 ALA A CA 1
ATOM 2518 C C . ALA A 1 340 ? -28.309 11.891 18.434 1.00 66.00 340 ALA A C 1
ATOM 2520 O O . ALA A 1 340 ? -28.202 12.264 17.268 1.00 66.00 340 ALA A O 1
ATOM 2521 N N . GLN A 1 341 ? -28.195 12.729 19.468 1.00 64.88 341 GLN A N 1
ATOM 2522 C CA . GLN A 1 341 ? -27.806 14.133 19.343 1.00 64.88 341 GLN A CA 1
ATOM 2523 C C . GLN A 1 341 ? -26.289 14.232 19.485 1.00 64.88 341 GLN A C 1
ATOM 2525 O O . GLN A 1 341 ? -25.741 14.002 20.560 1.00 64.88 341 GLN A O 1
ATOM 2530 N N . LEU A 1 342 ? -25.617 14.528 18.375 1.00 64.19 342 LEU A N 1
ATOM 2531 C CA . LEU A 1 342 ? -24.166 14.647 18.318 1.00 64.19 342 LEU A CA 1
ATOM 2532 C C . LEU A 1 342 ? -23.751 16.127 18.358 1.00 64.19 342 LEU A C 1
ATOM 2534 O O . LEU A 1 342 ? -24.408 16.951 17.715 1.00 64.19 342 LEU A O 1
ATOM 2538 N N . PRO A 1 343 ? -22.641 16.481 19.028 1.00 62.84 343 PRO A N 1
ATOM 2539 C CA . PRO A 1 343 ? -22.018 17.787 18.847 1.00 62.84 343 PRO A CA 1
ATOM 2540 C C . PRO A 1 343 ? -21.588 17.977 17.384 1.00 62.84 343 PRO A C 1
ATOM 2542 O O . PRO A 1 343 ? -21.230 17.013 16.705 1.00 62.84 343 PRO A O 1
ATOM 2545 N N . VAL A 1 344 ? -21.536 19.229 16.916 1.00 52.28 344 VAL A N 1
ATOM 2546 C CA . VAL A 1 344 ? -21.100 19.598 15.549 1.00 52.28 344 VAL A CA 1
ATOM 2547 C C . VAL A 1 344 ? -19.720 19.010 15.195 1.00 52.28 344 VAL A C 1
ATOM 2549 O O . VAL A 1 344 ? -19.452 18.707 14.041 1.00 52.28 344 VAL A O 1
ATOM 2552 N N . ALA A 1 345 ? -18.867 18.746 16.191 1.00 55.84 345 ALA A N 1
ATOM 2553 C CA . ALA A 1 345 ? -17.550 18.131 16.016 1.00 55.84 345 ALA A CA 1
ATOM 2554 C C . ALA A 1 345 ? -17.565 16.639 15.594 1.00 55.84 345 ALA A C 1
ATOM 2556 O O . ALA A 1 345 ? -16.508 16.077 15.318 1.00 55.84 345 ALA A O 1
ATOM 2557 N N . ALA A 1 346 ? -18.727 15.980 15.508 1.00 68.31 346 ALA A N 1
ATOM 2558 C CA . ALA A 1 346 ? -18.840 14.552 15.187 1.00 68.31 346 ALA A CA 1
ATOM 2559 C C . ALA A 1 346 ? -18.960 14.234 13.678 1.00 68.31 346 ALA A C 1
ATOM 2561 O O . ALA A 1 346 ? -19.528 13.200 13.316 1.00 68.31 346 ALA A O 1
ATOM 2562 N N . HIS A 1 347 ? -18.425 15.085 12.791 1.00 79.50 347 HIS A N 1
ATOM 2563 C CA . HIS A 1 347 ? -18.461 14.878 11.333 1.00 79.50 347 HIS A CA 1
ATOM 2564 C C . HIS A 1 347 ? -17.980 13.481 10.914 1.00 79.50 347 HIS A C 1
ATOM 2566 O O . HIS A 1 347 ? -18.652 12.820 10.129 1.00 79.50 347 HIS A O 1
ATOM 2572 N N . LEU A 1 348 ? -16.905 12.978 11.537 1.00 84.88 348 LEU A N 1
ATOM 2573 C CA . LEU A 1 348 ? -16.393 11.626 11.291 1.00 84.88 348 LEU A CA 1
ATOM 2574 C C . LEU A 1 348 ? -17.482 10.548 11.440 1.00 84.88 348 LEU A C 1
ATOM 2576 O O . LEU A 1 348 ? -17.557 9.630 10.630 1.00 84.88 348 LEU A O 1
ATOM 2580 N N . VAL A 1 349 ? -18.320 10.639 12.478 1.00 83.56 349 VAL A N 1
ATOM 2581 C CA . VAL A 1 349 ? -19.358 9.634 12.770 1.00 83.56 349 VAL A CA 1
ATOM 2582 C C . VAL A 1 349 ? -20.553 9.785 11.843 1.00 83.56 349 VAL A C 1
ATOM 2584 O O . VAL A 1 349 ? -21.146 8.778 11.462 1.00 83.56 349 VAL A O 1
ATOM 2587 N N . LEU A 1 350 ? -20.905 11.014 11.466 1.00 83.06 350 LEU A N 1
ATOM 2588 C CA . LEU A 1 350 ? -21.955 11.260 10.480 1.00 83.06 350 LEU A CA 1
ATOM 2589 C C . LEU A 1 350 ? -21.566 10.662 9.122 1.00 83.06 350 LEU A C 1
ATOM 2591 O O . LEU A 1 350 ? -22.314 9.846 8.585 1.00 83.06 350 LEU A O 1
ATOM 2595 N N . ASP A 1 351 ? -20.357 10.957 8.646 1.00 86.69 351 ASP A N 1
ATOM 2596 C CA . ASP A 1 351 ? -19.822 10.416 7.394 1.00 86.69 351 ASP A CA 1
ATOM 2597 C C . ASP A 1 351 ? -19.695 8.885 7.451 1.00 86.69 351 ASP A C 1
ATOM 2599 O O . ASP A 1 351 ? -19.976 8.177 6.480 1.00 86.69 351 ASP A O 1
ATOM 2603 N N . ALA A 1 352 ? -19.292 8.352 8.608 1.00 87.81 352 ALA A N 1
ATOM 2604 C CA . ALA A 1 352 ? -19.208 6.916 8.836 1.00 87.81 352 ALA A CA 1
ATOM 2605 C C . ALA A 1 352 ? -20.588 6.248 8.773 1.00 87.81 352 ALA A C 1
ATOM 2607 O O . ALA A 1 352 ? -20.716 5.188 8.169 1.00 87.81 352 ALA A O 1
ATOM 2608 N N . ARG A 1 353 ? -21.632 6.854 9.352 1.00 84.75 353 ARG A N 1
ATOM 2609 C CA . ARG A 1 353 ? -23.008 6.322 9.324 1.00 84.75 353 ARG A CA 1
ATOM 2610 C C . ARG A 1 353 ? -23.618 6.320 7.922 1.00 84.75 353 ARG A C 1
ATOM 2612 O O . ARG A 1 353 ? -24.490 5.501 7.659 1.00 84.75 353 ARG A O 1
ATOM 2619 N N . GLU A 1 354 ? -23.163 7.201 7.033 1.00 86.00 354 GLU A N 1
ATOM 2620 C CA . GLU A 1 354 ? -23.578 7.204 5.626 1.00 86.00 354 GLU A CA 1
ATOM 2621 C C . GLU A 1 354 ? -22.896 6.086 4.820 1.00 86.00 354 GLU A C 1
ATOM 2623 O O . GLU A 1 354 ? -23.525 5.446 3.978 1.00 86.00 354 GLU A O 1
ATOM 2628 N N . LYS A 1 355 ? -21.605 5.837 5.075 1.00 88.06 355 LYS A N 1
ATOM 2629 C CA . LYS A 1 355 ? -20.770 4.954 4.240 1.00 88.06 355 LYS A CA 1
ATOM 2630 C C . LYS A 1 355 ? -20.620 3.528 4.774 1.00 88.06 355 LYS A C 1
ATOM 2632 O O . LYS A 1 355 ? -20.296 2.626 4.002 1.00 88.06 355 LYS A O 1
ATOM 2637 N N . ILE A 1 356 ? -20.815 3.310 6.073 1.00 88.94 356 ILE A N 1
ATOM 2638 C CA . ILE A 1 356 ? -20.672 2.004 6.724 1.00 88.94 356 ILE A CA 1
ATOM 2639 C C . ILE A 1 356 ? -22.069 1.397 6.929 1.00 88.94 356 ILE A C 1
ATOM 2641 O O . ILE A 1 356 ? -22.933 2.054 7.511 1.00 88.94 356 ILE A O 1
ATOM 2645 N N . PRO A 1 357 ? -22.307 0.137 6.510 1.00 85.19 357 PRO A N 1
ATOM 2646 C CA . PRO A 1 357 ? -23.579 -0.534 6.752 1.00 85.19 357 PRO A CA 1
ATOM 2647 C C . PRO A 1 357 ? -23.933 -0.572 8.250 1.00 85.19 357 PRO A C 1
ATOM 2649 O O . PRO A 1 357 ? -23.045 -0.805 9.079 1.00 85.19 357 PRO A O 1
ATOM 2652 N N . PRO A 1 358 ? -25.211 -0.382 8.623 1.00 81.69 358 PRO A N 1
ATOM 2653 C CA . PRO A 1 358 ? -25.621 -0.428 10.019 1.00 81.69 358 PRO A CA 1
ATOM 2654 C C . PRO A 1 358 ? -25.443 -1.836 10.594 1.00 81.69 358 PRO A C 1
ATOM 2656 O O . PRO A 1 358 ? -25.669 -2.839 9.917 1.00 81.69 358 PRO A O 1
ATOM 2659 N N . LEU A 1 359 ? -25.077 -1.910 11.873 1.00 82.50 359 LEU A N 1
ATOM 2660 C CA . LEU A 1 359 ? -25.034 -3.174 12.599 1.00 82.50 359 LEU A CA 1
ATOM 2661 C C . LEU A 1 359 ? -26.467 -3.617 12.942 1.00 82.50 359 LEU A C 1
ATOM 2663 O O . LEU A 1 359 ? -27.210 -2.863 13.567 1.00 82.50 359 LEU A O 1
ATOM 2667 N N . VAL A 1 360 ? -26.847 -4.836 12.552 1.00 80.12 360 VAL A N 1
ATOM 2668 C CA . VAL A 1 360 ? -28.174 -5.420 12.816 1.00 80.12 360 VAL A CA 1
ATOM 2669 C C . VAL A 1 360 ? -28.004 -6.735 13.575 1.00 80.12 360 VAL A C 1
ATOM 2671 O O . VAL A 1 360 ? -27.144 -7.537 13.217 1.00 80.12 360 VAL A O 1
ATOM 2674 N N . GLU A 1 361 ? -28.842 -6.988 14.588 1.00 70.06 361 GLU A N 1
ATOM 2675 C CA . GLU A 1 361 ? -28.670 -8.089 15.557 1.00 70.06 361 GLU A CA 1
ATOM 2676 C C . GLU A 1 361 ? -28.586 -9.509 14.964 1.00 70.06 361 GLU A C 1
ATOM 2678 O O . GLU A 1 361 ? -28.134 -10.432 15.635 1.00 70.06 361 GLU A O 1
ATOM 2683 N N . GLN A 1 362 ? -29.010 -9.695 13.712 1.00 76.62 362 GLN A N 1
ATOM 2684 C CA . GLN A 1 362 ? -29.072 -10.988 13.020 1.00 76.62 362 GLN A CA 1
ATOM 2685 C C . GLN A 1 362 ? -28.161 -11.047 11.778 1.00 76.62 362 GLN A C 1
ATOM 2687 O O . GLN A 1 362 ? -28.400 -11.849 10.876 1.00 76.62 362 GLN A O 1
ATOM 2692 N N . GLN A 1 363 ? -27.139 -10.187 11.688 1.00 81.25 363 GLN A N 1
ATOM 2693 C CA . GLN A 1 363 ? -26.214 -10.155 10.551 1.00 81.25 363 GLN A CA 1
ATOM 2694 C C . GLN A 1 363 ? -24.761 -10.450 10.946 1.00 81.25 363 GLN A C 1
ATOM 2696 O O . GLN A 1 363 ? -24.326 -10.107 12.047 1.00 81.25 363 GLN A O 1
ATOM 2701 N N . PRO A 1 364 ? -23.970 -11.061 10.041 1.00 85.94 364 PRO A N 1
ATOM 2702 C CA . PRO A 1 364 ? -22.532 -11.187 10.234 1.00 85.94 364 PRO A CA 1
ATOM 2703 C C . PRO A 1 364 ? -21.870 -9.813 10.406 1.00 85.94 364 PRO A C 1
ATOM 2705 O O . PRO A 1 364 ? -22.156 -8.883 9.660 1.00 85.94 364 PRO A O 1
ATOM 2708 N N . VAL A 1 365 ? -20.930 -9.705 11.348 1.00 89.00 365 VAL A N 1
ATOM 2709 C CA . VAL A 1 365 ? -20.246 -8.437 11.678 1.00 89.00 365 VAL A CA 1
ATOM 2710 C C . VAL A 1 365 ? -19.122 -8.094 10.684 1.00 89.00 365 VAL A C 1
ATOM 2712 O O . VAL A 1 365 ? -18.771 -6.927 10.515 1.00 89.00 365 VAL A O 1
ATOM 2715 N N . TYR A 1 366 ? -18.561 -9.090 9.987 1.00 90.00 366 TYR A N 1
ATOM 2716 C CA . TYR A 1 366 ? -17.394 -8.901 9.114 1.00 90.00 366 TYR A CA 1
ATOM 2717 C C . TYR A 1 366 ? -17.579 -7.851 7.993 1.00 90.00 366 TYR A C 1
ATOM 2719 O O . TYR A 1 366 ? -16.637 -7.087 7.781 1.00 90.00 366 TYR A O 1
ATOM 2727 N N . PRO A 1 367 ? -18.741 -7.711 7.309 1.00 92.31 367 PRO A N 1
ATOM 2728 C CA . PRO A 1 367 ? -18.897 -6.709 6.253 1.00 92.31 367 PRO A CA 1
ATOM 2729 C C . PRO A 1 367 ? -18.787 -5.285 6.803 1.00 92.31 367 PRO A C 1
ATOM 2731 O O . PRO A 1 367 ? -18.171 -4.430 6.173 1.00 92.31 367 PRO A O 1
ATOM 2734 N N . VAL A 1 368 ? -19.327 -5.053 8.004 1.00 91.81 368 VAL A N 1
ATOM 2735 C CA . VAL A 1 368 ? -19.274 -3.760 8.700 1.00 91.81 368 VAL A CA 1
ATOM 2736 C C . VAL A 1 368 ? -17.832 -3.417 9.069 1.00 91.81 368 VAL A C 1
ATOM 2738 O O . VAL A 1 368 ? -17.387 -2.302 8.818 1.00 91.81 368 VAL A O 1
ATOM 2741 N N . VAL A 1 369 ? -17.072 -4.381 9.598 1.00 91.88 369 VAL A N 1
ATOM 2742 C CA . VAL A 1 369 ? -15.661 -4.175 9.969 1.00 91.88 369 VAL A CA 1
ATOM 2743 C C . VAL A 1 369 ? -14.794 -3.879 8.742 1.00 91.88 369 VAL A C 1
ATOM 2745 O O . VAL A 1 369 ? -13.995 -2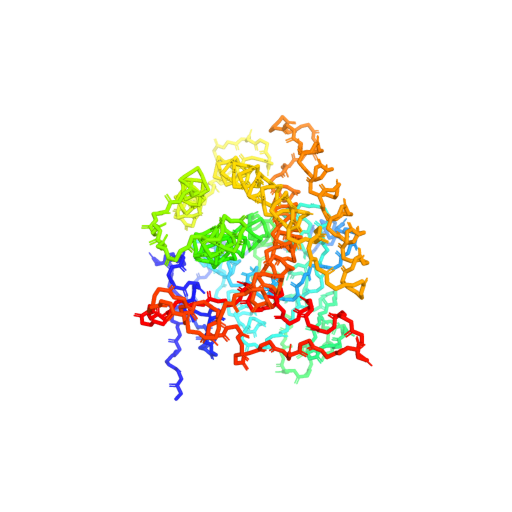.945 8.770 1.00 91.88 369 VAL A O 1
ATOM 2748 N N . HIS A 1 370 ? -14.984 -4.604 7.634 1.00 93.62 370 HIS A N 1
ATOM 2749 C CA . HIS A 1 370 ? -14.251 -4.318 6.397 1.00 93.62 370 HIS A CA 1
ATOM 2750 C C . HIS A 1 370 ? -14.625 -2.960 5.796 1.00 93.62 370 HIS A C 1
ATOM 2752 O O . HIS A 1 370 ? -13.734 -2.232 5.359 1.00 93.62 370 HIS A O 1
ATOM 2758 N N . ALA A 1 371 ? -15.912 -2.600 5.797 1.00 94.06 371 ALA A N 1
ATOM 2759 C CA . ALA A 1 371 ? -16.361 -1.287 5.346 1.00 94.06 371 ALA A CA 1
ATOM 2760 C C . ALA A 1 371 ? -15.781 -0.167 6.222 1.00 94.06 371 ALA A C 1
ATOM 2762 O O . ALA A 1 371 ? -15.328 0.847 5.696 1.00 94.06 371 ALA A O 1
ATOM 2763 N N . ALA A 1 372 ? -15.710 -0.372 7.540 1.00 94.75 372 ALA A N 1
ATOM 2764 C CA . ALA A 1 372 ? -15.103 0.578 8.462 1.00 94.75 372 ALA A CA 1
ATOM 2765 C C . ALA A 1 372 ? -13.607 0.769 8.190 1.00 94.75 372 ALA A C 1
ATOM 2767 O O . ALA A 1 372 ? -13.153 1.902 8.082 1.00 94.75 372 ALA A O 1
ATOM 2768 N N . ALA A 1 373 ? -12.842 -0.305 7.989 1.00 94.69 373 ALA A N 1
ATOM 2769 C CA . ALA A 1 373 ? -11.427 -0.191 7.635 1.00 94.69 373 ALA A CA 1
ATOM 2770 C C . ALA A 1 373 ? -11.212 0.528 6.289 1.00 94.69 373 ALA A C 1
ATOM 2772 O O . ALA A 1 373 ? -10.319 1.366 6.162 1.00 94.69 373 ALA A O 1
ATOM 2773 N N . GLN A 1 374 ? -12.057 0.252 5.288 1.00 93.12 374 GLN A N 1
ATOM 2774 C CA . GLN A 1 374 ? -12.030 0.968 4.006 1.00 93.12 374 GLN A CA 1
ATOM 2775 C C . GLN A 1 374 ? -12.381 2.449 4.159 1.00 93.12 374 GLN A C 1
ATOM 2777 O O . GLN A 1 374 ? -11.769 3.289 3.496 1.00 93.12 374 GLN A O 1
ATOM 2782 N N . PHE A 1 375 ? -13.340 2.767 5.031 1.00 93.88 375 PHE A N 1
ATOM 2783 C CA . PHE A 1 375 ? -13.679 4.136 5.386 1.00 93.88 375 PHE A CA 1
ATOM 2784 C C . PHE A 1 375 ? -12.469 4.838 6.006 1.00 93.88 375 PHE A C 1
ATOM 2786 O O . PHE A 1 375 ? -12.086 5.888 5.505 1.00 93.88 375 PHE A O 1
ATOM 2793 N N . VAL A 1 376 ? -11.799 4.228 6.994 1.00 93.81 376 VAL A N 1
ATOM 2794 C CA . VAL A 1 376 ? -10.589 4.801 7.614 1.00 93.81 376 VAL A CA 1
ATOM 2795 C C . VAL A 1 376 ? -9.495 5.067 6.576 1.00 93.81 376 VAL A C 1
ATOM 2797 O O . VAL A 1 376 ? -8.931 6.156 6.540 1.00 93.81 376 VAL A O 1
ATOM 2800 N N . ARG A 1 377 ? -9.237 4.110 5.678 1.00 91.81 377 ARG A N 1
ATOM 2801 C CA . ARG A 1 377 ? -8.211 4.219 4.624 1.00 91.81 377 ARG A CA 1
ATOM 2802 C C . ARG A 1 377 ? -8.426 5.393 3.666 1.00 91.81 377 ARG A C 1
ATOM 2804 O O . ARG A 1 377 ? -7.466 5.911 3.094 1.00 91.81 377 ARG A O 1
ATOM 2811 N N . ARG A 1 378 ? -9.685 5.750 3.407 1.00 88.31 378 ARG A N 1
ATOM 2812 C CA . ARG A 1 378 ? -10.082 6.730 2.381 1.00 88.31 378 ARG A CA 1
ATOM 2813 C C . ARG A 1 378 ? -10.704 7.992 2.969 1.00 88.31 378 ARG A C 1
ATOM 2815 O O . ARG A 1 378 ? -11.224 8.807 2.210 1.00 88.31 378 ARG A O 1
ATOM 2822 N N . TYR A 1 379 ? -10.721 8.128 4.290 1.00 86.88 379 TYR A N 1
ATOM 2823 C CA . TYR A 1 379 ? -11.360 9.262 4.929 1.00 86.88 379 TYR A CA 1
ATOM 2824 C C . TYR A 1 379 ? -10.584 10.542 4.622 1.00 86.88 379 TYR A C 1
ATOM 2826 O O . TYR A 1 379 ? -9.391 10.645 4.898 1.00 86.88 379 TYR A O 1
ATOM 2834 N N . ALA A 1 380 ? -11.302 11.520 4.084 1.00 74.50 380 ALA A N 1
ATOM 2835 C CA . ALA A 1 380 ? -10.854 12.890 3.918 1.00 74.50 380 ALA A CA 1
ATOM 2836 C C . ALA A 1 380 ? -11.857 13.781 4.654 1.00 74.50 380 ALA A C 1
ATOM 2838 O O . ALA A 1 380 ? -13.066 13.556 4.544 1.00 74.50 380 ALA A O 1
ATOM 2839 N N . GLN A 1 381 ? -11.376 14.763 5.421 1.00 61.25 381 GLN A N 1
ATOM 2840 C CA . GLN A 1 381 ? -12.279 15.668 6.127 1.00 61.25 381 GLN A CA 1
ATOM 2841 C C . GLN A 1 381 ? -13.080 16.534 5.135 1.00 61.25 381 GLN A C 1
ATOM 2843 O O . GLN A 1 381 ? -12.515 17.008 4.143 1.00 61.25 381 GLN A O 1
ATOM 2848 N N . PRO A 1 382 ? -14.371 16.807 5.406 1.00 52.16 382 PRO A N 1
ATOM 2849 C CA . PRO A 1 382 ? -15.165 17.727 4.597 1.00 52.16 382 PRO A CA 1
ATOM 2850 C C . PRO A 1 382 ? -14.491 19.107 4.495 1.00 52.16 382 PRO A C 1
ATOM 2852 O O . PRO A 1 382 ? -14.221 19.746 5.509 1.00 52.16 382 PRO A O 1
ATOM 2855 N N . GLY A 1 383 ? -14.229 19.579 3.271 1.00 47.75 383 GLY A N 1
ATOM 2856 C CA . GLY A 1 383 ? -13.656 20.909 3.012 1.00 47.75 383 GLY A CA 1
ATOM 2857 C C . GLY A 1 383 ? -12.129 20.975 2.872 1.00 47.75 383 GLY A C 1
ATOM 2858 O O . GLY A 1 383 ? -11.614 22.043 2.544 1.00 47.75 383 GLY A O 1
ATOM 2859 N N . GLN A 1 384 ? -11.402 19.867 3.043 1.00 43.81 384 GLN A N 1
ATOM 2860 C CA . GLN A 1 384 ? -10.019 19.752 2.567 1.00 43.81 384 GLN A CA 1
ATOM 2861 C C . GLN A 1 384 ? -10.045 19.224 1.125 1.00 43.81 384 GLN A C 1
ATOM 2863 O O . GLN A 1 384 ? -10.495 18.108 0.877 1.00 43.81 384 GLN A O 1
ATOM 2868 N N . ALA A 1 385 ? -9.653 20.059 0.158 1.00 29.84 385 ALA A N 1
ATOM 2869 C CA . ALA A 1 385 ? -9.570 19.664 -1.248 1.00 29.84 385 ALA A CA 1
ATOM 2870 C C . ALA A 1 385 ? -8.510 18.563 -1.450 1.00 29.84 385 ALA A C 1
ATOM 2872 O O . ALA A 1 385 ? -7.479 18.572 -0.776 1.00 29.84 385 ALA A O 1
ATOM 2873 N N . VAL A 1 386 ? -8.805 17.637 -2.370 1.00 35.31 386 VAL A N 1
ATOM 2874 C CA . VAL A 1 386 ? -7.924 16.547 -2.839 1.00 35.31 386 VAL A CA 1
ATOM 2875 C C . VAL A 1 386 ? -6.683 17.090 -3.535 1.00 35.31 386 VAL A C 1
ATOM 2877 O O . VAL A 1 386 ? -6.849 18.038 -4.338 1.00 35.31 386 VAL A O 1
#

Nearest PDB structures (foldseek):
  1gkj-assembly1_A  TM=8.022E-01  e=1.353E-15  Pseudomonas putida
  3kdz-assembly1_A  TM=8.236E-01  e=7.048E-14  Streptomyces globisporus
  2ohy-assembly1_B  TM=8.030E-01  e=1.018E-13  Streptomyces globisporus
  7tqr-assembly1_A  TM=8.201E-01  e=3.861E-13  Thermoplasma acidophilum
  6s7q-assembly1_D  TM=7.700E-01  e=6.114E-13  Treponema denticola

Sequence (386 aa):
MAEDFLLTPTTPLTLPTLRTLLASDARVVTDAGGVPTSSPDTTASAAPLLAAACGVGAEAPGELVRLMLLLQAGQQQRRGASAATVRRLLDFYNREVLPVVYQQGGDQAGLAHLSLPLFGLGEVNYQGYRLQTSDVLELFGWAPLPQADADVATLLTGTSFTLAYAVRAWLRAEHLLLVADSLISLSLAVLRGDEELVASPTHTACHAALAYVQQALEAAFTAPTPDEQHTPRSPLSTPDAADVSLALRTLLLTVAELGSRSAGRTEQLLRSAAPMLAGLRHPVGSLLRQNNQLCAVLPAADGRYGNPSAEVAISAYQLLDNTEQLLGIELVMTSQQLPAQLPVAAHLVLDAREKIPPLVEQQPVYPVVHAAAQFVRRYAQPGQAV

Solvent-accessible surface area (backbone atoms only — not comparable to full-atom values): 21282 Å² total; per-residue (Å²): 128,72,69,69,42,75,51,48,66,88,55,65,75,44,71,70,57,51,51,51,49,74,75,43,92,42,42,59,46,68,73,64,71,86,66,74,80,63,80,73,58,94,74,53,60,69,60,65,43,63,69,36,46,66,38,39,83,57,70,50,56,65,74,42,45,39,42,21,30,53,46,39,26,54,51,37,40,58,71,52,50,32,40,66,55,34,49,50,33,33,49,26,44,66,67,50,48,28,45,59,27,32,64,38,60,37,34,44,12,26,32,16,29,55,48,36,46,53,57,40,32,67,42,24,36,42,94,90,39,84,40,53,20,49,60,54,29,57,74,70,73,46,76,57,54,58,47,67,59,45,65,60,68,62,57,42,54,70,50,33,52,32,47,25,36,44,53,52,35,50,59,39,50,53,20,41,47,61,47,48,45,54,45,54,38,54,43,48,26,57,75,70,71,48,90,77,75,71,89,58,85,72,57,57,68,42,54,52,22,51,51,45,35,50,54,29,49,56,46,49,49,65,54,79,77,84,68,86,88,77,64,96,61,71,97,57,65,57,72,50,51,54,46,36,31,53,23,43,51,48,32,38,55,37,48,46,52,50,31,52,53,37,42,55,51,36,59,56,57,50,73,79,46,61,76,86,58,54,66,53,55,57,60,49,55,49,42,51,53,51,40,53,51,55,66,71,67,60,71,67,89,74,62,84,90,49,50,54,32,33,61,49,23,52,45,33,41,54,43,48,57,43,30,30,40,33,49,12,45,32,48,54,57,37,59,73,65,49,67,92,81,67,64,87,86,45,53,69,54,55,55,41,63,75,71,27,66,81,89,53,101,90,55,81,63,63,65,39,40,52,37,25,19,53,44,35,56,67,46,70,65,92,89,64,83,130

Mean predicted aligned error: 8.01 Å